Protein AF-A0A3P7FTU2-F1 (afdb_monomer)

Structure (mmCIF, N/CA/C/O backbone):
data_AF-A0A3P7FTU2-F1
#
_entry.id   AF-A0A3P7FTU2-F1
#
loop_
_atom_site.group_PDB
_atom_site.id
_atom_site.type_symbol
_atom_site.label_atom_id
_atom_site.label_alt_id
_atom_site.label_comp_id
_atom_site.label_asym_id
_atom_site.label_entity_id
_atom_site.label_seq_id
_atom_site.pdbx_PDB_ins_code
_atom_site.Cartn_x
_atom_site.Cartn_y
_atom_site.Cartn_z
_atom_site.occupancy
_atom_site.B_iso_or_equiv
_atom_site.auth_seq_id
_atom_site.auth_comp_id
_atom_site.auth_asym_id
_atom_site.auth_atom_id
_atom_site.pdbx_PDB_model_num
ATOM 1 N N . MET A 1 1 ? 25.102 18.356 32.650 1.00 60.94 1 MET A N 1
ATOM 2 C CA . MET A 1 1 ? 26.547 18.235 32.345 1.00 60.94 1 MET A CA 1
ATOM 3 C C . MET A 1 1 ? 26.954 16.904 31.712 1.00 60.94 1 MET A C 1
ATOM 5 O O . MET A 1 1 ? 27.334 16.947 30.557 1.00 60.94 1 MET A O 1
ATOM 9 N N . LYS A 1 2 ? 26.865 15.726 32.367 1.00 75.19 2 LYS A N 1
ATOM 10 C CA . LYS A 1 2 ? 27.402 14.463 31.784 1.00 75.19 2 LYS A CA 1
ATOM 11 C C . LYS A 1 2 ? 26.855 14.095 30.389 1.00 75.19 2 LYS A C 1
ATOM 13 O O . LYS A 1 2 ? 27.632 13.680 29.540 1.00 75.19 2 LYS A O 1
ATOM 18 N N . LYS A 1 3 ? 25.548 14.268 30.141 1.00 79.00 3 LYS A N 1
ATOM 19 C CA . LYS A 1 3 ? 24.943 14.013 28.814 1.00 79.00 3 LYS A CA 1
ATOM 20 C C . LYS A 1 3 ? 25.459 14.963 27.729 1.00 79.00 3 LYS A C 1
ATOM 22 O O . LYS A 1 3 ? 25.665 14.529 26.606 1.00 79.00 3 LYS A O 1
ATOM 27 N N . ASP A 1 4 ? 25.691 16.221 28.085 1.00 86.25 4 ASP A N 1
ATOM 28 C CA . ASP A 1 4 ? 26.122 17.265 27.151 1.00 86.25 4 ASP A CA 1
ATOM 29 C C . ASP A 1 4 ? 27.584 17.053 26.730 1.00 86.25 4 ASP A C 1
ATOM 31 O O . ASP A 1 4 ? 27.903 17.002 25.547 1.00 86.25 4 ASP A O 1
ATOM 35 N N . VAL A 1 5 ? 28.449 16.738 27.704 1.00 85.88 5 VAL A N 1
ATOM 36 C CA . VAL A 1 5 ? 29.833 16.307 27.449 1.00 85.88 5 VAL A CA 1
ATOM 37 C C . VAL A 1 5 ? 29.863 15.029 26.605 1.00 85.88 5 VAL A C 1
ATOM 39 O O . VAL A 1 5 ? 30.659 14.926 25.679 1.00 85.88 5 VAL A O 1
ATOM 42 N N . HIS A 1 6 ? 28.979 14.059 26.871 1.00 85.12 6 HIS A N 1
ATOM 43 C CA . HIS A 1 6 ? 28.893 12.850 26.047 1.00 85.12 6 HIS A CA 1
ATOM 44 C C . HIS A 1 6 ? 28.474 13.162 24.604 1.00 85.12 6 HIS A C 1
ATOM 46 O O . HIS A 1 6 ? 29.084 12.635 23.678 1.00 85.12 6 HIS A O 1
ATOM 52 N N . SER A 1 7 ? 27.488 14.042 24.405 1.00 86.75 7 SER A N 1
ATOM 53 C CA . SER A 1 7 ? 27.058 14.478 23.073 1.00 86.75 7 SER A CA 1
ATOM 54 C C . SER A 1 7 ? 28.194 15.160 22.312 1.00 86.75 7 SER A C 1
ATOM 56 O O . SER A 1 7 ? 28.455 14.805 21.167 1.00 86.75 7 SER A O 1
ATOM 58 N N . GLN A 1 8 ? 28.925 16.071 22.960 1.00 86.25 8 GLN A N 1
ATOM 59 C CA . GLN A 1 8 ? 30.087 16.739 22.362 1.00 86.25 8 GLN A CA 1
ATOM 60 C C . GLN A 1 8 ? 31.198 15.745 21.994 1.00 86.25 8 GLN A C 1
ATOM 62 O O . GLN A 1 8 ? 31.789 15.856 20.926 1.00 86.25 8 GLN A O 1
ATOM 67 N N . VAL A 1 9 ? 31.450 14.727 22.826 1.00 88.56 9 VAL A N 1
ATOM 68 C CA . VAL A 1 9 ? 32.422 13.662 22.517 1.00 88.56 9 VAL A CA 1
ATOM 69 C C . VAL A 1 9 ? 31.963 12.793 21.340 1.00 88.56 9 VAL A C 1
ATOM 71 O O . VAL A 1 9 ? 32.797 12.365 20.543 1.00 88.56 9 VAL A O 1
ATOM 74 N N . VAL A 1 10 ? 30.661 12.515 21.205 1.00 87.06 10 VAL A N 1
ATOM 75 C CA . VAL A 1 10 ? 30.116 11.765 20.059 1.00 87.06 10 VAL A CA 1
ATOM 76 C C . VAL A 1 10 ? 30.242 12.566 18.764 1.00 87.06 10 VAL A C 1
ATOM 78 O O . VAL A 1 10 ? 30.705 12.007 17.772 1.00 87.06 10 VAL A O 1
ATOM 81 N N . GLU A 1 11 ? 29.895 13.853 18.770 1.00 86.50 11 GLU A N 1
ATOM 82 C CA . GLU A 1 11 ? 30.064 14.720 17.596 1.00 86.50 11 GLU A CA 1
ATOM 83 C C . GLU A 1 11 ? 31.545 14.875 17.225 1.00 86.50 11 GLU A C 1
ATOM 85 O O . GLU A 1 11 ? 31.908 14.613 16.083 1.00 86.50 11 GLU A O 1
ATOM 90 N N . ALA A 1 12 ? 32.439 15.106 18.194 1.00 87.56 12 ALA A N 1
ATOM 91 C CA . ALA A 1 12 ? 33.882 15.154 17.938 1.00 87.56 12 ALA A CA 1
ATOM 92 C C . ALA A 1 12 ? 34.432 13.840 17.346 1.00 87.56 12 ALA A C 1
ATOM 94 O O . ALA A 1 12 ? 35.351 13.853 16.528 1.00 87.56 12 ALA A O 1
ATOM 95 N N . ARG A 1 13 ? 33.868 12.683 17.724 1.00 86.31 13 ARG A N 1
ATOM 96 C CA . ARG A 1 13 ? 34.210 11.387 17.110 1.00 86.31 13 ARG A CA 1
ATOM 97 C C . ARG A 1 13 ? 33.697 11.263 15.677 1.00 86.31 13 ARG A C 1
ATOM 99 O O . ARG A 1 13 ? 34.415 10.710 14.848 1.00 86.31 13 ARG A O 1
ATOM 106 N N . LYS A 1 14 ? 32.488 11.750 15.376 1.00 87.88 14 LYS A N 1
ATOM 107 C CA . LYS A 1 14 ? 31.969 11.793 13.997 1.00 87.88 14 LYS A CA 1
ATOM 108 C C . LYS A 1 14 ? 32.829 12.701 13.127 1.00 87.88 14 LYS A C 1
ATOM 110 O O . LYS A 1 14 ? 33.224 12.278 12.046 1.00 87.88 14 LYS A O 1
ATOM 115 N N . ASP A 1 15 ? 33.192 13.875 13.629 1.00 88.56 15 ASP A N 1
ATOM 116 C CA . ASP A 1 15 ? 34.072 14.813 12.932 1.00 88.56 15 ASP A CA 1
ATOM 117 C C . ASP A 1 15 ? 35.461 14.212 12.714 1.00 88.56 15 ASP A C 1
ATOM 119 O O . ASP A 1 15 ? 36.014 14.317 11.623 1.00 88.56 15 ASP A O 1
ATOM 123 N N . SER A 1 16 ? 36.003 13.495 13.704 1.00 89.56 16 SER A N 1
ATOM 124 C CA . SER A 1 16 ? 37.260 12.758 13.546 1.00 89.56 16 SER A CA 1
ATOM 125 C C . SER A 1 16 ? 37.170 11.675 12.465 1.00 89.56 16 SER A C 1
ATOM 127 O O . SER A 1 16 ? 38.133 11.491 11.725 1.00 89.56 16 SER A O 1
ATOM 129 N N . LEU A 1 17 ? 36.040 10.965 12.355 1.00 87.38 17 LEU A N 1
ATOM 130 C CA . LEU A 1 17 ? 35.820 9.960 11.310 1.00 87.38 17 LEU A CA 1
ATOM 131 C C . LEU A 1 17 ? 35.683 10.611 9.926 1.00 87.38 17 LEU A C 1
ATOM 133 O O . LEU A 1 17 ? 36.257 10.122 8.956 1.00 87.38 17 LEU A O 1
ATOM 137 N N . ILE A 1 18 ? 34.960 11.730 9.833 1.00 90.56 18 ILE A N 1
ATOM 138 C CA . ILE A 1 18 ? 34.837 12.520 8.602 1.00 90.56 18 ILE A CA 1
ATOM 139 C C . ILE A 1 18 ? 36.211 13.050 8.175 1.00 90.56 18 ILE A C 1
ATOM 141 O O . ILE A 1 18 ? 36.570 12.927 7.009 1.00 90.56 18 ILE A O 1
ATOM 145 N N . MET A 1 19 ? 37.010 13.574 9.106 1.00 90.19 19 MET A N 1
ATOM 146 C CA . MET A 1 19 ? 38.367 14.052 8.832 1.00 90.19 19 MET A CA 1
ATOM 147 C C . MET A 1 19 ? 39.293 12.938 8.347 1.00 90.19 19 MET A C 1
ATOM 149 O O . MET A 1 19 ? 40.079 13.164 7.427 1.00 90.19 19 MET A O 1
ATOM 153 N N . GLU A 1 20 ? 39.191 11.734 8.910 1.00 91.31 20 GLU A N 1
ATOM 154 C CA . GLU A 1 20 ? 39.967 10.586 8.437 1.00 91.31 20 GLU A CA 1
ATOM 155 C C . GLU A 1 20 ? 39.522 10.142 7.033 1.00 91.31 20 GLU A C 1
ATOM 157 O O . GLU A 1 20 ? 40.360 9.886 6.165 1.00 91.31 20 GLU A O 1
ATOM 162 N N . ASN A 1 21 ? 38.214 10.153 6.751 1.00 92.06 21 ASN A N 1
ATOM 163 C CA . ASN A 1 21 ? 37.684 9.910 5.405 1.00 92.06 21 ASN A CA 1
ATOM 164 C C . ASN A 1 21 ? 38.176 10.964 4.397 1.00 92.06 21 ASN A C 1
ATOM 166 O O . ASN A 1 21 ? 38.581 10.622 3.293 1.00 92.06 21 ASN A O 1
ATOM 170 N N . ILE A 1 22 ? 38.224 12.242 4.778 1.00 93.12 22 ILE A N 1
ATOM 171 C CA . ILE A 1 22 ? 38.767 13.309 3.923 1.00 93.12 22 ILE A CA 1
ATOM 172 C C . ILE A 1 22 ? 40.274 13.123 3.709 1.00 93.12 22 ILE A C 1
ATOM 174 O O . ILE A 1 22 ? 40.778 13.325 2.607 1.00 93.12 22 ILE A O 1
ATOM 178 N N . ARG A 1 23 ? 41.026 12.730 4.744 1.00 93.19 23 ARG A N 1
ATOM 179 C CA . ARG A 1 23 ? 42.474 12.497 4.639 1.00 93.19 23 ARG A CA 1
ATOM 180 C C . ARG A 1 23 ? 42.793 11.326 3.711 1.00 93.19 23 ARG A C 1
ATOM 182 O O . ARG A 1 23 ? 43.738 11.409 2.924 1.00 93.19 23 ARG A O 1
ATOM 189 N N . THR A 1 24 ? 42.019 10.249 3.806 1.00 92.94 24 THR A N 1
ATOM 190 C CA . THR A 1 24 ? 42.145 9.075 2.932 1.00 92.94 24 THR A CA 1
ATOM 191 C C . THR A 1 24 ? 41.732 9.393 1.495 1.00 92.94 24 THR A C 1
ATOM 193 O O . THR A 1 24 ? 42.457 9.016 0.572 1.00 92.94 24 THR A O 1
ATOM 196 N N . ASP A 1 25 ? 40.665 10.166 1.293 1.00 94.94 25 ASP A N 1
ATOM 197 C CA . ASP A 1 25 ? 40.243 10.661 -0.023 1.00 94.94 25 ASP A CA 1
ATOM 198 C C . ASP A 1 25 ? 41.306 11.572 -0.656 1.00 94.94 25 ASP A C 1
ATOM 200 O O . ASP A 1 25 ? 41.757 11.325 -1.769 1.00 94.94 25 ASP A O 1
ATOM 204 N N . LEU A 1 26 ? 41.851 12.537 0.093 1.00 94.62 26 LEU A N 1
ATOM 205 C CA . LEU A 1 26 ? 42.943 13.397 -0.378 1.00 94.62 26 LEU A CA 1
ATOM 206 C C . LEU A 1 26 ? 44.194 12.607 -0.773 1.00 94.62 26 LEU A C 1
ATOM 208 O O . LEU A 1 26 ? 44.868 12.959 -1.743 1.00 94.62 26 LEU A O 1
ATOM 212 N N . ASN A 1 27 ? 44.543 11.559 -0.025 1.00 94.81 27 ASN A N 1
ATOM 213 C CA . ASN A 1 27 ? 45.652 10.683 -0.400 1.00 94.81 27 ASN A CA 1
ATOM 214 C C . ASN A 1 27 ? 45.334 9.882 -1.669 1.00 94.81 27 ASN A C 1
ATOM 216 O O . ASN A 1 27 ? 46.203 9.762 -2.532 1.00 94.81 27 ASN A O 1
ATOM 220 N N . SER A 1 28 ? 44.100 9.404 -1.818 1.00 94.19 28 SER A N 1
ATOM 221 C CA . SER A 1 28 ? 43.639 8.705 -3.023 1.00 94.19 28 SER A CA 1
ATOM 222 C C . SER A 1 28 ? 43.673 9.629 -4.244 1.00 94.19 28 SER A C 1
ATOM 224 O O . SER A 1 28 ? 44.323 9.305 -5.235 1.00 94.19 28 SER A O 1
ATOM 226 N N . MET A 1 29 ? 43.131 10.845 -4.134 1.00 95.56 29 MET A N 1
ATOM 227 C CA . MET A 1 29 ? 43.187 11.880 -5.173 1.00 95.56 29 MET A CA 1
ATOM 228 C C . MET A 1 29 ? 44.624 12.255 -5.562 1.00 95.56 29 MET A C 1
ATOM 230 O O . MET A 1 29 ? 44.897 12.532 -6.730 1.00 95.56 29 MET A O 1
ATOM 234 N N . LYS A 1 30 ? 45.573 12.272 -4.613 1.00 94.88 30 LYS A N 1
ATOM 235 C CA . LYS A 1 30 ? 46.998 12.501 -4.923 1.00 94.88 30 LYS A CA 1
ATOM 236 C C . LYS A 1 30 ? 47.573 11.380 -5.784 1.00 94.88 30 LYS A C 1
ATOM 238 O O . LYS A 1 30 ? 48.284 11.673 -6.744 1.00 94.88 30 LYS A O 1
ATOM 243 N N . ILE A 1 31 ? 47.266 10.126 -5.452 1.00 94.94 31 ILE A N 1
ATOM 244 C CA . ILE A 1 31 ? 47.704 8.958 -6.227 1.00 94.94 31 ILE A CA 1
ATOM 245 C C . ILE A 1 31 ? 47.072 8.993 -7.623 1.00 94.94 31 ILE A C 1
ATOM 247 O O . ILE A 1 31 ? 47.780 8.842 -8.616 1.00 94.94 31 ILE A O 1
ATOM 251 N N . GLU A 1 32 ? 45.770 9.262 -7.720 1.00 95.00 32 GLU A N 1
ATOM 252 C CA . GLU A 1 32 ? 45.060 9.374 -8.998 1.00 95.00 32 GLU A CA 1
ATOM 253 C C . GLU A 1 32 ? 45.607 10.505 -9.869 1.00 95.00 32 GLU A C 1
ATOM 255 O O . GLU A 1 32 ? 45.833 10.312 -11.062 1.00 95.00 32 GLU A O 1
ATOM 260 N N . LYS A 1 33 ? 45.895 11.674 -9.286 1.00 95.56 33 LYS A N 1
ATOM 261 C CA . LYS A 1 33 ? 46.522 12.790 -10.003 1.00 95.56 33 LYS A CA 1
ATOM 262 C C . LYS A 1 33 ? 47.866 12.383 -10.604 1.00 95.56 33 LYS A C 1
ATOM 264 O O . LYS A 1 33 ? 48.145 12.721 -11.753 1.00 95.56 33 LYS A O 1
ATOM 269 N N . GLU A 1 34 ? 48.691 11.667 -9.845 1.00 94.62 34 GLU A N 1
ATOM 270 C CA . GLU A 1 34 ? 49.984 11.186 -10.329 1.00 94.62 34 GLU A CA 1
ATOM 271 C C . GLU A 1 34 ? 49.810 10.148 -11.448 1.00 94.62 34 GLU A C 1
ATOM 273 O O . GLU A 1 34 ? 50.480 10.213 -12.479 1.00 94.62 34 GLU A O 1
ATOM 278 N N . GLN A 1 35 ? 48.848 9.233 -11.319 1.00 93.88 35 GLN A N 1
ATOM 279 C CA . GLN A 1 35 ? 48.509 8.282 -12.382 1.00 93.88 35 GLN A CA 1
ATOM 280 C C . GLN A 1 35 ? 48.011 8.980 -13.656 1.00 93.88 35 GLN A C 1
ATOM 282 O O . GLN A 1 35 ? 48.433 8.619 -14.759 1.00 93.88 35 GLN A O 1
ATOM 287 N N . LEU A 1 36 ? 47.151 9.995 -13.525 1.00 95.00 36 LEU A N 1
ATOM 288 C CA . LEU A 1 36 ? 46.667 10.802 -14.645 1.00 95.00 36 LEU A CA 1
ATOM 289 C C . LEU A 1 36 ? 47.816 11.530 -15.333 1.00 95.00 36 LEU A C 1
ATOM 291 O O . LEU A 1 36 ? 47.892 11.499 -16.558 1.00 95.00 36 LEU A O 1
ATOM 295 N N . ARG A 1 37 ? 48.744 12.112 -14.569 1.00 95.00 37 ARG A N 1
ATOM 296 C CA . ARG A 1 37 ? 49.925 12.787 -15.115 1.00 95.00 37 ARG A CA 1
ATOM 297 C C . ARG A 1 37 ? 50.798 11.833 -15.927 1.00 95.00 37 ARG A C 1
ATOM 299 O O . ARG A 1 37 ? 51.060 12.091 -17.095 1.00 95.00 37 ARG A O 1
ATOM 306 N N . ASN A 1 38 ? 51.122 10.671 -15.364 1.00 94.56 38 ASN A N 1
ATOM 307 C CA . ASN A 1 38 ? 51.882 9.634 -16.065 1.00 94.56 38 ASN A CA 1
ATOM 308 C C . ASN A 1 38 ? 51.178 9.151 -17.346 1.00 94.56 38 ASN A C 1
ATOM 310 O O . ASN A 1 38 ? 51.824 8.838 -18.353 1.00 94.56 38 ASN A O 1
ATOM 314 N N . ARG A 1 39 ? 49.840 9.090 -17.334 1.00 93.88 39 ARG A N 1
ATOM 315 C CA . ARG A 1 39 ? 49.038 8.716 -18.504 1.00 93.88 39 ARG A CA 1
ATOM 316 C C . ARG A 1 39 ? 49.018 9.816 -19.564 1.00 93.88 39 ARG A C 1
ATOM 318 O O . ARG A 1 39 ? 49.158 9.485 -20.741 1.00 93.88 39 ARG A O 1
ATOM 325 N N . ILE A 1 40 ? 48.901 11.079 -19.160 1.00 92.44 40 ILE A N 1
ATOM 326 C CA . ILE A 1 40 ? 49.020 12.248 -20.041 1.00 92.44 40 ILE A CA 1
ATOM 327 C C . ILE A 1 40 ? 50.397 12.241 -20.706 1.00 92.44 40 ILE A C 1
ATOM 329 O O . ILE A 1 40 ? 50.458 12.186 -21.929 1.00 92.44 40 ILE A O 1
ATOM 333 N N . ASP A 1 41 ? 51.486 12.110 -19.945 1.00 92.81 41 ASP A N 1
ATOM 334 C CA . ASP A 1 41 ? 52.854 12.072 -20.484 1.00 92.81 41 ASP A CA 1
ATOM 335 C C . ASP A 1 41 ? 53.065 10.922 -21.486 1.00 92.81 41 ASP A C 1
ATOM 337 O O . ASP A 1 41 ? 53.850 11.015 -22.437 1.00 92.81 41 ASP A O 1
ATOM 341 N N . LYS A 1 42 ? 52.394 9.782 -21.278 1.00 91.31 42 LYS A N 1
ATOM 342 C CA . LYS A 1 42 ? 52.424 8.646 -22.212 1.00 91.31 42 LYS A CA 1
ATOM 343 C C . LYS A 1 42 ? 51.651 8.946 -23.499 1.00 91.31 42 LYS A C 1
ATOM 345 O O . LYS A 1 42 ? 52.113 8.559 -24.571 1.00 91.31 42 LYS A O 1
ATOM 350 N N . ILE A 1 43 ? 50.496 9.601 -23.402 1.00 88.06 43 ILE A N 1
ATOM 351 C CA . ILE A 1 43 ? 49.670 9.987 -24.555 1.00 88.06 43 ILE A CA 1
ATOM 352 C C . ILE A 1 43 ? 50.358 11.096 -25.351 1.00 88.06 43 ILE A C 1
ATOM 354 O O . ILE A 1 43 ? 50.502 10.961 -26.562 1.00 88.06 43 ILE A O 1
ATOM 358 N N . GLU A 1 44 ? 50.879 12.125 -24.687 1.00 88.06 44 GLU A N 1
ATOM 359 C CA . GLU A 1 44 ? 51.639 13.203 -25.320 1.00 88.06 44 GLU A CA 1
ATOM 360 C C . GLU A 1 44 ? 52.834 12.659 -26.104 1.00 88.06 44 GLU A C 1
ATOM 362 O O . GLU A 1 44 ? 53.033 13.030 -27.258 1.00 88.06 44 GLU A O 1
ATOM 367 N N . ARG A 1 45 ? 53.590 11.710 -25.529 1.00 88.50 45 ARG A N 1
ATOM 368 C CA . ARG A 1 45 ? 54.692 11.031 -26.232 1.00 88.50 45 ARG A CA 1
ATOM 369 C C . ARG A 1 45 ? 54.252 10.352 -27.526 1.00 88.50 45 ARG A C 1
ATOM 371 O O . ARG A 1 45 ? 54.980 10.442 -28.507 1.00 88.50 45 ARG A O 1
ATOM 378 N N . LYS A 1 46 ? 53.098 9.681 -27.526 1.00 85.75 46 LYS A N 1
ATOM 379 C CA . LYS A 1 46 ? 52.551 9.016 -28.719 1.00 85.75 46 LYS A CA 1
ATOM 380 C C . LYS A 1 46 ? 52.028 10.017 -29.746 1.00 85.75 46 LYS A C 1
ATOM 382 O O . LYS A 1 46 ? 52.182 9.796 -30.941 1.00 85.75 46 LYS A O 1
ATOM 387 N N . LEU A 1 47 ? 51.435 11.114 -29.280 1.00 84.25 47 LEU A N 1
ATOM 388 C CA . LEU A 1 47 ? 50.859 12.133 -30.148 1.00 84.25 47 LEU A CA 1
ATOM 389 C C . LEU A 1 47 ? 51.918 12.968 -30.864 1.00 84.25 47 LEU A C 1
ATOM 391 O O . LEU A 1 47 ? 51.623 13.421 -31.957 1.00 84.25 47 LEU A O 1
ATOM 395 N N . ARG A 1 48 ? 53.143 13.128 -30.334 1.00 81.81 48 ARG A N 1
ATOM 396 C CA . ARG A 1 48 ? 54.207 13.968 -30.936 1.00 81.81 48 ARG A CA 1
ATOM 397 C C . ARG A 1 48 ? 54.453 13.751 -32.440 1.00 81.81 48 ARG A C 1
ATOM 399 O O . ARG A 1 48 ? 54.868 14.693 -33.104 1.00 81.81 48 ARG A O 1
ATOM 406 N N . ASN A 1 49 ? 54.198 12.553 -32.967 1.00 82.31 49 ASN A N 1
ATOM 407 C CA . ASN A 1 49 ? 54.472 12.205 -34.367 1.00 82.31 49 ASN A CA 1
ATOM 408 C C . ASN A 1 49 ? 53.262 12.370 -35.308 1.00 82.31 49 ASN A C 1
ATOM 410 O O . ASN A 1 49 ? 53.384 12.118 -36.504 1.00 82.31 49 ASN A O 1
ATOM 414 N N . VAL A 1 50 ? 52.089 12.754 -34.798 1.00 84.06 50 VAL A N 1
ATOM 415 C CA . VAL A 1 50 ? 50.859 12.870 -35.595 1.00 84.06 50 VAL A CA 1
ATOM 416 C C . VAL A 1 50 ? 50.769 14.274 -36.215 1.00 84.06 50 VAL A C 1
ATOM 418 O O . VAL A 1 50 ? 50.997 15.284 -35.558 1.00 84.06 50 VAL A O 1
ATOM 421 N N . ALA A 1 51 ? 50.427 14.388 -37.497 1.00 83.38 51 ALA A N 1
ATOM 422 C CA . ALA A 1 51 ? 50.198 15.696 -38.119 1.00 83.38 51 ALA A CA 1
ATOM 423 C C . ALA A 1 51 ? 48.814 16.258 -37.735 1.00 83.38 51 ALA A C 1
ATOM 425 O O . ALA A 1 51 ? 47.853 15.510 -37.585 1.00 83.38 51 ALA A O 1
ATOM 426 N N . ASN A 1 52 ? 48.679 17.587 -37.623 1.00 83.00 52 ASN A N 1
ATOM 427 C CA . ASN A 1 52 ? 47.408 18.274 -37.321 1.00 83.00 52 ASN A CA 1
ATOM 428 C C . ASN A 1 52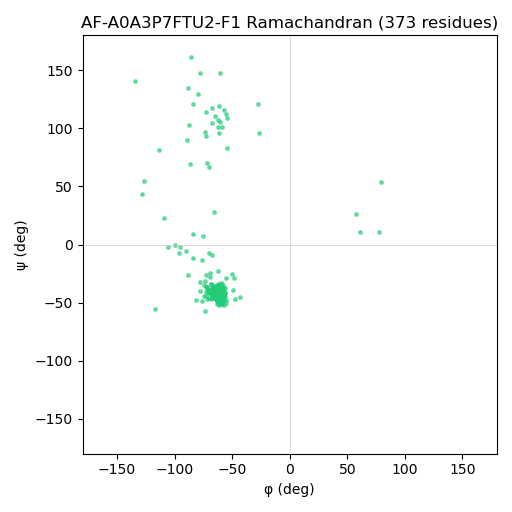 ? 46.713 17.862 -35.999 1.00 83.00 52 ASN A C 1
ATOM 430 O O . ASN A 1 52 ? 45.497 18.033 -35.878 1.00 83.00 52 ASN A O 1
ATOM 434 N N . ILE A 1 53 ? 47.465 17.373 -35.001 1.00 85.25 53 ILE A N 1
ATOM 435 C CA . ILE A 1 53 ? 46.950 16.921 -33.687 1.00 85.25 53 ILE A CA 1
ATOM 436 C C . ILE A 1 53 ? 45.994 17.932 -33.068 1.00 85.25 53 ILE A C 1
ATOM 438 O O . ILE A 1 53 ? 44.913 17.569 -32.629 1.00 85.25 53 ILE A O 1
ATOM 442 N N . GLU A 1 54 ? 46.376 19.206 -33.070 1.00 87.56 54 GLU A N 1
ATOM 443 C CA . GLU A 1 54 ? 45.608 20.278 -32.444 1.00 87.56 54 GLU A CA 1
ATOM 444 C C . GLU A 1 54 ? 44.180 20.377 -33.014 1.00 87.56 54 GLU A C 1
ATOM 446 O O . GLU A 1 54 ? 43.208 20.556 -32.283 1.00 87.56 54 GLU A O 1
ATOM 451 N N . ARG A 1 55 ? 44.014 20.175 -34.328 1.00 90.12 55 ARG A N 1
ATOM 452 C CA . ARG A 1 55 ? 42.684 20.136 -34.953 1.00 90.12 55 ARG A CA 1
ATOM 453 C C . ARG A 1 55 ? 41.900 18.899 -34.514 1.00 90.12 55 ARG A C 1
ATOM 455 O O . ARG A 1 55 ? 40.705 19.016 -34.254 1.00 90.12 55 ARG A O 1
ATOM 462 N N . LEU A 1 56 ? 42.553 17.739 -34.439 1.00 89.00 56 LEU A N 1
ATOM 463 C CA . LEU A 1 56 ? 41.920 16.485 -34.027 1.00 89.00 56 LEU A CA 1
ATOM 464 C C . LEU A 1 56 ? 41.504 16.519 -32.549 1.00 89.00 56 LEU A C 1
ATOM 466 O O . LEU A 1 56 ? 40.390 16.117 -32.232 1.00 89.00 56 LEU A O 1
ATOM 470 N N . LEU A 1 57 ? 42.343 17.068 -31.666 1.00 88.56 57 LEU A N 1
ATOM 471 C CA . LEU A 1 57 ? 42.029 17.262 -30.250 1.00 88.56 57 LEU A CA 1
ATOM 472 C C . LEU A 1 57 ? 40.823 18.181 -30.066 1.00 88.56 57 LEU A C 1
ATOM 474 O O . LEU A 1 57 ? 39.924 17.837 -29.307 1.00 88.56 57 LEU A O 1
ATOM 478 N N . ARG A 1 58 ? 40.738 19.289 -30.814 1.00 92.19 58 ARG A N 1
ATOM 479 C CA . ARG A 1 58 ? 39.551 20.159 -30.788 1.00 92.19 58 ARG A CA 1
ATOM 480 C C . ARG A 1 58 ? 38.281 19.448 -31.256 1.00 92.19 58 ARG A C 1
ATOM 482 O O . ARG A 1 58 ? 37.215 19.657 -30.681 1.00 92.19 58 ARG A O 1
ATOM 489 N N . LEU A 1 59 ? 38.369 18.605 -32.286 1.00 92.56 59 LEU A N 1
ATOM 490 C CA . LEU A 1 59 ? 37.228 17.800 -32.738 1.00 92.56 59 LEU A CA 1
ATOM 491 C C . LEU A 1 59 ? 36.826 16.749 -31.695 1.00 92.56 59 LEU A C 1
ATOM 493 O O . LEU A 1 59 ? 35.637 16.579 -31.433 1.00 92.56 59 LEU A O 1
ATOM 497 N N . ALA A 1 60 ? 37.798 16.090 -31.064 1.00 91.12 60 ALA A N 1
ATOM 498 C CA . ALA A 1 60 ? 37.562 15.128 -29.995 1.00 91.12 60 ALA A CA 1
ATOM 499 C C . ALA A 1 60 ? 36.950 15.793 -28.753 1.00 91.12 60 ALA A C 1
ATOM 501 O O . ALA A 1 60 ? 36.019 15.250 -28.163 1.00 91.12 60 ALA A O 1
ATOM 502 N N . GLU A 1 61 ? 37.417 16.986 -28.382 1.00 93.75 61 GLU A N 1
ATOM 503 C CA . GLU A 1 61 ? 36.831 17.784 -27.307 1.00 93.75 61 GLU A CA 1
ATOM 504 C C . GLU A 1 61 ? 35.381 18.143 -27.623 1.00 93.75 61 GLU A C 1
ATOM 506 O O . GLU A 1 61 ? 34.505 17.917 -26.790 1.00 93.75 61 GLU A O 1
ATOM 511 N N . LYS A 1 62 ? 35.108 18.632 -28.839 1.00 95.94 62 LYS A N 1
ATOM 512 C CA . LYS A 1 62 ? 33.743 18.932 -29.276 1.00 95.94 62 LYS A CA 1
ATOM 513 C C . LYS A 1 62 ? 32.846 17.691 -29.209 1.00 95.94 62 LYS A C 1
ATOM 515 O O . LYS A 1 62 ? 31.754 17.775 -28.658 1.00 95.94 62 LYS A O 1
ATOM 520 N N . CYS A 1 63 ? 33.329 16.542 -29.683 1.00 95.44 63 CYS A N 1
ATOM 521 C CA . CYS A 1 63 ? 32.622 15.261 -29.600 1.00 95.44 63 CYS A CA 1
ATOM 522 C C . CYS A 1 63 ? 32.356 14.836 -28.143 1.00 95.44 63 CYS A C 1
ATOM 524 O O . CYS A 1 63 ? 31.241 14.445 -27.803 1.00 95.44 63 CYS A O 1
ATOM 526 N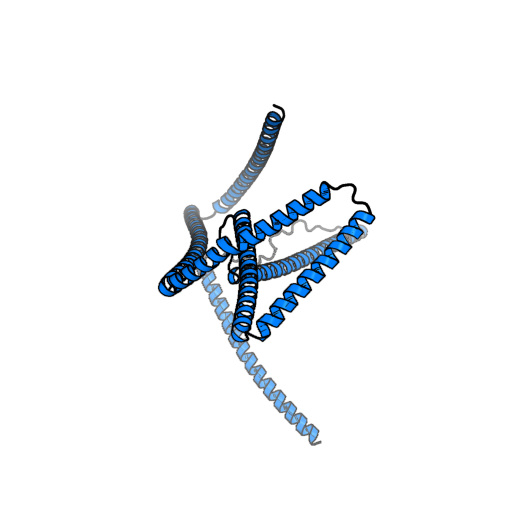 N . ARG A 1 64 ? 33.341 14.974 -27.244 1.00 95.69 64 ARG A N 1
ATOM 527 C CA . ARG A 1 64 ? 33.173 14.702 -25.805 1.00 95.69 64 ARG A CA 1
ATOM 528 C C . ARG A 1 64 ? 32.101 15.599 -25.187 1.00 95.69 64 ARG A C 1
ATOM 530 O O . ARG A 1 64 ? 31.228 15.097 -24.488 1.00 95.69 64 ARG A O 1
ATOM 537 N N . VAL A 1 65 ? 32.153 16.904 -25.453 1.00 96.38 65 VAL A N 1
ATOM 538 C CA . VAL A 1 65 ? 31.174 17.870 -24.932 1.00 96.38 65 VAL A CA 1
ATOM 539 C C . VAL A 1 65 ? 29.774 17.557 -25.459 1.00 96.38 65 VAL A C 1
ATOM 541 O O . VAL A 1 65 ? 28.821 17.568 -24.685 1.00 96.38 65 VAL A O 1
ATOM 544 N N . GLU A 1 66 ? 29.632 17.240 -26.746 1.00 95.44 66 GLU A N 1
ATOM 545 C CA . GLU A 1 66 ? 28.346 16.837 -27.324 1.00 95.44 66 GLU A CA 1
ATOM 546 C C . GLU A 1 66 ? 27.805 15.555 -26.672 1.00 95.44 66 GLU A C 1
ATOM 548 O O . GLU A 1 66 ? 26.635 15.524 -26.287 1.00 95.44 66 GLU A O 1
ATOM 553 N N . ASN A 1 67 ? 28.648 14.545 -26.439 1.00 95.75 67 ASN A N 1
ATOM 554 C CA . ASN A 1 67 ? 28.253 13.326 -25.728 1.00 95.75 67 ASN A CA 1
ATOM 555 C C . ASN A 1 67 ? 27.812 13.605 -24.280 1.00 95.75 67 ASN A C 1
ATOM 557 O O . ASN A 1 67 ? 26.779 13.098 -23.848 1.00 95.75 67 ASN A O 1
ATOM 561 N N . GLU A 1 68 ? 28.517 14.467 -23.544 1.00 96.12 68 GLU A N 1
ATOM 562 C CA . GLU A 1 68 ? 28.121 14.868 -22.184 1.00 96.12 68 GLU A CA 1
ATOM 563 C C . GLU A 1 68 ? 26.765 15.592 -22.160 1.00 96.12 68 GLU A C 1
ATOM 565 O O . GLU A 1 68 ? 25.953 15.378 -21.251 1.00 96.12 68 GLU A O 1
ATOM 570 N N . GLN A 1 69 ? 26.485 16.432 -23.165 1.00 95.62 69 GLN A N 1
ATOM 571 C CA . GLN A 1 69 ? 25.177 17.075 -23.311 1.00 95.62 69 GLN A CA 1
ATOM 572 C C . GLN A 1 69 ? 24.081 16.056 -23.636 1.00 95.62 69 GLN A C 1
ATOM 574 O O . GLN A 1 69 ? 22.998 16.136 -23.052 1.00 95.62 69 GLN A O 1
ATOM 579 N N . LEU A 1 70 ? 24.349 15.084 -24.512 1.00 95.56 70 LEU A N 1
ATOM 580 C CA . LEU A 1 70 ? 23.406 14.008 -24.824 1.00 95.56 70 LEU A CA 1
ATOM 581 C C . LEU A 1 70 ? 23.067 13.184 -23.579 1.00 95.56 70 LEU A C 1
ATOM 583 O O . LEU A 1 70 ? 21.888 13.029 -23.262 1.00 95.56 70 LEU A O 1
ATOM 587 N N . GLU A 1 71 ? 24.065 12.755 -22.805 1.00 95.81 71 GLU A N 1
ATOM 588 C CA . GLU A 1 71 ? 23.837 12.032 -21.549 1.00 95.81 71 GLU A CA 1
ATOM 589 C C . GLU A 1 71 ? 23.031 12.862 -20.538 1.00 95.81 71 GLU A C 1
ATOM 591 O O . GLU A 1 71 ? 22.151 12.348 -19.840 1.00 95.81 71 GLU A O 1
ATOM 596 N N . LYS A 1 72 ? 23.301 14.170 -20.444 1.00 96.25 72 LYS A N 1
ATOM 597 C CA . LYS A 1 72 ? 22.531 15.079 -19.585 1.00 96.25 72 LYS A CA 1
ATOM 598 C C . LYS A 1 72 ? 21.070 15.160 -20.028 1.00 96.25 72 LYS A C 1
ATOM 600 O O . LYS A 1 72 ? 20.177 15.090 -19.181 1.00 96.25 72 LYS A O 1
ATOM 605 N N . ILE A 1 73 ? 20.821 15.291 -21.330 1.00 96.31 73 ILE A N 1
ATOM 606 C CA . ILE A 1 73 ? 19.471 15.316 -21.908 1.00 96.31 73 ILE A CA 1
ATOM 607 C C . ILE A 1 73 ? 18.753 13.988 -21.648 1.00 96.31 73 ILE A C 1
ATOM 609 O O . ILE A 1 73 ? 17.579 13.996 -21.280 1.00 96.31 73 ILE A O 1
ATOM 613 N N . GLU A 1 74 ? 19.434 12.850 -21.774 1.00 95.44 74 GLU A N 1
ATOM 614 C CA . GLU A 1 74 ? 18.859 11.536 -21.475 1.00 95.44 74 GLU A CA 1
ATOM 615 C C . GLU A 1 74 ? 18.439 11.402 -20.010 1.00 95.44 74 GLU A C 1
ATOM 617 O O . GLU A 1 74 ? 17.320 10.952 -19.735 1.00 95.44 74 GLU A O 1
ATOM 622 N N . ARG A 1 75 ? 19.282 11.854 -19.070 1.00 95.38 75 ARG A N 1
ATOM 623 C CA . ARG A 1 75 ? 18.943 11.882 -17.638 1.00 95.38 75 ARG A CA 1
ATOM 624 C C . ARG A 1 75 ? 17.705 12.738 -17.367 1.00 95.38 75 ARG A C 1
ATOM 626 O O . ARG A 1 75 ? 16.768 12.258 -16.731 1.00 95.38 75 ARG A O 1
ATOM 633 N N . LEU A 1 76 ? 17.656 13.956 -17.911 1.00 96.75 76 LEU A N 1
ATOM 634 C CA . LEU A 1 76 ? 16.505 14.857 -17.755 1.00 96.75 76 LEU A CA 1
ATOM 635 C C . LEU A 1 76 ? 15.230 14.282 -18.384 1.00 96.75 76 LEU A C 1
ATOM 637 O O . LEU A 1 76 ? 14.151 14.366 -17.802 1.00 96.75 76 LEU A O 1
ATOM 641 N N . LYS A 1 77 ? 15.339 13.637 -19.549 1.00 96.44 77 LYS A N 1
ATOM 642 C CA . LYS A 1 77 ? 14.213 12.977 -20.220 1.00 96.44 77 LYS A CA 1
ATOM 643 C C . LYS A 1 77 ? 13.654 11.826 -19.384 1.00 96.44 77 LYS A C 1
ATOM 645 O O . LYS A 1 77 ? 12.438 11.633 -19.352 1.00 96.44 77 LYS A O 1
ATOM 650 N N . LEU A 1 78 ? 14.513 11.051 -18.721 1.00 94.69 78 LEU A N 1
ATOM 651 C CA . LEU A 1 78 ? 14.086 9.981 -17.818 1.00 94.69 78 LEU A CA 1
ATOM 652 C C . LEU A 1 78 ? 13.370 10.543 -16.582 1.00 94.69 78 LEU A C 1
ATOM 654 O O . LEU A 1 78 ? 12.299 10.054 -16.222 1.00 94.69 78 LEU A O 1
ATOM 658 N N . GLU A 1 79 ? 13.923 11.587 -15.967 1.00 95.12 79 GLU A N 1
ATOM 659 C CA . GLU A 1 79 ? 13.316 12.274 -14.824 1.00 95.12 79 GLU A CA 1
ATOM 660 C C . GLU A 1 79 ? 11.944 12.864 -15.179 1.00 95.12 79 GLU A C 1
ATOM 662 O O . GLU A 1 79 ? 10.955 12.605 -14.490 1.00 95.12 79 GLU A O 1
ATOM 667 N N . GLN A 1 80 ? 11.844 13.565 -16.311 1.00 95.56 80 GLN A N 1
ATOM 668 C CA . GLN A 1 80 ? 10.594 14.153 -16.782 1.00 95.56 80 GLN A CA 1
ATOM 669 C C . GLN A 1 80 ? 9.529 13.086 -17.067 1.00 95.56 80 GLN A C 1
ATOM 671 O O . GLN A 1 80 ? 8.370 13.266 -16.701 1.00 95.56 80 GLN A O 1
ATOM 676 N N . LYS A 1 81 ? 9.902 11.943 -17.658 1.00 96.12 81 LYS A N 1
ATOM 677 C CA . LYS A 1 81 ? 8.979 10.810 -17.855 1.00 96.12 81 LYS A CA 1
ATOM 678 C C . LYS A 1 81 ? 8.442 10.266 -16.532 1.00 96.12 81 LYS A C 1
ATOM 680 O O . LYS A 1 81 ? 7.248 9.990 -16.431 1.00 96.12 81 LYS A O 1
ATOM 685 N N . ASN A 1 82 ? 9.301 10.130 -15.522 1.00 92.69 82 ASN A N 1
ATOM 686 C CA . ASN A 1 82 ? 8.881 9.679 -14.195 1.00 92.69 82 ASN A CA 1
ATOM 687 C C . ASN A 1 82 ? 7.918 10.683 -13.541 1.00 92.69 82 ASN A C 1
ATOM 689 O O . ASN A 1 82 ? 6.914 10.275 -12.955 1.00 92.69 82 ASN A O 1
ATOM 693 N N . LEU A 1 83 ? 8.183 11.984 -13.689 1.00 93.94 83 LEU A N 1
ATOM 694 C CA . LEU A 1 83 ? 7.323 13.046 -13.170 1.00 93.94 83 LEU A CA 1
ATOM 695 C C . LEU A 1 83 ? 5.957 13.090 -13.874 1.00 93.94 83 LEU A C 1
ATOM 697 O O . LEU A 1 83 ? 4.932 13.229 -13.207 1.00 93.94 83 LEU A O 1
ATOM 701 N N . ILE A 1 84 ? 5.924 12.926 -15.201 1.00 95.12 84 ILE A N 1
ATOM 702 C CA . ILE A 1 84 ? 4.677 12.836 -15.978 1.00 95.12 84 ILE A CA 1
ATOM 703 C C . ILE A 1 84 ? 3.842 11.652 -15.492 1.00 95.12 84 ILE A C 1
ATOM 705 O O . ILE A 1 84 ? 2.681 11.843 -15.145 1.00 95.12 84 ILE A O 1
ATOM 709 N N . LEU A 1 85 ? 4.440 10.462 -15.368 1.00 91.81 85 LEU A N 1
ATOM 710 C CA . LEU A 1 85 ? 3.736 9.273 -14.882 1.00 91.81 85 LEU A CA 1
ATOM 711 C C . LEU A 1 85 ? 3.145 9.485 -13.479 1.00 91.81 85 LEU A C 1
ATOM 713 O O . LEU A 1 85 ? 2.013 9.082 -13.208 1.00 91.81 85 LEU A O 1
ATOM 717 N N . PHE A 1 86 ? 3.896 10.120 -12.576 1.00 91.12 86 PHE A N 1
ATOM 718 C CA . PHE A 1 86 ? 3.408 10.445 -11.236 1.00 91.12 86 PHE A CA 1
ATOM 719 C C . PHE A 1 86 ? 2.213 11.411 -11.277 1.00 91.12 86 PHE A C 1
ATOM 721 O O . PHE A 1 86 ? 1.197 11.183 -10.613 1.00 91.12 86 PHE A O 1
ATOM 728 N N . ASN A 1 87 ? 2.303 12.460 -12.095 1.00 92.62 87 ASN A N 1
ATOM 729 C CA . ASN A 1 87 ? 1.242 13.452 -12.249 1.00 92.62 87 ASN A CA 1
ATOM 730 C C . ASN A 1 87 ? -0.005 12.880 -12.938 1.00 92.62 87 ASN A C 1
ATOM 732 O O . ASN A 1 87 ? -1.116 13.166 -12.497 1.00 92.62 87 ASN A O 1
ATOM 736 N N . GLU A 1 88 ? 0.145 12.020 -13.945 1.00 94.81 88 GLU A N 1
ATOM 737 C CA . GLU A 1 88 ? -0.968 11.310 -14.589 1.00 94.81 88 GLU A CA 1
ATOM 738 C C . GLU A 1 88 ? -1.731 10.438 -13.588 1.00 94.81 88 GLU A C 1
ATOM 740 O O . GLU A 1 88 ? -2.959 10.487 -13.527 1.00 94.81 88 GLU A O 1
ATOM 745 N N . GLN A 1 89 ? -1.023 9.694 -12.732 1.00 89.00 89 GLN A N 1
ATOM 746 C CA . GLN A 1 89 ? -1.664 8.905 -11.675 1.00 89.00 89 GLN A CA 1
ATOM 747 C C . GLN A 1 89 ? -2.392 9.78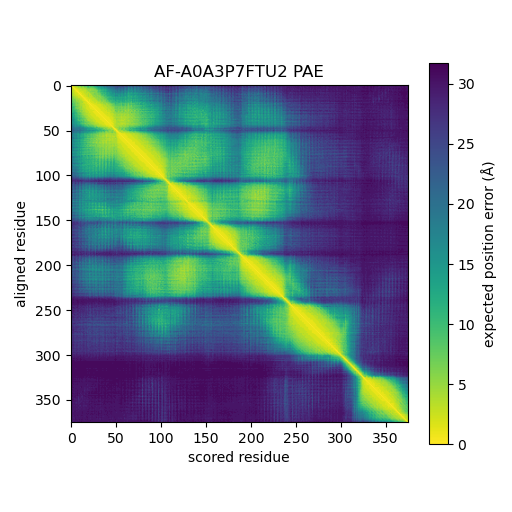4 -10.651 1.00 89.00 89 GLN A C 1
ATOM 749 O O . GLN A 1 89 ? -3.430 9.389 -10.113 1.00 89.00 89 GLN A O 1
ATOM 754 N N . LYS A 1 90 ? -1.852 10.968 -10.342 1.00 91.88 90 LYS A N 1
ATOM 755 C CA . LYS A 1 90 ? -2.514 11.942 -9.466 1.00 91.88 90 LYS A CA 1
ATOM 756 C C . LYS A 1 90 ? -3.788 12.492 -10.114 1.00 91.88 90 LYS A C 1
ATOM 758 O O . LYS A 1 90 ? -4.821 12.526 -9.451 1.00 91.88 90 LYS A O 1
ATOM 763 N N . LEU A 1 91 ? -3.737 12.848 -11.398 1.00 92.50 91 LEU A N 1
ATOM 764 C CA . LEU A 1 91 ? -4.894 13.321 -12.163 1.00 92.50 91 LEU A CA 1
ATOM 765 C C . LEU A 1 91 ? -5.988 12.257 -12.275 1.00 92.50 91 LEU A C 1
ATOM 767 O O . LEU A 1 91 ? -7.149 12.564 -12.029 1.00 92.50 91 LEU A O 1
ATOM 771 N N . GLN A 1 92 ? -5.637 11.001 -12.569 1.00 91.19 92 GLN A N 1
ATOM 772 C CA . GLN A 1 92 ? -6.607 9.901 -12.616 1.00 91.19 92 GLN A CA 1
ATOM 773 C C . GLN A 1 92 ? -7.359 9.745 -11.289 1.00 91.19 92 GLN A C 1
ATOM 775 O O . GLN A 1 92 ? -8.580 9.630 -11.289 1.00 91.19 92 GLN A O 1
ATOM 780 N N . ARG A 1 93 ? -6.652 9.798 -10.154 1.00 85.44 93 ARG A N 1
ATOM 781 C CA . ARG A 1 93 ? -7.279 9.725 -8.824 1.00 85.44 93 ARG A CA 1
ATOM 782 C C . ARG A 1 93 ? -8.177 10.922 -8.530 1.00 85.44 93 ARG A C 1
ATOM 784 O O . ARG A 1 93 ? -9.270 10.738 -8.006 1.00 85.44 93 ARG A O 1
ATOM 791 N N . LEU A 1 94 ? -7.738 12.129 -8.888 1.00 90.69 94 LEU A N 1
ATOM 792 C CA . LEU A 1 94 ? -8.547 13.332 -8.710 1.00 90.69 94 LEU A CA 1
ATOM 793 C C . LEU A 1 94 ? -9.819 13.288 -9.567 1.00 90.69 94 LEU A C 1
ATOM 795 O O . LEU A 1 94 ? -10.880 13.657 -9.081 1.00 90.69 94 LEU A O 1
ATOM 799 N N . ASN A 1 95 ? -9.736 12.773 -10.795 1.00 93.50 95 ASN A N 1
ATOM 800 C CA . ASN A 1 95 ? -10.901 12.587 -11.660 1.00 93.50 95 ASN A CA 1
ATOM 801 C C . ASN A 1 95 ? -11.884 11.558 -11.092 1.00 93.50 95 ASN A C 1
ATOM 803 O O . ASN A 1 95 ? -13.083 11.800 -11.136 1.00 93.50 95 ASN A O 1
ATOM 807 N N . VAL A 1 96 ? -11.397 10.449 -10.521 1.00 89.75 96 VAL A N 1
ATOM 808 C CA . VAL A 1 96 ? -12.260 9.474 -9.830 1.00 89.75 96 VAL A CA 1
ATOM 809 C C . VAL A 1 96 ? -12.951 10.122 -8.632 1.00 89.75 96 VAL A C 1
ATOM 811 O O . VAL A 1 96 ? -14.162 10.012 -8.504 1.00 89.75 96 VAL A O 1
ATOM 814 N N . SER A 1 97 ? -12.216 10.866 -7.803 1.00 88.00 97 SER A N 1
ATOM 815 C CA . SER A 1 97 ? -12.798 11.571 -6.654 1.00 88.00 97 SER A CA 1
ATOM 816 C C . SER A 1 97 ? -13.807 12.649 -7.073 1.00 88.00 97 SER A C 1
ATOM 818 O O . SER A 1 97 ? -14.838 12.811 -6.424 1.00 88.00 97 SER A O 1
ATOM 820 N N . LEU A 1 98 ? -13.552 13.358 -8.177 1.00 86.31 98 LEU A N 1
ATOM 821 C CA . LEU A 1 98 ? -14.497 14.314 -8.751 1.00 86.31 98 LEU A CA 1
ATOM 822 C C . LEU A 1 98 ? -15.760 13.612 -9.262 1.00 86.31 98 LEU A C 1
ATOM 824 O O . LEU A 1 98 ? -16.858 14.116 -9.053 1.00 86.31 98 LEU A O 1
ATOM 828 N N . GLU A 1 99 ? -15.616 12.459 -9.910 1.00 87.06 99 GLU A N 1
ATOM 829 C CA . GLU A 1 99 ? -16.738 11.662 -10.401 1.00 87.06 99 GLU A CA 1
ATOM 830 C C . GLU A 1 99 ? -17.564 11.085 -9.244 1.00 87.06 99 GLU A C 1
ATOM 832 O O . GLU A 1 99 ? -18.789 11.125 -9.278 1.00 87.06 99 GLU A O 1
ATOM 837 N N . GLU A 1 100 ? -16.924 10.619 -8.173 1.00 83.44 100 GLU A N 1
ATOM 838 C CA . GLU A 1 100 ? -17.599 10.209 -6.937 1.00 83.44 100 GLU A CA 1
ATOM 839 C C . GLU A 1 100 ? -18.353 11.380 -6.292 1.00 83.44 100 GLU A C 1
ATOM 841 O O . GLU A 1 100 ? -19.510 11.220 -5.906 1.00 83.44 100 GLU A O 1
ATOM 846 N N . ALA A 1 101 ? -17.744 12.569 -6.230 1.00 82.56 101 ALA A N 1
ATOM 847 C CA . ALA A 1 101 ? -18.383 13.770 -5.694 1.00 82.56 101 ALA A CA 1
ATOM 848 C C . ALA A 1 101 ? -19.572 14.234 -6.553 1.00 82.56 101 ALA A C 1
ATOM 850 O O . ALA A 1 101 ? -20.612 14.594 -6.006 1.00 82.56 101 ALA A O 1
ATOM 851 N N . LYS A 1 102 ? -19.455 14.178 -7.886 1.00 81.62 102 LYS A N 1
ATOM 852 C CA . LYS A 1 102 ? -20.565 14.451 -8.811 1.00 81.62 102 LYS A CA 1
ATOM 853 C C . LYS A 1 102 ? -21.688 13.441 -8.649 1.00 81.62 102 LYS A C 1
ATOM 855 O O . LYS A 1 102 ? -22.828 13.840 -8.476 1.00 81.62 102 LYS A O 1
ATOM 860 N N . ASN A 1 103 ? -21.371 12.148 -8.607 1.00 79.12 103 ASN A N 1
ATOM 861 C CA . ASN A 1 103 ? -22.365 11.103 -8.374 1.00 79.12 103 ASN A CA 1
ATOM 862 C C . ASN A 1 103 ? -23.050 11.254 -7.009 1.00 79.12 103 ASN A C 1
ATOM 864 O O . ASN A 1 103 ? -24.244 10.988 -6.903 1.00 79.12 103 ASN A O 1
ATOM 868 N N . ALA A 1 104 ? -22.327 11.694 -5.977 1.00 75.62 104 ALA A N 1
ATOM 869 C CA . ALA A 1 104 ? -22.908 12.018 -4.679 1.00 75.62 104 ALA A CA 1
ATOM 870 C C . ALA A 1 104 ? -23.792 13.280 -4.721 1.00 75.62 104 ALA A C 1
ATOM 872 O O . ALA A 1 104 ? -24.721 13.380 -3.928 1.00 75.62 104 ALA A O 1
ATOM 873 N N . GLY A 1 105 ? -23.530 14.224 -5.628 1.00 72.31 105 GLY A N 1
ATOM 874 C CA . GLY A 1 105 ? -24.387 15.386 -5.872 1.00 72.31 105 GLY A CA 1
ATOM 875 C C . GLY A 1 105 ? -25.643 15.048 -6.682 1.00 72.31 105 GLY A C 1
ATOM 876 O O . GLY A 1 105 ? -26.744 15.391 -6.266 1.00 72.31 105 GLY A O 1
ATOM 877 N N . ASP A 1 106 ? -25.485 14.332 -7.797 1.00 68.06 106 ASP A N 1
ATOM 878 C CA . ASP A 1 106 ? -26.555 14.066 -8.767 1.00 68.06 106 ASP A CA 1
ATOM 879 C C . ASP A 1 106 ? -27.526 12.966 -8.308 1.00 68.06 106 ASP A C 1
ATOM 881 O O . ASP A 1 106 ? -28.709 13.011 -8.640 1.00 68.06 106 ASP A O 1
ATOM 885 N N . LYS A 1 107 ? -27.058 11.963 -7.546 1.00 62.81 107 LYS A N 1
ATOM 886 C CA . LYS A 1 107 ? -27.896 10.824 -7.110 1.00 62.81 107 LYS A CA 1
ATOM 887 C C . LYS A 1 107 ? -28.609 11.039 -5.781 1.00 62.81 107 LYS A C 1
ATOM 889 O O . LYS A 1 107 ? -29.379 10.175 -5.371 1.00 62.81 107 LYS A O 1
ATOM 894 N N . VAL A 1 108 ? -28.346 12.135 -5.076 1.00 65.75 108 VAL A N 1
ATOM 895 C CA . VAL A 1 108 ? -29.032 12.408 -3.814 1.00 65.75 108 VAL A CA 1
ATOM 896 C C . VAL A 1 108 ? -30.297 13.182 -4.136 1.00 65.75 108 VAL A C 1
ATOM 898 O O . VAL A 1 108 ? -30.285 14.408 -4.155 1.00 65.75 108 VAL A O 1
ATOM 901 N N . ASP A 1 109 ? -31.399 12.465 -4.373 1.00 72.00 109 ASP A N 1
ATOM 902 C CA . ASP A 1 109 ? -32.722 13.084 -4.323 1.00 72.00 109 ASP A CA 1
ATOM 903 C C . ASP A 1 109 ? -32.884 13.709 -2.922 1.00 72.00 109 ASP A C 1
ATOM 905 O O . ASP A 1 109 ? -32.877 12.987 -1.910 1.00 72.00 109 ASP A O 1
ATOM 909 N N . PRO A 1 110 ? -33.001 15.048 -2.813 1.00 72.38 110 PRO A N 1
ATOM 910 C CA . PRO A 1 110 ? -33.163 15.717 -1.529 1.00 72.38 110 PRO A CA 1
ATOM 911 C C . PRO A 1 110 ? -34.355 15.169 -0.740 1.00 72.38 110 PRO A C 1
ATOM 913 O O . PRO A 1 110 ? -34.327 15.167 0.492 1.00 72.38 110 PRO A O 1
ATOM 916 N N . THR A 1 111 ? -35.381 14.670 -1.432 1.00 80.69 111 THR A N 1
ATOM 917 C CA . THR A 1 111 ? -36.587 14.089 -0.838 1.00 80.69 111 THR A CA 1
ATOM 918 C C . THR A 1 111 ? -36.280 12.775 -0.129 1.00 80.69 111 THR A C 1
ATOM 920 O O . THR A 1 111 ? -36.671 12.600 1.028 1.00 80.69 111 THR A O 1
ATOM 923 N N . GLU A 1 112 ? -35.533 11.873 -0.770 1.00 79.19 112 GLU A N 1
ATOM 924 C CA . GLU A 1 112 ? -35.096 10.614 -0.158 1.00 79.19 112 GLU A CA 1
ATOM 925 C C . GLU A 1 112 ? -34.158 10.867 1.021 1.00 79.19 112 GLU A C 1
ATOM 927 O O . GLU A 1 112 ? -34.323 10.269 2.086 1.00 79.19 112 GLU A O 1
ATOM 932 N N . ARG A 1 113 ? -33.224 11.817 0.888 1.00 78.75 113 ARG A N 1
ATOM 933 C CA . ARG A 1 113 ? -32.324 12.176 1.990 1.00 78.75 113 ARG A CA 1
ATOM 934 C C . ARG A 1 113 ? -33.065 12.808 3.162 1.00 78.75 113 ARG A C 1
ATOM 936 O O . ARG A 1 113 ? -32.770 12.486 4.310 1.00 78.75 113 ARG A O 1
ATOM 943 N N . MET A 1 114 ? -34.047 13.667 2.896 1.00 81.62 114 MET A N 1
ATOM 944 C CA . MET A 1 114 ? -34.904 14.247 3.928 1.00 81.62 114 MET A CA 1
ATOM 945 C C . MET A 1 114 ? -35.741 13.170 4.627 1.00 81.62 114 MET A C 1
ATOM 947 O O . MET A 1 114 ? -35.910 13.216 5.845 1.00 81.62 114 MET A O 1
ATOM 951 N N . LYS A 1 115 ? -36.246 12.183 3.880 1.00 86.31 115 LYS A N 1
ATOM 952 C CA . LYS A 1 115 ? -36.966 11.036 4.439 1.00 86.31 115 LYS A CA 1
ATOM 953 C C . LYS A 1 115 ? -36.057 10.194 5.339 1.00 86.31 115 LYS A C 1
ATOM 955 O O . LYS A 1 115 ? -36.425 9.956 6.485 1.00 86.31 115 LYS A O 1
ATOM 960 N N . ALA A 1 116 ? -34.857 9.846 4.877 1.00 83.19 116 ALA A N 1
ATOM 961 C CA . ALA A 1 116 ? -33.873 9.109 5.667 1.00 83.19 116 ALA A CA 1
ATOM 962 C C . ALA A 1 116 ? -33.473 9.864 6.948 1.00 83.19 116 ALA A C 1
ATOM 964 O O . ALA A 1 116 ? -33.424 9.272 8.022 1.00 83.19 116 ALA A O 1
ATOM 965 N N . LEU A 1 117 ? -33.265 11.185 6.867 1.00 85.62 117 LEU A N 1
ATOM 966 C CA . LEU A 1 117 ? -32.983 12.022 8.039 1.00 85.62 117 LEU A CA 1
ATOM 967 C C . LEU A 1 117 ? -34.150 12.042 9.031 1.00 85.62 117 LEU A C 1
ATOM 969 O O . LEU A 1 117 ? -33.927 11.951 10.235 1.00 85.62 117 LEU A O 1
ATOM 973 N N . LYS A 1 118 ? -35.397 12.127 8.554 1.00 89.44 118 LYS A N 1
ATOM 974 C CA . LYS A 1 118 ? -36.581 12.050 9.424 1.00 89.44 118 LYS A CA 1
ATOM 975 C C . LYS A 1 118 ? -36.691 10.689 10.114 1.00 89.44 118 LYS A C 1
ATOM 977 O O . LYS A 1 118 ? -36.974 10.644 11.308 1.00 89.44 118 LYS A O 1
ATOM 982 N N . GLU A 1 119 ? -36.439 9.599 9.395 1.00 87.38 119 GLU A N 1
ATOM 983 C CA . GLU A 1 119 ? -36.425 8.239 9.949 1.00 87.38 119 GLU A CA 1
ATOM 984 C C . GLU A 1 119 ? -35.299 8.054 10.981 1.00 87.38 119 GLU A C 1
ATOM 986 O O . GLU A 1 119 ? -35.514 7.465 12.046 1.00 87.38 119 GLU A O 1
ATOM 991 N N . GLU A 1 120 ? -34.115 8.614 10.725 1.00 87.38 120 GLU A N 1
ATOM 992 C CA . GLU A 1 120 ? -32.998 8.609 11.670 1.00 87.38 120 GLU A CA 1
ATOM 993 C C . GLU A 1 120 ? -33.311 9.438 12.921 1.00 87.38 120 GLU A C 1
ATOM 995 O O . GLU A 1 120 ? -33.078 8.973 14.039 1.00 87.38 120 GLU A O 1
ATOM 1000 N N . MET A 1 121 ? -33.882 10.636 12.761 1.00 88.38 121 MET A N 1
ATOM 1001 C CA . MET A 1 121 ? -34.316 11.476 13.878 1.00 88.38 121 MET A CA 1
ATOM 1002 C C . MET A 1 121 ? -35.353 10.762 14.743 1.00 88.38 121 MET A C 1
ATOM 1004 O O . MET A 1 121 ? -35.238 10.783 15.966 1.00 88.38 121 MET A O 1
ATOM 1008 N N . GLU A 1 122 ? -36.332 10.099 14.129 1.00 89.00 122 GLU A N 1
ATOM 1009 C CA . GLU A 1 122 ? -37.354 9.337 14.847 1.00 89.00 122 GLU A CA 1
ATOM 1010 C C . GLU A 1 122 ? -36.741 8.165 15.625 1.00 89.00 122 GLU A C 1
ATOM 1012 O O . GLU A 1 122 ? -37.049 7.937 16.798 1.00 89.00 122 GLU A O 1
ATOM 1017 N N . THR A 1 123 ? -35.800 7.461 15.000 1.00 84.81 123 THR A N 1
ATOM 1018 C CA . THR A 1 123 ? -35.085 6.348 15.627 1.00 84.81 123 THR A CA 1
ATOM 1019 C C . THR A 1 123 ? -34.216 6.822 16.794 1.00 84.81 123 THR A C 1
ATOM 1021 O O . THR A 1 123 ? -34.246 6.232 17.875 1.00 84.81 123 THR A O 1
ATOM 1024 N N . ASN A 1 124 ? -33.477 7.920 16.616 1.00 87.38 124 ASN A N 1
ATOM 1025 C CA . ASN A 1 124 ? -32.652 8.519 17.663 1.00 87.38 124 ASN A CA 1
ATOM 1026 C C . ASN A 1 124 ? -33.517 9.065 18.809 1.00 87.38 124 ASN A C 1
ATOM 1028 O O . ASN A 1 124 ? -33.169 8.881 19.974 1.00 87.38 124 ASN A O 1
ATOM 1032 N N . ARG A 1 125 ? -34.681 9.654 18.505 1.00 90.38 125 ARG A N 1
ATOM 1033 C CA . ARG A 1 125 ? -35.654 10.094 19.512 1.00 90.38 125 ARG A CA 1
ATOM 1034 C C . ARG A 1 125 ? -36.127 8.928 20.375 1.00 90.38 125 ARG A C 1
ATOM 1036 O O . ARG A 1 125 ? -36.137 9.051 21.595 1.00 90.38 125 ARG A O 1
ATOM 1043 N N . TYR A 1 126 ? -36.468 7.792 19.767 1.00 86.06 126 TYR A N 1
ATOM 1044 C CA . TYR A 1 126 ? -36.847 6.587 20.509 1.00 86.06 126 TYR A CA 1
ATOM 1045 C C . TYR A 1 126 ? -35.707 6.056 21.393 1.00 86.06 126 TYR A C 1
ATOM 1047 O O . TYR A 1 126 ? -35.929 5.722 22.558 1.00 86.06 126 TYR A O 1
ATOM 1055 N N . MET A 1 127 ? -34.479 6.010 20.868 1.00 85.19 127 MET A N 1
ATOM 1056 C CA . MET A 1 127 ? -33.306 5.582 21.636 1.00 85.19 127 MET A CA 1
ATOM 1057 C C . MET A 1 127 ? -33.099 6.447 22.885 1.00 85.19 127 MET A C 1
ATOM 1059 O O . MET A 1 127 ? -32.918 5.908 23.974 1.00 85.19 127 MET A O 1
ATOM 1063 N N . ILE A 1 128 ? -33.156 7.773 22.730 1.00 87.06 128 ILE A N 1
ATOM 1064 C CA . ILE A 1 128 ? -32.877 8.739 23.800 1.00 87.06 128 ILE A CA 1
ATOM 1065 C C . ILE A 1 128 ? -34.016 8.812 24.816 1.00 87.06 128 ILE A C 1
ATOM 1067 O O . ILE A 1 128 ? -33.751 8.834 26.013 1.00 87.06 128 ILE A O 1
ATOM 1071 N N . ASN A 1 129 ? -35.270 8.852 24.363 1.00 88.75 129 ASN A N 1
ATOM 1072 C CA . ASN A 1 129 ? -36.399 9.117 25.255 1.00 88.75 129 ASN A CA 1
ATOM 1073 C C . ASN A 1 129 ? -36.967 7.852 25.903 1.00 88.75 129 ASN A C 1
ATOM 1075 O O . ASN A 1 129 ? -37.545 7.941 26.982 1.00 88.75 129 ASN A O 1
ATOM 1079 N N . GLU A 1 130 ? -36.827 6.682 25.272 1.00 86.00 130 GLU A N 1
ATOM 1080 C CA . GLU A 1 130 ? -37.436 5.449 25.779 1.00 86.00 130 GLU A CA 1
ATOM 1081 C C . GLU A 1 130 ? -36.413 4.381 26.162 1.00 86.00 130 GLU A C 1
ATOM 1083 O O . GLU A 1 130 ? -36.445 3.897 27.293 1.00 86.00 130 GLU A O 1
ATOM 1088 N N . LYS A 1 131 ? -35.518 3.983 25.248 1.00 85.81 131 LYS A N 1
ATOM 1089 C CA . LYS A 1 131 ? -34.654 2.810 25.470 1.00 85.81 131 LYS A CA 1
ATOM 1090 C C . LYS A 1 131 ? -33.535 3.086 26.479 1.00 85.81 131 LYS A C 1
ATOM 1092 O O . LYS A 1 131 ? -33.462 2.412 27.505 1.00 85.81 131 LYS A O 1
ATOM 1097 N N . LEU A 1 132 ? -32.693 4.088 26.221 1.00 89.12 132 LEU A N 1
ATOM 1098 C CA . LEU A 1 132 ? -31.532 4.392 27.066 1.00 89.12 132 LEU A CA 1
ATOM 1099 C C . LEU A 1 132 ? -31.913 4.732 28.516 1.00 89.12 132 LEU A C 1
ATOM 1101 O O . LEU A 1 132 ? -31.257 4.210 29.414 1.00 89.12 132 LEU A O 1
ATOM 1105 N N . PRO A 1 133 ? -32.968 5.521 28.801 1.00 92.69 133 PRO A N 1
ATOM 1106 C CA . PRO A 1 133 ? -33.370 5.791 30.178 1.00 92.69 133 PRO A CA 1
ATOM 1107 C C . PRO A 1 133 ? -33.794 4.525 30.927 1.00 92.69 133 PRO A C 1
ATOM 1109 O O . PRO A 1 133 ? -33.396 4.341 32.074 1.00 92.69 133 PRO A O 1
ATOM 1112 N N . LYS A 1 134 ? -34.535 3.616 30.273 1.00 88.81 134 LYS A N 1
ATOM 1113 C CA . LYS A 1 134 ? -34.930 2.328 30.869 1.00 88.81 134 LYS A CA 1
ATOM 1114 C C . LYS A 1 134 ? -33.721 1.439 31.148 1.00 88.81 134 LYS A C 1
ATOM 1116 O O . LYS A 1 134 ? -33.651 0.835 32.213 1.00 88.81 134 LYS A O 1
ATOM 1121 N N . GLU A 1 135 ? -32.758 1.377 30.231 1.00 88.88 135 GLU A N 1
ATOM 1122 C CA . GLU A 1 135 ? -31.522 0.611 30.431 1.00 88.88 135 GLU A CA 1
ATOM 1123 C C . GLU A 1 135 ? -30.636 1.204 31.529 1.00 88.88 135 GLU A C 1
ATOM 1125 O O . GLU A 1 135 ? -30.068 0.462 32.332 1.00 88.88 135 GLU A O 1
ATOM 1130 N N . ILE A 1 136 ? -30.518 2.534 31.585 1.00 92.25 136 ILE A N 1
ATOM 1131 C CA . ILE A 1 136 ? -29.785 3.237 32.642 1.00 92.25 136 ILE A CA 1
ATOM 1132 C C . ILE A 1 136 ? -30.436 2.950 33.990 1.00 92.25 136 ILE A C 1
ATOM 1134 O O . ILE A 1 136 ? -29.725 2.621 34.936 1.00 92.25 136 ILE A O 1
ATOM 1138 N N . GLU A 1 137 ? -31.762 3.026 34.080 1.00 92.88 137 GLU A N 1
ATOM 1139 C CA . GLU A 1 137 ? -32.473 2.751 35.324 1.00 92.88 137 GLU A CA 1
ATOM 1140 C C . GLU A 1 137 ? -32.361 1.278 35.727 1.00 92.88 137 GLU A C 1
ATOM 1142 O O . GLU A 1 137 ? -32.013 0.981 36.865 1.00 92.88 137 GLU A O 1
ATOM 1147 N N . ALA A 1 138 ? -32.511 0.340 34.788 1.00 90.81 138 ALA A N 1
ATOM 1148 C CA . ALA A 1 138 ? -32.286 -1.081 35.050 1.00 90.81 138 ALA A CA 1
ATOM 1149 C C . ALA A 1 138 ? -30.864 -1.346 35.576 1.00 90.81 138 ALA A C 1
ATOM 1151 O O . ALA A 1 138 ? -30.685 -2.060 36.563 1.00 90.81 138 ALA A O 1
ATOM 1152 N N . LYS A 1 139 ? -29.840 -0.719 34.980 1.00 91.88 139 LYS A N 1
ATOM 1153 C CA . LYS A 1 139 ? -28.456 -0.811 35.470 1.00 91.88 139 LYS A CA 1
ATOM 1154 C C . LYS A 1 139 ? -28.273 -0.138 36.829 1.00 91.88 139 LYS A C 1
ATOM 1156 O O . LYS A 1 139 ? -27.546 -0.677 37.657 1.00 91.88 139 LYS A O 1
ATOM 1161 N N . ARG A 1 140 ? -28.930 0.995 37.095 1.00 93.81 140 ARG A N 1
ATOM 1162 C CA . ARG A 1 140 ? -28.914 1.655 38.413 1.00 93.81 140 ARG A CA 1
ATOM 1163 C C . ARG A 1 140 ? -29.522 0.765 39.488 1.00 93.81 140 ARG A C 1
ATOM 1165 O O . ARG A 1 140 ? -28.921 0.638 40.549 1.00 93.81 140 ARG A O 1
ATOM 1172 N N . VAL A 1 141 ? -30.634 0.093 39.195 1.00 92.44 141 VAL A N 1
ATOM 1173 C CA . VAL A 1 141 ? -31.257 -0.889 40.092 1.00 92.44 141 VAL A CA 1
ATOM 1174 C C . VAL A 1 141 ? -30.316 -2.066 40.349 1.00 92.44 141 VAL A C 1
ATOM 1176 O O . VAL A 1 141 ? -30.118 -2.440 41.502 1.00 92.44 141 VAL A O 1
ATOM 1179 N N . ILE A 1 142 ? -29.667 -2.609 39.313 1.00 89.44 142 ILE A N 1
ATOM 1180 C CA . ILE A 1 142 ? -28.672 -3.683 39.473 1.00 89.44 142 ILE A CA 1
ATOM 1181 C C . ILE A 1 142 ? -27.507 -3.218 40.353 1.00 89.44 142 ILE A C 1
ATOM 1183 O O . ILE A 1 142 ? -27.138 -3.919 41.289 1.00 89.44 142 ILE A O 1
ATOM 1187 N N . VAL A 1 143 ? -26.951 -2.029 40.108 1.00 89.81 143 VAL A N 1
ATOM 1188 C CA . VAL A 1 143 ? -25.858 -1.471 40.919 1.00 89.81 143 VAL A CA 1
ATOM 1189 C C . VAL A 1 143 ? -26.304 -1.230 42.362 1.00 89.81 143 VAL A C 1
ATOM 1191 O O . VAL A 1 143 ? -25.546 -1.522 43.283 1.00 89.81 143 VAL A O 1
ATOM 1194 N N . ALA A 1 144 ? -27.524 -0.738 42.583 1.00 89.06 144 ALA A N 1
ATOM 1195 C CA . ALA A 1 144 ? -28.083 -0.560 43.919 1.00 89.06 144 ALA A CA 1
ATOM 1196 C C . ALA A 1 144 ? -28.258 -1.904 44.645 1.00 89.06 144 ALA A C 1
ATOM 1198 O O . ALA A 1 144 ? -27.932 -2.008 45.824 1.00 89.06 144 ALA A O 1
ATOM 1199 N N . ASN A 1 145 ? -28.707 -2.945 43.943 1.00 82.88 145 ASN A N 1
ATOM 1200 C CA . ASN A 1 145 ? -28.818 -4.293 44.498 1.00 82.88 145 ASN A CA 1
ATOM 1201 C C . ASN A 1 145 ? -27.443 -4.897 44.803 1.00 82.88 145 ASN A C 1
ATOM 1203 O O . ASN A 1 145 ? -27.256 -5.434 45.888 1.00 82.88 145 ASN A O 1
ATOM 1207 N N . LEU A 1 146 ? -26.463 -4.757 43.905 1.00 81.00 146 LEU A N 1
ATOM 1208 C CA . LEU A 1 146 ? -25.088 -5.203 44.148 1.00 81.00 146 LEU A CA 1
ATOM 1209 C C . LEU A 1 146 ? -24.476 -4.492 45.358 1.00 81.00 146 LEU A C 1
ATOM 1211 O O . LEU A 1 146 ? -23.814 -5.135 46.162 1.00 81.00 146 LEU A O 1
ATOM 1215 N N . ARG A 1 147 ? -24.743 -3.192 45.537 1.00 83.81 147 ARG A N 1
ATOM 1216 C CA . ARG A 1 147 ? -24.327 -2.452 46.739 1.00 83.81 147 ARG A CA 1
ATOM 1217 C C . ARG A 1 147 ? -24.965 -3.007 48.008 1.00 83.81 147 ARG A C 1
ATOM 1219 O O . ARG A 1 147 ? -24.238 -3.265 48.955 1.00 83.81 147 ARG A O 1
ATOM 1226 N N . LYS A 1 148 ? -26.277 -3.266 48.006 1.00 79.31 148 LYS A N 1
ATOM 1227 C CA . LYS A 1 148 ? -26.963 -3.900 49.146 1.00 79.31 148 LYS A CA 1
ATOM 1228 C C . LYS A 1 148 ? -26.371 -5.271 49.472 1.00 79.31 148 LYS A C 1
ATOM 1230 O O . LYS A 1 148 ? -26.140 -5.563 50.632 1.00 79.31 148 LYS A O 1
ATOM 1235 N N . VAL A 1 149 ? -26.087 -6.097 48.465 1.00 73.38 149 VAL A N 1
ATOM 1236 C CA . VAL A 1 149 ? -25.456 -7.413 48.671 1.00 73.38 149 VAL A CA 1
ATOM 1237 C C . VAL A 1 149 ? -24.050 -7.274 49.263 1.00 73.38 149 VAL A C 1
ATOM 1239 O O . VAL A 1 149 ? -23.685 -8.059 50.126 1.00 73.38 149 VAL A O 1
ATOM 1242 N N . VAL A 1 150 ? -23.275 -6.270 48.841 1.00 77.25 150 VAL A N 1
ATOM 1243 C CA . VAL A 1 150 ? -21.955 -5.976 49.428 1.00 77.25 150 VAL A CA 1
ATOM 1244 C C . VAL A 1 150 ? -22.069 -5.462 50.871 1.00 77.25 150 VAL A C 1
ATOM 1246 O O . VAL A 1 150 ? -21.199 -5.761 51.682 1.00 77.25 150 VAL A O 1
ATOM 1249 N N . GLU A 1 151 ? -23.122 -4.710 51.208 1.00 72.06 151 GLU A N 1
ATOM 1250 C CA . GLU A 1 151 ? -23.369 -4.197 52.567 1.00 72.06 151 GLU A CA 1
ATOM 1251 C C . GLU A 1 151 ? -23.868 -5.277 53.537 1.00 72.06 151 GLU A C 1
ATOM 1253 O O . GLU A 1 151 ? -23.515 -5.257 54.715 1.00 72.06 151 GLU A O 1
ATOM 1258 N N . ILE A 1 152 ? -24.666 -6.236 53.064 1.00 66.06 152 ILE A N 1
ATOM 1259 C CA . ILE A 1 152 ? -25.200 -7.326 53.887 1.00 66.06 152 ILE A CA 1
ATOM 1260 C C . ILE A 1 152 ? -24.175 -8.474 53.911 1.00 66.06 152 ILE A C 1
ATOM 1262 O O . ILE A 1 1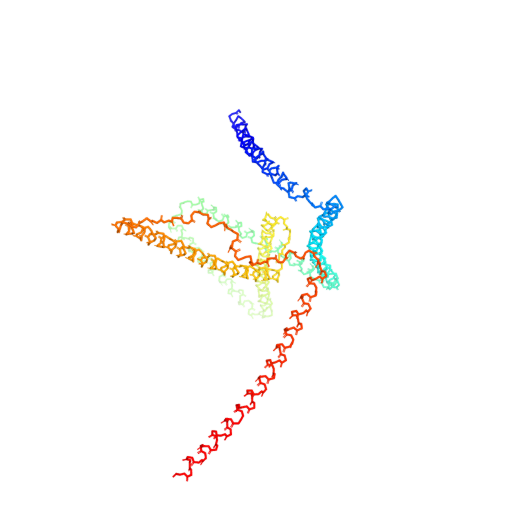52 ? -24.378 -9.527 53.311 1.00 66.06 152 ILE A O 1
ATOM 1266 N N . ALA A 1 153 ? -23.039 -8.261 54.578 1.00 62.44 153 ALA A N 1
ATOM 1267 C CA . ALA A 1 153 ? -21.935 -9.224 54.623 1.00 62.44 153 ALA A CA 1
ATOM 1268 C C . ALA A 1 153 ? -22.222 -10.506 55.443 1.00 62.44 153 ALA A C 1
ATOM 1270 O O . ALA A 1 153 ? -21.444 -11.449 55.350 1.00 62.44 153 ALA A O 1
ATOM 1271 N N . ASP A 1 154 ? -23.347 -10.595 56.165 1.00 65.00 154 ASP A N 1
ATOM 1272 C CA . ASP A 1 154 ? -23.638 -11.704 57.091 1.00 65.00 154 ASP A CA 1
ATOM 1273 C C . ASP A 1 154 ? -25.019 -12.362 56.866 1.00 65.00 154 ASP A C 1
ATOM 1275 O O . ASP A 1 154 ? -25.747 -12.648 57.817 1.00 65.00 154 ASP A O 1
ATOM 1279 N N . ILE A 1 155 ? -25.417 -12.613 55.609 1.00 62.47 155 ILE A N 1
ATOM 1280 C CA . ILE A 1 155 ? -26.658 -13.367 55.330 1.00 62.47 155 ILE A CA 1
ATOM 1281 C C . ILE A 1 155 ? -26.488 -14.817 55.792 1.00 62.47 155 ILE A C 1
ATOM 1283 O O . ILE A 1 155 ? -25.662 -15.571 55.271 1.00 62.47 155 ILE A O 1
ATOM 1287 N N . ASN A 1 156 ? -27.313 -15.227 56.749 1.00 67.50 156 ASN A N 1
ATOM 1288 C CA . ASN A 1 156 ? -27.344 -16.591 57.253 1.00 67.50 156 ASN A CA 1
ATOM 1289 C C . ASN A 1 156 ? -28.269 -17.474 56.378 1.00 67.50 156 ASN A C 1
ATOM 1291 O O . ASN A 1 156 ? -29.095 -16.999 55.598 1.00 67.50 156 ASN A O 1
ATOM 1295 N N . LYS A 1 157 ? -28.122 -18.803 56.463 1.00 72.38 157 LYS A N 1
ATOM 1296 C CA . LYS A 1 157 ? -28.856 -19.753 55.598 1.00 72.38 157 LYS A CA 1
ATOM 1297 C C . LYS A 1 157 ? -30.386 -19.698 55.790 1.00 72.38 157 LYS A C 1
ATOM 1299 O O . LYS A 1 157 ? -31.115 -20.084 54.878 1.00 72.38 157 LYS A O 1
ATOM 1304 N N . ASN A 1 158 ? -30.853 -19.223 56.948 1.00 75.62 158 ASN A N 1
ATOM 1305 C CA . ASN A 1 158 ? -32.276 -19.086 57.264 1.00 75.62 158 ASN A CA 1
ATOM 1306 C C . ASN A 1 158 ? -32.888 -17.854 56.585 1.00 75.62 158 ASN A C 1
ATOM 1308 O O . ASN A 1 158 ? -33.965 -17.978 56.007 1.00 75.62 158 ASN A O 1
ATOM 1312 N N . ASP A 1 159 ? -32.173 -16.725 56.543 1.00 74.25 159 ASP A N 1
ATOM 1313 C CA . ASP A 1 159 ? -32.604 -15.521 55.817 1.00 74.25 159 ASP A CA 1
ATOM 1314 C C . ASP A 1 159 ? -32.847 -15.829 54.329 1.00 74.25 159 ASP A C 1
ATOM 1316 O O . ASP A 1 159 ? -33.824 -15.375 53.733 1.00 74.25 159 ASP A O 1
ATOM 1320 N N . ILE A 1 160 ? -31.987 -16.661 53.724 1.00 75.56 160 ILE A N 1
ATOM 1321 C CA . ILE A 1 160 ? -32.143 -17.107 52.330 1.00 75.56 160 ILE A CA 1
ATOM 1322 C C . ILE A 1 160 ? -33.434 -17.919 52.162 1.00 75.56 160 ILE A C 1
ATOM 1324 O O . ILE A 1 160 ? -34.151 -17.724 51.183 1.00 75.56 160 ILE A O 1
ATOM 1328 N N . ALA A 1 161 ? -33.751 -18.810 53.106 1.00 81.00 161 ALA A N 1
ATOM 1329 C CA . ALA A 1 161 ? -34.946 -19.649 53.039 1.00 81.00 161 ALA A CA 1
ATOM 1330 C C . ALA A 1 161 ? -36.243 -18.833 53.184 1.00 81.00 161 ALA A C 1
ATOM 1332 O O . ALA A 1 161 ? -37.189 -19.054 52.426 1.00 81.00 161 ALA A O 1
ATOM 1333 N N . GLU A 1 162 ? -36.277 -17.853 54.093 1.00 82.88 162 GLU A N 1
ATOM 1334 C CA . GLU A 1 162 ? -37.422 -16.944 54.241 1.00 82.88 162 GLU A CA 1
ATOM 1335 C C . GLU A 1 162 ? -37.625 -16.070 52.999 1.00 82.88 162 GLU A C 1
ATOM 1337 O O . GLU A 1 162 ? -38.754 -15.899 52.527 1.00 82.88 162 GLU A O 1
ATOM 1342 N N . LEU A 1 163 ? -36.534 -15.548 52.425 1.00 82.50 163 LEU A N 1
ATOM 1343 C CA . LEU A 1 163 ? -36.589 -14.802 51.169 1.00 82.50 163 LEU A CA 1
ATOM 1344 C C . LEU A 1 163 ? -37.114 -15.675 50.028 1.00 82.50 163 LEU A C 1
ATOM 1346 O O . LEU A 1 163 ? -37.958 -15.209 49.264 1.00 82.50 163 LEU A O 1
ATOM 1350 N N . GLN A 1 164 ? -36.690 -16.937 49.948 1.00 84.19 164 GLN A N 1
ATOM 1351 C CA . GLN A 1 164 ? -37.175 -17.882 48.945 1.00 84.19 164 GLN A CA 1
ATOM 1352 C C . GLN A 1 164 ? -38.682 -18.133 49.091 1.00 84.19 164 GLN A C 1
ATOM 1354 O O . GLN A 1 164 ? -39.424 -17.991 48.123 1.00 84.19 164 GLN A O 1
ATOM 1359 N N . GLN A 1 165 ? -39.161 -18.397 50.312 1.00 87.00 165 GLN A N 1
ATOM 1360 C CA . GLN A 1 165 ? -40.586 -18.614 50.575 1.00 87.00 165 GLN A CA 1
ATOM 1361 C C . GLN A 1 165 ? -41.426 -17.371 50.243 1.00 87.00 165 GLN A C 1
ATOM 1363 O O . GLN A 1 165 ? -42.534 -17.477 49.712 1.00 87.00 165 GLN A O 1
ATOM 1368 N N . LYS A 1 166 ? -40.901 -16.174 50.528 1.00 88.44 166 LYS A N 1
ATOM 1369 C CA . LYS A 1 166 ? -41.556 -14.911 50.178 1.00 88.44 166 LYS A CA 1
ATOM 1370 C C . LYS A 1 166 ? -41.593 -14.684 48.667 1.00 88.44 166 LYS A C 1
ATOM 1372 O O . LYS A 1 166 ? -42.605 -14.201 48.164 1.00 88.44 166 LYS A O 1
ATOM 1377 N N . ILE A 1 167 ? -40.522 -15.038 47.955 1.00 88.12 167 ILE A N 1
ATOM 1378 C CA . ILE A 1 167 ? -40.466 -15.006 46.488 1.00 88.12 167 ILE A CA 1
ATOM 1379 C C . ILE A 1 167 ? -41.514 -15.956 45.907 1.00 88.12 167 ILE A C 1
ATOM 1381 O O . ILE A 1 167 ? -42.273 -15.539 45.039 1.00 88.12 167 ILE A O 1
ATOM 1385 N N . ASP A 1 168 ? -41.617 -17.182 46.417 1.00 89.62 168 ASP A N 1
ATOM 1386 C CA . ASP A 1 168 ? -42.581 -18.171 45.928 1.00 89.62 168 ASP A CA 1
ATOM 1387 C C . ASP A 1 168 ? -44.027 -17.722 46.164 1.00 89.62 168 ASP A C 1
ATOM 1389 O O . ASP A 1 168 ? -44.849 -17.779 45.249 1.00 89.62 168 ASP A O 1
ATOM 1393 N N . LYS A 1 169 ? -44.329 -17.181 47.352 1.00 91.56 169 LYS A N 1
ATOM 1394 C CA . LYS A 1 169 ? -45.653 -16.619 47.652 1.00 91.56 169 LYS A CA 1
ATOM 1395 C C . LYS A 1 169 ? -45.999 -15.450 46.726 1.00 91.56 169 LYS A C 1
ATOM 1397 O O . LYS A 1 169 ? -47.096 -15.410 46.178 1.00 91.56 169 LYS A O 1
ATOM 1402 N N . MET A 1 170 ? -45.065 -14.521 46.523 1.00 91.75 170 MET A N 1
ATOM 1403 C CA . MET A 1 170 ? -45.274 -13.377 45.632 1.00 91.75 170 MET A CA 1
ATOM 1404 C C . MET A 1 170 ? -45.427 -13.820 44.171 1.00 91.75 170 MET A C 1
ATOM 1406 O O . MET A 1 170 ? -46.274 -13.296 43.456 1.00 91.75 170 MET A O 1
ATOM 1410 N N . ASN A 1 171 ? -44.640 -14.799 43.719 1.00 89.50 171 ASN A N 1
ATOM 1411 C CA . ASN A 1 171 ? -44.767 -15.372 42.380 1.00 89.50 171 ASN A CA 1
ATOM 1412 C C . ASN A 1 171 ? -46.132 -16.037 42.187 1.00 89.50 171 ASN A C 1
ATOM 1414 O O . ASN A 1 171 ? -46.719 -15.894 41.116 1.00 89.50 171 ASN A O 1
ATOM 1418 N N . GLN A 1 172 ? -46.657 -16.709 43.215 1.00 89.88 172 GLN A N 1
ATOM 1419 C CA . GLN A 1 172 ? -48.003 -17.270 43.181 1.00 89.88 172 GLN A CA 1
ATOM 1420 C C . GLN A 1 172 ? -49.065 -16.168 43.078 1.00 89.88 172 GLN A C 1
ATOM 1422 O O . GLN A 1 172 ? -49.918 -16.246 42.202 1.00 89.88 172 GLN A O 1
ATOM 1427 N N . GLU A 1 173 ? -48.964 -15.101 43.877 1.00 92.44 173 GLU A N 1
ATOM 1428 C CA . GLU A 1 173 ? -49.873 -13.946 43.786 1.00 92.44 173 GLU A CA 1
ATOM 1429 C C . GLU A 1 173 ? -49.812 -13.270 42.402 1.00 92.44 173 GLU A C 1
ATOM 1431 O O . GLU A 1 173 ? -50.842 -12.918 41.829 1.00 92.44 173 GLU A O 1
ATOM 1436 N N . ILE A 1 174 ? -48.617 -13.133 41.817 1.00 88.69 174 ILE A N 1
ATOM 1437 C CA . ILE A 1 174 ? -48.443 -12.610 40.455 1.00 88.69 174 ILE A CA 1
ATOM 1438 C C . ILE A 1 174 ? -49.106 -13.539 39.436 1.00 88.69 174 ILE A C 1
ATOM 1440 O O . ILE A 1 174 ? -49.799 -13.052 38.545 1.00 88.69 174 ILE A O 1
ATOM 1444 N N . MET A 1 175 ? -48.924 -14.856 39.553 1.00 84.88 175 MET A N 1
ATOM 1445 C CA . MET A 1 175 ? -49.571 -15.824 38.665 1.00 84.88 175 MET A CA 1
ATOM 1446 C C . MET A 1 175 ? -51.092 -15.779 38.791 1.00 84.88 175 MET A C 1
ATOM 1448 O O . MET A 1 175 ? -51.780 -15.806 37.773 1.00 84.88 175 MET A O 1
ATOM 1452 N N . ASP A 1 176 ? -51.624 -15.638 40.001 1.00 90.25 176 ASP A N 1
ATOM 1453 C CA . ASP A 1 176 ? -53.061 -15.517 40.236 1.00 90.25 176 ASP A CA 1
ATOM 1454 C C . ASP A 1 176 ? -53.619 -14.236 39.591 1.00 90.25 176 ASP A C 1
ATOM 1456 O O . ASP A 1 176 ? -54.629 -14.292 38.888 1.00 90.25 176 ASP A O 1
ATOM 1460 N N . LEU A 1 177 ? -52.915 -13.103 39.712 1.00 87.81 177 LEU A N 1
ATOM 1461 C CA . LEU A 1 177 ? -53.279 -11.841 39.053 1.00 87.81 177 LEU A CA 1
ATOM 1462 C C . LEU A 1 177 ? -53.169 -11.910 37.523 1.00 87.81 177 LEU A C 1
ATOM 1464 O O . LEU A 1 177 ? -54.010 -11.350 36.816 1.00 87.81 177 LEU A O 1
ATOM 1468 N N . VAL A 1 178 ? -52.146 -12.585 36.991 1.00 82.44 178 VAL A N 1
ATOM 1469 C CA . VAL A 1 178 ? -51.989 -12.812 35.545 1.00 82.44 178 VAL A CA 1
ATOM 1470 C C . VAL A 1 178 ? -53.132 -13.681 35.024 1.00 82.44 178 VAL A C 1
ATOM 1472 O O . VAL A 1 178 ? -53.749 -13.319 34.026 1.00 82.44 178 VAL A O 1
ATOM 1475 N N . ASN A 1 179 ? -53.477 -14.756 35.734 1.00 82.50 179 ASN A N 1
ATOM 1476 C CA . ASN A 1 179 ? -54.602 -15.624 35.395 1.00 82.50 179 ASN A CA 1
ATOM 1477 C C . ASN A 1 179 ? -55.940 -14.878 35.470 1.00 82.50 179 ASN A C 1
ATOM 1479 O O . ASN A 1 179 ? -56.802 -15.064 34.613 1.00 82.50 179 ASN A O 1
ATOM 1483 N N . GLU A 1 180 ? -56.135 -14.015 36.468 1.00 83.00 180 GLU A N 1
ATOM 1484 C CA . GLU A 1 180 ? -57.345 -13.200 36.581 1.00 83.00 180 GLU A CA 1
ATOM 1485 C C . GLU A 1 180 ? -57.447 -12.177 35.440 1.00 83.00 180 GLU A C 1
ATOM 1487 O O . GLU A 1 180 ? -58.531 -11.972 34.885 1.00 83.00 180 GLU A O 1
ATOM 1492 N N . ARG A 1 181 ? -56.321 -11.571 35.043 1.00 77.75 181 ARG A N 1
ATOM 1493 C CA . ARG A 1 181 ? -56.245 -10.719 33.851 1.00 77.75 181 ARG A CA 1
ATOM 1494 C C . ARG A 1 181 ? -56.597 -11.511 32.595 1.00 77.75 181 ARG A C 1
ATOM 1496 O O . ARG A 1 181 ? -57.414 -11.037 31.815 1.00 77.75 181 ARG A O 1
ATOM 1503 N N . ASP A 1 182 ? -56.023 -12.696 32.409 1.00 73.62 182 ASP A N 1
ATOM 1504 C CA . ASP A 1 182 ? -56.262 -13.520 31.219 1.00 73.62 182 ASP A CA 1
ATOM 1505 C C . ASP A 1 182 ? -57.713 -14.000 31.125 1.00 73.62 182 ASP A C 1
ATOM 1507 O O . ASP A 1 182 ? -58.319 -13.907 30.060 1.00 73.62 182 ASP A O 1
ATOM 1511 N N . ARG A 1 183 ? -58.332 -14.366 32.254 1.00 74.38 183 ARG A N 1
ATOM 1512 C CA . ARG A 1 183 ? -59.774 -14.663 32.326 1.00 74.38 183 ARG A CA 1
ATOM 1513 C C . ARG A 1 183 ? -60.651 -13.456 31.983 1.00 74.38 183 ARG A C 1
ATOM 1515 O O . ARG A 1 183 ? -61.682 -13.602 31.334 1.00 74.38 183 ARG A O 1
ATOM 1522 N N . LYS A 1 184 ? -60.276 -12.250 32.424 1.00 69.81 184 LYS A N 1
ATOM 1523 C CA . LYS A 1 184 ? -60.987 -11.010 32.054 1.00 69.81 184 LYS A CA 1
ATOM 1524 C C . LYS A 1 184 ? -60.804 -10.673 30.569 1.00 69.81 184 LYS A C 1
ATOM 1526 O O . LYS A 1 184 ? -61.731 -10.149 29.946 1.00 69.81 184 LYS A O 1
ATOM 1531 N N . ASP A 1 185 ? -59.640 -10.993 30.008 1.00 65.56 185 ASP A N 1
ATOM 1532 C CA . ASP A 1 185 ? -59.301 -10.758 28.605 1.00 65.56 185 ASP A CA 1
ATOM 1533 C C . ASP A 1 185 ? -60.016 -11.739 27.653 1.00 65.56 185 ASP A C 1
ATOM 1535 O O . ASP A 1 185 ? -60.401 -11.311 26.565 1.00 65.56 185 ASP A O 1
ATOM 1539 N N . GLU A 1 186 ? -60.303 -12.984 28.063 1.00 65.00 186 GLU A N 1
ATOM 1540 C CA . GLU A 1 186 ? -61.145 -13.940 27.304 1.00 65.00 186 GLU A CA 1
ATOM 1541 C C . GLU A 1 186 ? -62.542 -13.379 26.991 1.00 65.00 186 GLU A C 1
ATOM 1543 O O . GLU A 1 186 ? -63.056 -13.552 25.888 1.00 65.00 186 GLU A O 1
ATOM 1548 N N . ASN A 1 187 ? -63.133 -12.622 27.920 1.00 66.44 187 ASN A N 1
ATOM 1549 C CA . ASN A 1 187 ? -64.436 -11.980 27.708 1.00 66.44 187 ASN A CA 1
ATOM 1550 C C . ASN A 1 187 ? -64.358 -10.740 26.796 1.00 66.44 187 ASN A C 1
ATOM 1552 O O . ASN A 1 187 ? -65.389 -10.239 26.343 1.00 66.44 187 ASN A O 1
ATOM 1556 N N . THR A 1 188 ? -63.153 -10.226 26.524 1.00 65.62 188 THR A N 1
ATOM 1557 C CA . THR A 1 188 ? -62.920 -8.976 25.785 1.00 65.62 188 THR A CA 1
ATOM 1558 C C . THR A 1 188 ? -61.965 -9.195 24.608 1.00 65.62 188 THR A C 1
ATOM 1560 O O . THR A 1 188 ? -60.951 -8.507 24.458 1.00 65.62 188 THR A O 1
ATOM 1563 N N . ASP A 1 189 ? -62.323 -10.146 23.746 1.00 66.19 189 ASP A N 1
ATOM 1564 C CA . ASP A 1 189 ? -61.516 -10.689 22.641 1.00 66.19 189 ASP A CA 1
ATOM 1565 C C . ASP A 1 189 ? -60.760 -9.614 21.822 1.00 66.19 189 ASP A C 1
ATOM 1567 O O . ASP A 1 189 ? -59.546 -9.677 21.616 1.00 66.19 189 ASP A O 1
ATOM 1571 N N . LYS A 1 190 ? -61.433 -8.510 21.466 1.00 74.94 190 LYS A N 1
ATOM 1572 C CA . LYS A 1 190 ? -60.816 -7.418 20.686 1.00 74.94 190 LYS A CA 1
ATOM 1573 C C . LYS A 1 190 ? -59.666 -6.707 21.412 1.00 74.94 190 LYS A C 1
ATOM 1575 O O . LYS A 1 190 ? -58.654 -6.401 20.783 1.00 74.94 190 LYS A O 1
ATOM 1580 N N . LEU A 1 191 ? -59.802 -6.409 22.709 1.00 73.25 191 LEU A N 1
ATOM 1581 C CA . LEU A 1 191 ? -58.768 -5.681 23.462 1.00 73.25 191 LEU A CA 1
ATOM 1582 C C . LEU A 1 191 ? -57.550 -6.565 23.738 1.00 73.25 191 LEU A C 1
ATOM 1584 O O . LEU A 1 191 ? -56.418 -6.078 23.654 1.00 73.25 191 LEU A O 1
ATOM 1588 N N . SER A 1 192 ? -57.772 -7.856 23.996 1.00 75.38 192 SER A N 1
ATOM 1589 C CA . SER A 1 192 ? -56.694 -8.835 24.133 1.00 75.38 192 SER A CA 1
ATOM 1590 C C . SER A 1 192 ? -55.842 -8.890 22.862 1.00 75.38 192 SER A C 1
ATOM 1592 O O . SER A 1 192 ? -54.617 -8.760 22.937 1.00 75.38 192 SER A O 1
ATOM 1594 N N . ILE A 1 193 ? -56.467 -8.947 21.679 1.00 80.19 193 ILE A N 1
ATOM 1595 C CA . ILE A 1 193 ? -55.761 -8.945 20.389 1.00 80.19 193 ILE A CA 1
ATOM 1596 C C . ILE A 1 193 ? -54.870 -7.701 20.238 1.00 80.19 193 ILE A C 1
ATOM 1598 O O . ILE A 1 193 ? -53.692 -7.840 19.904 1.00 80.19 193 ILE A O 1
ATOM 1602 N N . TYR A 1 194 ? -55.370 -6.493 20.529 1.00 82.75 194 TYR A N 1
ATOM 1603 C CA . TYR A 1 194 ? -54.563 -5.267 20.421 1.00 82.75 194 TYR A CA 1
ATOM 1604 C C . TYR A 1 194 ? -53.395 -5.221 21.414 1.00 82.75 194 TYR A C 1
ATOM 1606 O O . TYR A 1 194 ? -52.314 -4.751 21.058 1.00 82.75 194 TYR A O 1
ATOM 1614 N N . ARG A 1 195 ? -53.557 -5.738 22.638 1.00 79.94 195 ARG A N 1
ATOM 1615 C CA . ARG A 1 195 ? -52.460 -5.840 23.619 1.00 79.94 195 ARG A CA 1
ATOM 1616 C C . ARG A 1 195 ? -51.382 -6.818 23.164 1.00 79.94 195 ARG A C 1
ATOM 1618 O O . ARG A 1 195 ? -50.195 -6.493 23.227 1.00 79.94 195 ARG A O 1
ATOM 1625 N N . HIS A 1 196 ? -51.784 -7.981 22.656 1.00 81.62 196 HIS A N 1
ATOM 1626 C CA . HIS A 1 196 ? -50.861 -8.956 22.079 1.00 81.62 196 HIS A CA 1
ATOM 1627 C C . HIS A 1 196 ? -50.131 -8.365 20.868 1.00 81.62 196 HIS A C 1
ATOM 1629 O O . HIS A 1 196 ? -48.906 -8.458 20.786 1.00 81.62 196 HIS A O 1
ATOM 1635 N N . GLN A 1 197 ? -50.846 -7.672 19.976 1.00 86.56 197 GLN A N 1
ATOM 1636 C CA . GLN A 1 197 ? -50.247 -6.959 18.847 1.00 86.56 197 GLN A CA 1
ATOM 1637 C C . GLN A 1 197 ? -49.254 -5.889 19.313 1.00 86.56 197 GLN A C 1
ATOM 1639 O O . GLN A 1 197 ? -48.132 -5.858 18.813 1.00 86.56 197 GLN A O 1
ATOM 1644 N N . ALA A 1 198 ? -49.604 -5.064 20.303 1.00 86.50 198 ALA A N 1
ATOM 1645 C CA . ALA A 1 198 ? -48.712 -4.050 20.862 1.00 86.50 198 ALA A CA 1
ATOM 1646 C C . ALA A 1 198 ? -47.453 -4.670 21.492 1.00 86.50 198 ALA A C 1
ATOM 1648 O O . ALA A 1 198 ? -46.350 -4.188 21.244 1.00 86.50 198 ALA A O 1
ATOM 1649 N N . SER A 1 199 ? -47.588 -5.777 22.232 1.00 85.25 199 SER A N 1
ATOM 1650 C CA . SER A 1 199 ? -46.450 -6.517 22.797 1.00 85.25 199 SER A CA 1
ATOM 1651 C C . SER A 1 199 ? -45.545 -7.093 21.704 1.00 85.25 199 SER A C 1
ATOM 1653 O O . SER A 1 199 ? -44.322 -6.968 21.771 1.00 85.25 199 SER A O 1
ATOM 1655 N N . VAL A 1 200 ? -46.128 -7.669 20.647 1.00 88.44 200 VAL A N 1
ATOM 1656 C CA . VAL A 1 200 ? -45.379 -8.181 19.489 1.00 88.44 200 VAL A CA 1
ATOM 1657 C C . VAL A 1 200 ? -44.664 -7.048 18.753 1.00 88.44 200 VAL A C 1
ATOM 1659 O O . VAL A 1 200 ? -43.493 -7.202 18.406 1.00 88.44 200 VAL A O 1
ATOM 1662 N N . VAL A 1 201 ? -45.327 -5.909 18.531 1.00 89.06 201 VAL A N 1
ATOM 1663 C CA . VAL A 1 201 ? -44.730 -4.720 17.903 1.00 89.06 201 VAL A CA 1
ATOM 1664 C C . VAL A 1 201 ? -43.599 -4.167 18.763 1.00 89.06 201 VAL A C 1
ATOM 1666 O O . VAL A 1 201 ? -42.531 -3.889 18.226 1.00 89.06 201 VAL A O 1
ATOM 1669 N N . TYR A 1 202 ? -43.776 -4.080 20.082 1.00 85.12 202 TYR A N 1
ATOM 1670 C CA . TYR A 1 202 ? -42.737 -3.631 21.009 1.00 85.12 202 TYR A CA 1
ATOM 1671 C C . TYR A 1 202 ? -41.512 -4.551 20.970 1.00 85.12 202 TYR A C 1
ATOM 1673 O O . TYR A 1 202 ? -40.405 -4.077 20.737 1.00 85.12 202 TYR A O 1
ATOM 1681 N N . LYS A 1 203 ? -41.706 -5.873 21.074 1.00 87.12 203 LYS A N 1
ATOM 1682 C CA . LYS A 1 203 ? -40.615 -6.860 20.965 1.00 87.12 203 LYS A CA 1
ATOM 1683 C C . LYS A 1 203 ? -39.916 -6.799 19.606 1.00 87.12 203 LYS A C 1
ATOM 1685 O O . LYS A 1 203 ? -38.698 -6.933 19.526 1.00 87.12 203 LYS A O 1
ATOM 1690 N N . LYS A 1 204 ? -40.665 -6.604 18.515 1.00 89.06 204 LYS A N 1
ATOM 1691 C CA . LYS A 1 204 ? -40.086 -6.405 17.176 1.00 89.06 204 LYS A CA 1
ATOM 1692 C C . LYS A 1 204 ? -39.272 -5.111 17.108 1.00 89.06 204 LYS A C 1
ATOM 1694 O O . LYS A 1 204 ? -38.165 -5.142 16.581 1.00 89.06 204 LYS A O 1
ATOM 1699 N N . LYS A 1 205 ? -39.789 -4.007 17.659 1.00 86.56 205 LYS A N 1
ATOM 1700 C CA . LYS A 1 205 ? -39.103 -2.709 17.733 1.00 86.56 205 LYS A CA 1
ATOM 1701 C C . LYS A 1 205 ? -37.807 -2.829 18.532 1.00 86.56 205 LYS A C 1
ATOM 1703 O O . LYS A 1 205 ? -36.767 -2.404 18.050 1.00 86.56 205 LYS A O 1
ATOM 1708 N N . GLU A 1 206 ? -37.842 -3.478 19.691 1.00 84.94 206 GLU A N 1
ATOM 1709 C CA . GLU A 1 206 ? -36.672 -3.738 20.534 1.00 84.94 206 GLU A CA 1
ATOM 1710 C C . GLU A 1 206 ? -35.594 -4.547 19.798 1.00 84.94 206 GLU A C 1
ATOM 1712 O O . GLU A 1 206 ? -34.455 -4.088 19.708 1.00 84.94 206 GLU A O 1
ATOM 1717 N N . LYS A 1 207 ? -35.967 -5.664 19.155 1.00 89.44 207 LYS A N 1
ATOM 1718 C CA . LYS A 1 207 ? -35.046 -6.487 18.347 1.00 89.44 207 LYS A CA 1
ATOM 1719 C C . LYS A 1 207 ? -34.445 -5.737 17.157 1.00 89.44 207 LYS A C 1
ATOM 1721 O O . LYS A 1 207 ? -33.265 -5.897 16.861 1.00 89.44 207 LYS A O 1
ATOM 1726 N N . LEU A 1 208 ? -35.243 -4.946 16.437 1.00 86.81 208 LEU A N 1
ATOM 1727 C CA . LEU A 1 208 ? -34.745 -4.136 15.317 1.00 86.81 208 LEU A CA 1
ATOM 1728 C C . LEU A 1 208 ? -33.742 -3.087 15.794 1.00 86.81 208 LEU A C 1
ATOM 1730 O O . LEU A 1 208 ? -32.740 -2.837 15.134 1.00 86.81 208 LEU A O 1
ATOM 1734 N N . VAL A 1 209 ? -33.998 -2.504 16.959 1.00 84.25 209 VAL A N 1
ATOM 1735 C CA . VAL A 1 209 ? -33.146 -1.488 17.569 1.00 84.25 209 VAL A CA 1
ATOM 1736 C C . VAL A 1 209 ? -31.842 -2.088 18.100 1.00 84.25 209 VAL A C 1
ATOM 1738 O O . VAL A 1 209 ? -30.798 -1.459 17.973 1.00 84.25 209 VAL A O 1
ATOM 1741 N N . GLU A 1 210 ? -31.866 -3.303 18.652 1.00 86.12 210 GLU A N 1
ATOM 1742 C CA . GLU A 1 210 ? -30.645 -4.058 18.977 1.00 86.12 210 GLU A CA 1
ATOM 1743 C C . GLU A 1 210 ? -29.801 -4.332 17.734 1.00 86.12 210 GLU A C 1
ATOM 1745 O O . GLU A 1 210 ? -28.623 -3.989 17.723 1.00 86.12 210 GLU A O 1
ATOM 1750 N N . LYS A 1 211 ? -30.409 -4.840 16.654 1.00 88.50 211 LYS A N 1
ATOM 1751 C CA . LYS A 1 211 ? -29.706 -5.055 15.379 1.00 88.50 211 LYS A CA 1
ATOM 1752 C C . LYS A 1 211 ? -29.128 -3.764 14.804 1.00 88.50 211 LYS A C 1
ATOM 1754 O O . LYS A 1 211 ? -28.017 -3.762 14.288 1.00 88.50 211 LYS A O 1
ATOM 1759 N N . LEU A 1 212 ? -29.867 -2.657 14.898 1.00 86.44 212 LEU A N 1
ATOM 1760 C CA . LEU A 1 212 ? -29.376 -1.347 14.477 1.00 86.44 212 LEU A CA 1
ATOM 1761 C C . LEU A 1 212 ? -28.177 -0.900 15.323 1.00 86.44 212 LEU A C 1
ATOM 1763 O O . LEU A 1 212 ? -27.226 -0.341 14.782 1.00 86.44 212 LEU A O 1
ATOM 1767 N N . GLN A 1 213 ? -28.210 -1.135 16.635 1.00 86.12 213 GLN A N 1
ATOM 1768 C CA . GLN A 1 213 ? -27.106 -0.801 17.531 1.00 86.12 213 GLN A CA 1
ATOM 1769 C C . GLN A 1 213 ? -25.868 -1.662 17.248 1.00 86.12 213 GLN A C 1
ATOM 1771 O O . GLN A 1 213 ? -24.760 -1.131 17.224 1.00 86.12 213 GLN A O 1
ATOM 1776 N N . GLU A 1 214 ? -26.052 -2.956 16.990 1.00 90.62 214 GLU A N 1
ATOM 1777 C CA . GLU A 1 214 ? -24.986 -3.877 16.590 1.00 90.62 214 GLU A CA 1
ATOM 1778 C C . GLU A 1 214 ? -24.352 -3.444 15.262 1.00 90.62 214 GLU A C 1
ATOM 1780 O O . GLU A 1 214 ? -23.138 -3.268 15.196 1.00 90.62 214 GLU A O 1
ATOM 1785 N N . ALA A 1 215 ? -25.163 -3.138 14.246 1.00 91.06 215 ALA A N 1
ATOM 1786 C CA . ALA A 1 215 ? -24.677 -2.634 12.963 1.00 91.06 215 ALA A CA 1
ATOM 1787 C C . ALA A 1 215 ? -23.954 -1.280 13.093 1.00 91.06 215 ALA A C 1
ATOM 1789 O O . ALA A 1 215 ? -22.931 -1.057 12.447 1.00 91.06 215 ALA A O 1
ATOM 1790 N N . ARG A 1 216 ? -24.443 -0.369 13.950 1.00 88.62 216 ARG A N 1
ATOM 1791 C CA . ARG A 1 216 ? -23.759 0.902 14.259 1.00 88.62 216 ARG A CA 1
ATOM 1792 C C . ARG A 1 216 ? -22.408 0.662 14.930 1.00 88.62 216 ARG A C 1
ATOM 1794 O O . ARG A 1 216 ? -21.436 1.325 14.575 1.00 88.62 216 ARG A O 1
ATOM 1801 N N . PHE A 1 217 ? -22.336 -0.281 15.867 1.00 90.00 217 PHE A N 1
ATOM 1802 C CA . PHE A 1 217 ? -21.090 -0.651 16.535 1.00 90.00 217 PHE A CA 1
ATOM 1803 C C . PHE A 1 217 ? -20.096 -1.292 15.561 1.00 90.00 217 PHE A C 1
ATOM 1805 O O . PHE A 1 217 ? -18.923 -0.923 15.551 1.00 90.00 217 PHE A O 1
ATOM 1812 N N . GLU A 1 218 ? -20.558 -2.193 14.695 1.00 92.94 218 GLU A N 1
ATOM 1813 C CA . GLU A 1 218 ? -19.732 -2.810 13.659 1.00 92.94 218 GLU A CA 1
ATOM 1814 C C . GLU A 1 218 ? -19.209 -1.764 12.665 1.00 92.94 218 GLU A C 1
ATOM 1816 O O . GLU A 1 218 ? -18.009 -1.723 12.393 1.00 92.94 218 GLU A O 1
ATOM 1821 N N . LEU A 1 219 ? -20.065 -0.850 12.196 1.00 91.12 219 LEU A N 1
ATOM 1822 C CA . LEU A 1 219 ? -19.667 0.248 11.314 1.00 91.12 219 LEU A CA 1
ATOM 1823 C C . LEU A 1 219 ? -18.646 1.175 11.983 1.00 91.12 219 LEU A C 1
ATOM 1825 O O . LEU A 1 219 ? -17.661 1.558 11.351 1.00 91.12 219 LEU A O 1
ATOM 1829 N N . GLN A 1 220 ? -18.833 1.509 13.261 1.00 92.62 220 GLN A N 1
ATOM 1830 C CA . GLN A 1 220 ? -17.868 2.298 14.027 1.00 92.62 220 GLN A CA 1
ATOM 1831 C C . GLN A 1 220 ? -16.532 1.559 14.174 1.00 92.62 220 GLN A C 1
ATOM 1833 O O . GLN A 1 220 ? -15.474 2.157 13.981 1.00 92.62 220 GLN A O 1
ATOM 1838 N N . ASN A 1 221 ? -16.562 0.259 14.471 1.00 93.50 221 ASN A N 1
ATOM 1839 C CA . ASN A 1 221 ? -15.365 -0.564 14.589 1.00 93.50 221 ASN A CA 1
ATOM 1840 C C . ASN A 1 221 ? -14.601 -0.632 13.257 1.00 93.50 221 ASN A C 1
ATOM 1842 O O . ASN A 1 221 ? -13.405 -0.352 13.215 1.00 93.50 221 ASN A O 1
ATOM 1846 N N . ILE A 1 222 ? -15.298 -0.909 12.151 1.00 93.38 222 ILE A N 1
ATOM 1847 C CA . ILE A 1 222 ? -14.710 -0.929 10.807 1.00 93.38 222 ILE A CA 1
ATOM 1848 C C . ILE A 1 222 ? -14.144 0.450 10.451 1.00 93.38 222 ILE A C 1
ATOM 1850 O O . ILE A 1 222 ? -13.017 0.531 9.969 1.00 93.38 222 ILE A O 1
ATOM 1854 N N . THR A 1 223 ? -14.865 1.536 10.740 1.00 90.81 223 THR A N 1
ATOM 1855 C CA . THR A 1 223 ? -14.396 2.910 10.489 1.00 90.81 223 THR A CA 1
ATOM 1856 C C . THR A 1 223 ? -13.111 3.209 11.263 1.00 90.81 223 THR A C 1
ATOM 1858 O O . THR A 1 223 ? -12.135 3.678 10.679 1.00 90.81 223 THR A O 1
ATOM 1861 N N . ASN A 1 224 ? -13.047 2.849 12.547 1.00 92.69 224 ASN A N 1
ATOM 1862 C CA . ASN A 1 224 ? -11.838 2.995 13.360 1.00 92.69 224 ASN A CA 1
ATOM 1863 C C . ASN A 1 224 ? -10.680 2.132 12.830 1.00 92.69 224 ASN A C 1
ATOM 1865 O O . ASN A 1 224 ? -9.528 2.569 12.806 1.00 92.69 224 ASN A O 1
ATOM 1869 N N . MET A 1 225 ? -10.955 0.912 12.362 1.00 90.69 225 MET A N 1
ATOM 1870 C CA . MET A 1 225 ? -9.945 0.047 11.744 1.00 90.69 225 MET A CA 1
ATOM 1871 C C . MET A 1 225 ? -9.415 0.621 10.423 1.00 90.69 225 MET A C 1
ATOM 1873 O O . MET A 1 225 ? -8.227 0.490 10.127 1.00 90.69 225 MET A O 1
ATOM 1877 N N . VAL A 1 226 ? -10.270 1.251 9.617 1.00 87.06 226 VAL A N 1
ATOM 1878 C CA . VAL A 1 226 ? -9.865 1.936 8.381 1.00 87.06 226 VAL A CA 1
ATOM 1879 C C . VAL A 1 226 ? -9.004 3.152 8.713 1.00 87.06 226 VAL A C 1
ATOM 1881 O O . VAL A 1 226 ? -7.928 3.299 8.138 1.00 87.06 226 VAL A O 1
ATOM 1884 N N . GLU A 1 227 ? -9.414 3.967 9.682 1.00 85.25 227 GLU A N 1
ATOM 1885 C CA . GLU A 1 227 ? -8.688 5.178 10.071 1.00 85.25 227 GLU A CA 1
ATOM 1886 C C . GLU A 1 227 ? -7.322 4.860 10.700 1.00 85.25 227 GLU A C 1
ATOM 1888 O O . GLU A 1 227 ? -6.310 5.470 10.360 1.00 85.25 227 GLU A O 1
ATOM 1893 N N . THR A 1 228 ? -7.241 3.833 11.549 1.00 86.81 228 THR A N 1
ATOM 1894 C CA . THR A 1 228 ? -5.957 3.358 12.098 1.00 86.81 228 THR A CA 1
ATOM 1895 C C . THR A 1 228 ? -5.035 2.814 11.008 1.00 86.81 228 THR A C 1
ATOM 1897 O O . THR A 1 228 ? -3.844 3.124 11.001 1.00 86.81 228 THR A O 1
ATOM 1900 N N . LYS A 1 229 ? -5.557 2.058 10.031 1.00 85.12 229 LYS A N 1
ATOM 1901 C CA . LYS A 1 229 ? -4.770 1.612 8.867 1.00 85.12 229 LYS A CA 1
ATOM 1902 C C . LYS A 1 229 ? -4.302 2.783 8.006 1.00 85.12 229 LYS A C 1
ATOM 1904 O O . LYS A 1 229 ? -3.154 2.770 7.570 1.00 85.12 229 LYS A O 1
ATOM 1909 N N . LYS A 1 230 ? -5.151 3.789 7.788 1.00 80.75 230 LYS A N 1
ATOM 1910 C CA . LYS A 1 230 ? -4.803 5.009 7.052 1.00 80.75 230 LYS A CA 1
ATOM 1911 C C . LYS A 1 230 ? -3.676 5.768 7.755 1.00 80.75 230 LYS A C 1
ATOM 1913 O O . LYS A 1 230 ? -2.686 6.107 7.116 1.00 80.75 230 LYS A O 1
ATOM 1918 N N . ASN A 1 231 ? -3.764 5.946 9.071 1.00 80.81 231 ASN A N 1
ATOM 1919 C CA . ASN A 1 231 ? -2.719 6.610 9.852 1.00 80.81 231 ASN A CA 1
ATOM 1920 C C . ASN A 1 231 ? -1.399 5.821 9.872 1.00 80.81 231 ASN A C 1
ATOM 1922 O O . ASN A 1 231 ? -0.346 6.410 9.647 1.00 80.81 231 ASN A O 1
ATOM 1926 N N . ASN A 1 232 ? -1.448 4.491 10.004 1.00 80.88 232 ASN A N 1
ATOM 1927 C CA . ASN A 1 232 ? -0.257 3.638 9.901 1.00 80.88 232 ASN A CA 1
ATOM 1928 C C . ASN A 1 232 ? 0.415 3.713 8.515 1.00 80.88 232 ASN A C 1
ATOM 1930 O O . ASN A 1 232 ? 1.637 3.609 8.415 1.00 80.88 232 ASN A O 1
ATOM 1934 N N . LEU A 1 233 ? -0.366 3.868 7.439 1.00 72.62 233 LEU A N 1
ATOM 1935 C CA . LEU A 1 233 ? 0.168 4.068 6.087 1.00 72.62 233 LEU A CA 1
ATOM 1936 C C . LEU A 1 233 ? 0.815 5.448 5.941 1.00 72.62 233 LEU A C 1
ATOM 1938 O O . LEU A 1 233 ? 1.913 5.544 5.399 1.00 72.62 233 LEU A O 1
ATOM 1942 N N . ARG A 1 234 ? 0.191 6.498 6.490 1.00 72.38 234 ARG A N 1
ATOM 1943 C CA . ARG A 1 234 ? 0.766 7.852 6.507 1.00 72.38 234 ARG A CA 1
ATOM 1944 C C . ARG A 1 234 ? 2.098 7.906 7.254 1.00 72.38 234 ARG A C 1
ATOM 1946 O O . ARG A 1 234 ? 3.003 8.593 6.794 1.00 72.38 234 ARG A O 1
ATOM 1953 N N . GLU A 1 235 ? 2.231 7.181 8.365 1.00 75.00 235 GLU A N 1
ATOM 1954 C CA . GLU A 1 235 ? 3.476 7.114 9.144 1.00 75.00 235 GLU A CA 1
ATOM 1955 C C . GLU A 1 235 ? 4.598 6.372 8.400 1.00 75.00 235 GLU A C 1
ATOM 1957 O O . GLU A 1 235 ? 5.744 6.813 8.422 1.00 75.00 235 GLU A O 1
ATOM 1962 N N . LYS A 1 236 ? 4.280 5.267 7.709 1.00 75.94 236 LYS A N 1
ATOM 1963 C CA . LYS A 1 236 ? 5.283 4.438 7.015 1.00 75.94 236 LYS A CA 1
ATOM 1964 C C . LYS A 1 236 ? 5.698 4.977 5.652 1.00 75.94 236 LYS A C 1
ATOM 1966 O O . LYS A 1 236 ? 6.889 5.035 5.363 1.00 75.94 236 LYS A O 1
ATOM 1971 N N . ASP A 1 237 ? 4.728 5.345 4.821 1.00 62.38 237 ASP A N 1
ATOM 1972 C CA . ASP A 1 237 ? 4.969 5.722 3.424 1.00 62.38 237 ASP A CA 1
ATOM 1973 C C . ASP A 1 237 ? 5.009 7.248 3.231 1.00 62.38 237 ASP A C 1
ATOM 1975 O O . ASP A 1 237 ? 5.166 7.719 2.103 1.00 62.38 237 ASP A O 1
ATOM 1979 N N . GLY A 1 238 ? 4.822 8.040 4.300 1.00 61.75 238 GLY A N 1
ATOM 1980 C CA . GLY A 1 238 ? 4.788 9.509 4.249 1.00 61.75 238 GLY A CA 1
ATOM 1981 C C . GLY A 1 238 ? 3.672 10.071 3.362 1.00 61.75 238 GLY A C 1
ATOM 1982 O O . GLY A 1 238 ? 3.659 11.258 3.037 1.00 61.75 238 GLY A O 1
ATOM 1983 N N . THR A 1 239 ? 2.748 9.218 2.923 1.00 57.59 239 THR A N 1
ATOM 1984 C CA . THR A 1 239 ? 1.763 9.539 1.904 1.00 57.59 239 THR A CA 1
ATOM 1985 C C . THR A 1 239 ? 0.376 9.074 2.318 1.00 57.59 239 THR A C 1
ATOM 1987 O O . THR A 1 239 ? 0.196 7.995 2.871 1.00 57.59 239 THR A O 1
ATOM 1990 N N . ASP A 1 240 ? -0.634 9.893 2.018 1.00 54.66 240 ASP A N 1
ATOM 1991 C CA . ASP A 1 240 ? -2.050 9.572 2.262 1.00 54.66 240 ASP A CA 1
ATOM 1992 C C . ASP A 1 240 ? -2.610 8.549 1.248 1.00 54.66 240 ASP A C 1
ATOM 1994 O O . ASP A 1 240 ? -3.814 8.308 1.165 1.00 54.66 240 ASP A O 1
ATOM 1998 N N . TYR A 1 241 ? -1.743 7.976 0.408 1.00 58.84 241 TYR A N 1
ATOM 1999 C CA . TYR A 1 241 ? -2.150 7.228 -0.771 1.00 58.84 241 TYR A CA 1
ATOM 2000 C C . TYR A 1 241 ? -2.412 5.763 -0.424 1.00 58.84 241 TYR A C 1
ATOM 2002 O O . TYR A 1 241 ? -1.503 4.942 -0.333 1.00 58.84 241 TYR A O 1
ATOM 2010 N N . VAL A 1 242 ? -3.692 5.409 -0.324 1.00 60.91 242 VAL A N 1
ATOM 2011 C CA . VAL A 1 242 ? -4.126 4.011 -0.362 1.00 60.91 242 VAL A CA 1
ATOM 2012 C C . VAL A 1 242 ? -3.796 3.450 -1.749 1.00 60.91 242 VAL A C 1
ATOM 2014 O O . VAL A 1 242 ? -4.381 3.849 -2.758 1.00 60.91 242 VAL A O 1
ATOM 2017 N N . ILE A 1 243 ? -2.825 2.537 -1.813 1.00 64.31 243 ILE A N 1
ATOM 2018 C CA . ILE A 1 243 ? -2.488 1.803 -3.036 1.00 64.31 243 ILE A CA 1
ATOM 2019 C C . ILE A 1 243 ? -3.725 1.002 -3.458 1.00 64.31 243 ILE A C 1
ATOM 2021 O O . ILE A 1 243 ? -4.191 0.130 -2.726 1.00 64.31 243 ILE A O 1
ATOM 2025 N N . THR A 1 244 ? -4.260 1.279 -4.648 1.00 65.38 244 THR A N 1
ATOM 2026 C CA . THR A 1 244 ? -5.413 0.543 -5.186 1.00 65.38 244 THR A CA 1
ATOM 2027 C C . THR A 1 244 ? -5.073 -0.943 -5.340 1.00 65.38 244 THR A C 1
ATOM 2029 O O . THR A 1 244 ? -3.947 -1.290 -5.703 1.00 65.38 244 THR A O 1
ATOM 2032 N N . THR A 1 245 ? -6.052 -1.836 -5.172 1.00 72.50 245 THR A N 1
ATOM 2033 C CA . THR A 1 245 ? -5.885 -3.296 -5.323 1.00 72.50 245 THR A CA 1
ATOM 2034 C C . THR A 1 245 ? -5.169 -3.687 -6.623 1.00 72.50 245 THR A C 1
ATOM 2036 O O . THR A 1 245 ? -4.288 -4.549 -6.619 1.00 72.50 245 THR A O 1
ATOM 2039 N N . THR A 1 246 ? -5.469 -3.008 -7.735 1.00 75.81 246 THR A N 1
ATOM 2040 C CA . THR A 1 246 ? -4.806 -3.225 -9.032 1.00 75.81 246 THR A CA 1
ATOM 2041 C C . THR A 1 246 ? -3.330 -2.817 -9.014 1.00 75.81 246 THR A C 1
ATOM 2043 O O . THR A 1 246 ? -2.481 -3.545 -9.528 1.00 75.81 246 THR A O 1
ATOM 2046 N N . GLN A 1 247 ? -2.994 -1.686 -8.386 1.00 75.69 247 GLN A N 1
ATOM 2047 C CA . GLN A 1 247 ? -1.609 -1.227 -8.241 1.00 75.69 247 GLN A CA 1
ATOM 2048 C C . GLN A 1 247 ? -0.807 -2.181 -7.354 1.00 75.69 247 GLN A C 1
ATOM 2050 O O . GLN A 1 247 ? 0.308 -2.553 -7.719 1.00 75.69 247 GLN A O 1
ATOM 2055 N N . PHE A 1 248 ? -1.395 -2.650 -6.250 1.00 78.19 248 PHE A N 1
ATOM 2056 C CA . PHE A 1 248 ? -0.771 -3.640 -5.375 1.00 78.19 248 PHE A CA 1
ATOM 2057 C C . PHE A 1 248 ? -0.529 -4.965 -6.108 1.00 78.19 248 PHE A C 1
ATOM 2059 O O . PHE A 1 248 ? 0.575 -5.504 -6.060 1.00 78.19 248 PHE A O 1
ATOM 2066 N N . LYS A 1 249 ? -1.506 -5.456 -6.882 1.00 80.25 249 LYS A N 1
ATOM 2067 C CA . LYS A 1 249 ? -1.346 -6.664 -7.710 1.00 80.25 249 LYS A CA 1
ATOM 2068 C C . LYS A 1 249 ? -0.208 -6.517 -8.725 1.00 80.25 249 LYS A C 1
ATOM 2070 O O . LYS A 1 249 ? 0.604 -7.430 -8.867 1.00 80.25 249 LYS A O 1
ATOM 2075 N N . ASN A 1 250 ? -0.114 -5.362 -9.385 1.00 82.75 250 ASN A N 1
ATOM 2076 C CA . ASN A 1 250 ? 0.966 -5.052 -10.325 1.00 82.75 250 ASN A CA 1
ATOM 2077 C C . ASN A 1 250 ? 2.328 -4.915 -9.630 1.00 82.75 250 ASN A C 1
ATOM 2079 O O . ASN A 1 250 ? 3.357 -5.291 -10.187 1.00 82.75 250 ASN A O 1
ATOM 2083 N N . TYR A 1 251 ? 2.360 -4.384 -8.411 1.00 81.50 251 TYR A N 1
ATOM 2084 C CA . TYR A 1 251 ? 3.572 -4.322 -7.605 1.00 81.50 251 TYR A CA 1
ATOM 2085 C C . TYR A 1 251 ? 4.037 -5.726 -7.193 1.00 81.50 251 TYR A C 1
ATOM 2087 O O . TYR A 1 251 ? 5.203 -6.068 -7.383 1.00 81.50 251 TYR A O 1
ATOM 2095 N N . VAL A 1 252 ? 3.119 -6.583 -6.736 1.00 85.94 252 VAL A N 1
ATOM 2096 C CA . VAL A 1 252 ? 3.402 -7.983 -6.383 1.00 85.94 252 VAL A CA 1
ATOM 2097 C C . VAL A 1 252 ? 3.888 -8.781 -7.595 1.00 85.94 252 VAL A C 1
ATOM 2099 O O . VAL A 1 252 ? 4.835 -9.557 -7.466 1.00 85.94 252 VAL A O 1
ATOM 2102 N N . SER A 1 253 ? 3.305 -8.590 -8.783 1.00 88.75 253 SER A N 1
ATOM 2103 C CA . SER A 1 253 ? 3.788 -9.257 -10.000 1.00 88.75 253 SER A CA 1
ATOM 2104 C C . SER A 1 253 ? 5.191 -8.782 -10.385 1.00 88.75 253 SER A C 1
ATOM 2106 O O . SER A 1 253 ? 6.067 -9.615 -10.612 1.00 88.75 253 SER A O 1
ATOM 2108 N N . LYS A 1 254 ? 5.454 -7.466 -10.350 1.00 89.69 254 LYS A N 1
ATOM 2109 C CA . LYS A 1 254 ? 6.797 -6.898 -10.563 1.00 89.69 254 LYS A CA 1
ATOM 2110 C C . LYS A 1 254 ? 7.814 -7.450 -9.566 1.00 89.69 254 LYS A C 1
ATOM 2112 O O . LYS A 1 254 ? 8.927 -7.784 -9.969 1.00 89.69 254 LYS A O 1
ATOM 2117 N N . LEU A 1 255 ? 7.447 -7.577 -8.290 1.00 92.50 25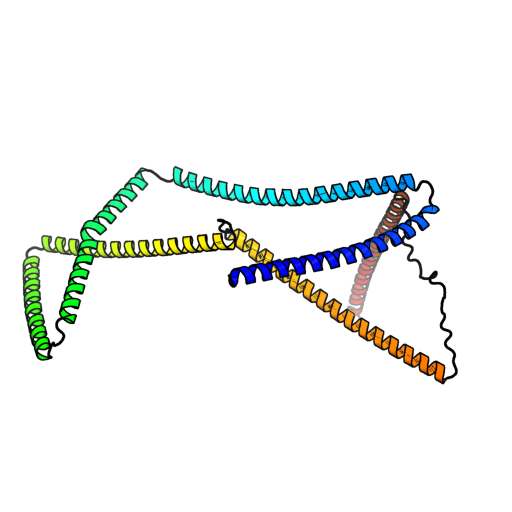5 LEU A N 1
ATOM 2118 C CA . LEU A 1 255 ? 8.303 -8.181 -7.269 1.00 92.50 255 LEU A CA 1
ATOM 2119 C C . LEU A 1 255 ? 8.602 -9.648 -7.579 1.00 92.50 255 LEU A C 1
ATOM 2121 O O . LEU A 1 255 ? 9.767 -10.024 -7.568 1.00 92.50 255 LEU A O 1
ATOM 2125 N N . ARG A 1 256 ? 7.599 -10.461 -7.935 1.00 93.19 256 ARG A N 1
ATOM 2126 C CA . ARG A 1 256 ? 7.813 -11.870 -8.320 1.00 93.19 256 ARG A CA 1
ATOM 2127 C C . ARG A 1 256 ? 8.772 -11.997 -9.502 1.00 93.19 256 ARG A C 1
ATOM 2129 O O . ARG A 1 256 ? 9.696 -12.807 -9.445 1.00 93.19 256 ARG A O 1
ATOM 2136 N N . THR A 1 257 ? 8.610 -11.163 -10.529 1.00 93.75 257 THR A N 1
ATOM 2137 C CA . THR A 1 257 ? 9.524 -11.127 -11.680 1.00 93.75 257 THR A CA 1
ATOM 2138 C C . THR A 1 257 ? 10.937 -10.728 -11.259 1.00 93.75 257 THR A C 1
ATOM 2140 O O . THR A 1 257 ? 11.898 -11.389 -11.652 1.00 93.75 257 THR A O 1
ATOM 2143 N N . LYS A 1 258 ? 11.088 -9.701 -10.410 1.00 95.25 258 LYS A N 1
ATOM 2144 C CA . LYS A 1 258 ? 12.393 -9.296 -9.861 1.00 95.25 258 LYS A CA 1
ATOM 2145 C C . LYS A 1 258 ? 13.040 -10.409 -9.036 1.00 95.25 258 LYS A C 1
ATOM 2147 O O . LYS A 1 258 ? 14.214 -10.689 -9.244 1.00 95.25 258 LYS A O 1
ATOM 2152 N N . THR A 1 259 ? 12.296 -11.079 -8.158 1.00 96.19 259 THR A N 1
ATOM 2153 C CA . THR A 1 259 ? 12.794 -12.208 -7.359 1.00 96.19 259 THR A CA 1
ATOM 2154 C C . THR A 1 259 ? 13.219 -13.377 -8.245 1.00 96.19 259 THR A C 1
ATOM 2156 O O . THR A 1 259 ? 14.267 -13.969 -8.004 1.00 96.19 259 THR A O 1
ATOM 2159 N N . SER A 1 260 ? 12.454 -13.700 -9.292 1.00 95.50 260 SER A N 1
ATOM 2160 C CA . SER A 1 260 ? 12.831 -14.741 -10.255 1.00 95.50 260 SER A CA 1
ATOM 2161 C C . SER A 1 260 ? 14.100 -14.372 -11.024 1.00 95.50 260 SER A C 1
ATOM 2163 O O . SER A 1 260 ? 14.971 -15.219 -11.207 1.00 95.50 260 SER A O 1
ATOM 2165 N N . ASN A 1 261 ? 14.228 -13.111 -11.447 1.00 97.12 261 ASN A N 1
ATOM 2166 C CA . ASN A 1 261 ? 15.420 -12.634 -12.142 1.00 97.12 261 ASN A CA 1
ATOM 2167 C C . ASN A 1 261 ? 16.649 -12.654 -11.222 1.00 97.12 261 ASN A C 1
ATOM 2169 O O . ASN A 1 261 ? 17.684 -13.187 -11.602 1.00 97.12 261 ASN A O 1
ATOM 2173 N N . TYR A 1 262 ? 16.506 -12.181 -9.982 1.00 97.12 262 TYR A N 1
ATOM 2174 C CA . TYR A 1 262 ? 17.550 -12.264 -8.962 1.00 97.12 262 TYR A CA 1
ATOM 2175 C C . TYR A 1 262 ? 18.016 -13.708 -8.741 1.00 97.12 262 TYR A C 1
ATOM 2177 O O . TYR A 1 262 ? 19.212 -13.967 -8.778 1.00 97.12 262 TYR A O 1
ATOM 2185 N N . LYS A 1 263 ? 17.090 -14.666 -8.583 1.00 97.31 263 LYS A N 1
ATOM 2186 C CA . LYS A 1 263 ? 17.434 -16.090 -8.427 1.00 97.31 263 LYS A CA 1
ATOM 2187 C C . LYS A 1 263 ? 18.204 -16.638 -9.630 1.00 97.31 263 LYS A C 1
ATOM 2189 O O . LYS A 1 263 ? 19.177 -17.359 -9.439 1.00 97.31 263 LYS A O 1
ATOM 2194 N N . ARG A 1 264 ? 17.798 -16.278 -10.852 1.00 97.06 264 ARG A N 1
ATOM 2195 C CA . ARG A 1 264 ? 18.492 -16.674 -12.086 1.00 97.06 264 ARG A CA 1
ATOM 2196 C C . ARG A 1 264 ? 19.907 -16.097 -12.148 1.00 97.06 264 ARG A C 1
ATOM 2198 O O . ARG A 1 264 ? 20.849 -16.857 -12.323 1.00 97.06 264 ARG A O 1
ATOM 2205 N N . MET A 1 265 ? 20.058 -14.789 -11.941 1.00 96.75 265 MET A N 1
ATOM 2206 C CA . MET A 1 265 ? 21.370 -14.130 -11.936 1.00 96.75 265 MET A CA 1
ATOM 2207 C C . MET A 1 265 ? 22.274 -14.672 -10.823 1.00 96.75 265 MET A C 1
ATOM 2209 O O . MET A 1 265 ? 23.466 -14.860 -11.021 1.00 96.75 265 MET A O 1
ATOM 2213 N N . HIS A 1 266 ? 21.714 -14.968 -9.649 1.00 96.94 266 HIS A N 1
ATOM 2214 C CA . HIS A 1 266 ? 22.460 -15.573 -8.551 1.00 96.94 266 HIS A CA 1
ATOM 2215 C C . HIS A 1 266 ? 22.942 -16.990 -8.899 1.00 96.94 266 HIS A C 1
ATOM 2217 O O . HIS A 1 266 ? 24.069 -17.351 -8.568 1.00 96.94 266 HIS A O 1
ATOM 2223 N N . ALA A 1 267 ? 22.114 -17.790 -9.579 1.00 97.06 267 ALA A N 1
ATOM 2224 C CA . ALA A 1 267 ? 22.510 -19.109 -10.068 1.00 97.06 267 ALA A CA 1
ATOM 2225 C C . ALA A 1 267 ? 23.630 -19.013 -11.118 1.00 97.06 267 ALA A C 1
ATOM 2227 O O . ALA A 1 267 ? 24.597 -19.763 -11.037 1.00 97.06 267 ALA A O 1
ATOM 2228 N N . GLU A 1 268 ? 23.545 -18.053 -12.039 1.00 96.31 268 GLU A N 1
ATOM 2229 C CA . GLU A 1 268 ? 24.584 -17.780 -13.040 1.00 96.31 268 GLU A CA 1
ATOM 2230 C C . GLU A 1 268 ? 25.909 -17.350 -12.393 1.00 96.31 268 GLU A C 1
ATOM 2232 O O . GLU A 1 268 ? 26.951 -17.934 -12.674 1.00 96.31 268 GLU A O 1
ATOM 2237 N N . ILE A 1 269 ? 25.871 -16.414 -11.436 1.00 97.56 269 ILE A N 1
ATOM 2238 C CA . ILE A 1 269 ? 27.052 -16.015 -10.653 1.00 97.56 269 ILE A CA 1
ATOM 2239 C C . ILE A 1 269 ? 27.636 -17.212 -9.896 1.00 97.56 269 ILE A C 1
ATOM 2241 O O . ILE A 1 269 ? 28.854 -17.362 -9.825 1.00 97.56 269 ILE A O 1
ATOM 2245 N N . SER A 1 270 ? 26.792 -18.070 -9.319 1.00 96.31 270 SER A N 1
ATOM 2246 C CA . SER A 1 270 ? 27.256 -19.291 -8.658 1.00 96.31 270 SER A CA 1
ATOM 2247 C C . SER A 1 270 ? 27.928 -20.253 -9.642 1.00 96.31 270 SER A C 1
ATOM 2249 O O . SER A 1 270 ? 28.936 -20.857 -9.287 1.00 96.31 270 SER A O 1
ATOM 2251 N N . GLY A 1 271 ? 27.404 -20.376 -10.865 1.00 96.75 271 GLY A N 1
ATOM 2252 C CA . GLY A 1 271 ? 28.010 -21.154 -11.946 1.00 96.75 271 GLY A CA 1
ATOM 2253 C C . GLY A 1 271 ? 29.391 -20.623 -12.323 1.00 96.75 271 GLY A C 1
ATOM 2254 O O . GLY A 1 271 ? 30.368 -21.361 -12.242 1.00 96.75 271 GLY A O 1
ATOM 2255 N N . LEU A 1 272 ? 29.497 -19.321 -12.598 1.00 97.19 272 LEU A N 1
ATOM 2256 C CA . LEU A 1 272 ? 30.766 -18.662 -12.928 1.00 97.19 272 LEU A CA 1
ATOM 2257 C C . LEU A 1 272 ? 31.805 -18.788 -11.806 1.00 97.19 272 LEU A C 1
ATOM 2259 O O . LEU A 1 272 ? 32.987 -18.991 -12.072 1.00 97.19 272 LEU A O 1
ATOM 2263 N N . LYS A 1 273 ? 31.386 -18.710 -10.537 1.00 96.50 273 LYS A N 1
ATOM 2264 C CA . LYS A 1 273 ? 32.282 -18.947 -9.392 1.00 96.50 273 LYS A CA 1
ATOM 2265 C C . LYS A 1 273 ? 32.807 -20.382 -9.354 1.00 96.50 273 LYS A C 1
ATOM 2267 O O . LYS A 1 273 ? 33.987 -20.581 -9.070 1.00 96.50 273 LYS A O 1
ATOM 2272 N N . ASN A 1 274 ? 31.958 -21.366 -9.646 1.00 96.44 274 ASN A N 1
ATOM 2273 C CA . ASN A 1 274 ? 32.368 -22.767 -9.712 1.00 96.44 274 ASN A CA 1
ATOM 2274 C C . ASN A 1 274 ? 33.342 -23.005 -10.874 1.00 96.44 274 ASN A C 1
ATOM 2276 O O . ASN A 1 274 ? 34.367 -23.653 -10.682 1.00 96.44 274 ASN A O 1
ATOM 2280 N N . GLU A 1 275 ? 33.069 -22.440 -12.050 1.00 95.50 275 GLU A N 1
ATOM 2281 C CA . GLU A 1 275 ? 33.972 -22.507 -13.204 1.00 95.50 275 GLU A CA 1
ATOM 2282 C C . GLU A 1 275 ? 35.320 -21.855 -12.902 1.00 95.50 275 GLU A C 1
ATOM 2284 O O . GLU A 1 275 ? 36.361 -22.463 -13.137 1.00 95.50 275 GLU A O 1
ATOM 2289 N N . HIS A 1 276 ? 35.323 -20.666 -12.296 1.00 95.81 276 HIS A N 1
ATOM 2290 C CA . HIS A 1 276 ? 36.550 -20.008 -11.857 1.00 95.81 276 HIS A CA 1
ATOM 2291 C C . HIS A 1 276 ? 37.348 -20.884 -10.878 1.00 95.81 276 HIS A C 1
ATOM 2293 O O . HIS A 1 276 ? 38.568 -20.985 -10.992 1.00 95.81 276 HIS A O 1
ATOM 2299 N N . ALA A 1 277 ? 36.682 -21.557 -9.934 1.00 95.81 277 ALA A N 1
ATOM 2300 C CA . ALA A 1 277 ? 37.346 -22.480 -9.014 1.00 95.81 277 ALA A CA 1
ATOM 2301 C C . ALA A 1 277 ? 37.964 -23.692 -9.742 1.00 95.81 277 ALA A C 1
ATOM 2303 O O . ALA A 1 277 ? 39.090 -24.087 -9.434 1.00 95.81 277 ALA A O 1
ATOM 2304 N N . VAL A 1 278 ? 37.270 -24.257 -10.736 1.00 96.06 278 VAL A N 1
ATOM 2305 C CA . VAL A 1 278 ? 37.790 -25.352 -11.575 1.00 96.06 278 VAL A CA 1
ATOM 2306 C C . VAL A 1 278 ? 38.981 -24.889 -12.415 1.00 96.06 278 VAL A C 1
ATOM 2308 O O . VAL A 1 278 ? 39.995 -25.586 -12.472 1.00 96.06 278 VAL A O 1
ATOM 2311 N N . LEU A 1 279 ? 38.896 -23.709 -13.030 1.00 96.25 279 LEU A N 1
ATOM 2312 C CA . LEU A 1 279 ? 39.977 -23.126 -13.824 1.00 96.25 279 LEU A CA 1
ATOM 2313 C C . LEU A 1 279 ? 41.206 -22.829 -12.964 1.00 96.25 279 LEU A C 1
ATOM 2315 O O . LEU A 1 279 ? 42.310 -23.185 -13.364 1.00 96.25 279 LEU A O 1
ATOM 2319 N N . SER A 1 280 ? 41.023 -22.273 -11.764 1.00 95.75 280 SER A N 1
ATOM 2320 C CA . SER A 1 280 ? 42.114 -22.051 -10.808 1.00 95.75 280 SER A CA 1
ATOM 2321 C C . SER A 1 280 ? 42.804 -23.365 -10.443 1.00 95.75 280 SER A C 1
ATOM 2323 O O . SER A 1 280 ? 44.019 -23.474 -10.563 1.00 95.75 280 SER A O 1
ATOM 2325 N N . ARG A 1 281 ? 42.034 -24.408 -10.101 1.00 95.25 281 ARG A N 1
ATOM 2326 C CA . ARG A 1 281 ? 42.595 -25.737 -9.812 1.00 95.25 281 ARG A CA 1
ATOM 2327 C C . ARG A 1 281 ? 43.337 -26.322 -11.014 1.00 95.25 281 ARG A C 1
ATOM 2329 O O . ARG A 1 281 ? 44.361 -26.976 -10.848 1.00 95.25 281 ARG A O 1
ATOM 2336 N N . THR A 1 282 ? 42.814 -26.121 -12.219 1.00 96.00 282 THR A N 1
ATOM 2337 C CA . THR A 1 282 ? 43.445 -26.606 -13.453 1.00 96.00 282 THR A CA 1
ATOM 2338 C C . THR A 1 282 ? 44.758 -25.874 -13.717 1.00 96.00 282 THR A C 1
ATOM 2340 O O . THR A 1 282 ? 45.750 -26.519 -14.052 1.00 96.00 282 THR A O 1
ATOM 2343 N N . ALA A 1 283 ? 44.799 -24.557 -13.496 1.00 95.69 283 ALA A N 1
ATOM 2344 C CA . ALA A 1 283 ? 46.020 -23.764 -13.570 1.00 95.69 283 ALA A CA 1
ATOM 2345 C C . ALA A 1 283 ? 47.073 -24.253 -12.560 1.00 95.69 283 ALA A C 1
ATOM 2347 O O . ALA A 1 283 ? 48.226 -24.443 -12.941 1.00 95.69 283 ALA A O 1
ATOM 2348 N N . ASP A 1 284 ? 46.675 -24.566 -11.322 1.00 94.94 284 ASP A N 1
ATOM 2349 C CA . ASP A 1 284 ? 47.579 -25.119 -10.304 1.00 94.94 284 ASP A CA 1
ATOM 2350 C C . ASP A 1 284 ? 48.116 -26.508 -10.690 1.00 94.94 284 ASP A C 1
ATOM 2352 O O . ASP A 1 284 ? 49.297 -26.806 -10.507 1.00 94.94 284 ASP A O 1
ATOM 2356 N N . ILE A 1 285 ? 47.271 -27.380 -11.256 1.00 95.62 285 ILE A N 1
ATOM 2357 C CA . ILE A 1 285 ? 47.694 -28.701 -11.751 1.00 95.62 285 ILE A CA 1
ATOM 2358 C C . ILE A 1 285 ? 48.719 -28.543 -12.874 1.00 95.62 285 ILE A C 1
ATOM 2360 O O . ILE A 1 285 ? 49.751 -29.213 -12.849 1.00 95.62 285 ILE A O 1
ATOM 2364 N N . LEU A 1 286 ? 48.458 -27.655 -13.836 1.00 95.12 286 LEU A N 1
ATOM 2365 C CA . LEU A 1 286 ? 49.375 -27.379 -14.941 1.00 95.12 286 LEU A CA 1
ATOM 2366 C C . LEU A 1 286 ? 50.697 -26.793 -14.438 1.00 95.12 286 LEU A C 1
ATOM 2368 O O . LEU A 1 286 ? 51.754 -27.238 -14.877 1.00 95.12 286 LEU A O 1
ATOM 2372 N N . ALA A 1 287 ? 50.660 -25.873 -13.473 1.00 94.56 287 ALA A N 1
ATOM 2373 C CA . ALA A 1 287 ? 51.860 -25.329 -12.841 1.00 94.56 287 ALA A CA 1
ATOM 2374 C C . ALA A 1 287 ? 52.675 -26.424 -12.128 1.00 94.56 287 ALA A C 1
ATOM 2376 O O . ALA A 1 287 ? 53.896 -26.490 -12.268 1.00 94.56 287 ALA A O 1
ATOM 2377 N N . ASN A 1 288 ? 52.015 -27.347 -11.425 1.00 94.62 288 ASN A N 1
ATOM 2378 C CA . ASN A 1 288 ? 52.680 -28.478 -10.774 1.00 94.62 288 ASN A CA 1
ATOM 2379 C C . ASN A 1 288 ? 53.265 -29.479 -11.781 1.00 94.62 288 ASN A C 1
ATOM 2381 O O . ASN A 1 288 ? 54.375 -29.981 -11.582 1.00 94.62 288 ASN A O 1
ATOM 2385 N N . GLN A 1 289 ? 52.551 -29.766 -12.871 1.00 94.19 289 GLN A N 1
ATOM 2386 C CA . GLN A 1 289 ? 53.054 -30.606 -13.961 1.00 94.19 289 GLN A CA 1
ATOM 2387 C C . GLN A 1 289 ? 54.265 -29.963 -14.637 1.00 94.19 289 GLN A C 1
ATOM 2389 O O . GLN A 1 289 ? 55.265 -30.648 -14.854 1.00 94.19 289 GLN A O 1
ATOM 2394 N N . TRP A 1 290 ? 54.208 -28.655 -14.897 1.00 92.00 290 TRP A N 1
ATOM 2395 C CA . TRP A 1 290 ? 55.326 -27.875 -15.414 1.00 92.00 290 TRP A CA 1
ATOM 2396 C C . TRP A 1 290 ? 56.542 -27.971 -14.491 1.00 92.00 290 TRP A C 1
ATOM 2398 O O . TRP A 1 290 ? 57.602 -28.402 -14.930 1.00 92.00 290 TRP A O 1
ATOM 2408 N N . ASN A 1 291 ? 56.375 -27.707 -13.193 1.00 91.50 291 ASN A N 1
ATOM 2409 C CA . ASN A 1 291 ? 57.453 -27.826 -12.206 1.00 91.50 291 ASN A CA 1
ATOM 2410 C C . ASN A 1 291 ? 58.035 -29.248 -12.138 1.00 91.50 291 ASN A C 1
ATOM 2412 O O . ASN A 1 291 ? 59.247 -29.426 -12.033 1.00 91.50 291 ASN A O 1
ATOM 2416 N N . THR A 1 292 ? 57.191 -30.275 -12.254 1.00 91.38 292 THR A N 1
ATOM 2417 C CA . THR A 1 292 ? 57.633 -31.678 -12.280 1.00 91.38 292 THR A CA 1
ATOM 2418 C C . THR A 1 292 ? 58.448 -31.992 -13.536 1.00 91.38 292 THR A C 1
ATOM 2420 O O . THR A 1 292 ? 59.450 -32.705 -13.462 1.00 91.38 292 THR A O 1
ATOM 2423 N N . LEU A 1 293 ? 58.028 -31.488 -14.700 1.00 87.75 293 LEU A N 1
ATOM 2424 C CA . LEU A 1 293 ? 58.763 -31.639 -15.956 1.00 87.75 293 LEU A CA 1
ATOM 2425 C C . LEU A 1 293 ? 60.097 -30.895 -15.903 1.00 87.75 293 LEU A C 1
ATOM 2427 O O . LEU A 1 293 ? 61.117 -31.487 -16.245 1.00 87.75 293 LEU A O 1
ATOM 2431 N N . MET A 1 294 ? 60.105 -29.664 -15.390 1.00 83.81 294 MET A N 1
ATOM 2432 C CA . MET A 1 294 ? 61.319 -28.873 -15.175 1.00 83.81 294 MET A CA 1
ATOM 2433 C C . MET A 1 294 ? 62.332 -29.640 -14.314 1.00 83.81 294 MET A C 1
ATOM 2435 O O . MET A 1 294 ? 63.462 -29.855 -14.745 1.00 83.81 294 MET A O 1
ATOM 2439 N N . GLN A 1 295 ? 61.906 -30.185 -13.168 1.00 84.75 295 GLN A N 1
ATOM 2440 C CA . GLN A 1 295 ? 62.774 -30.994 -12.300 1.00 84.75 295 GLN A CA 1
ATOM 2441 C C . GLN A 1 295 ? 63.291 -32.277 -12.971 1.00 84.75 295 GLN A C 1
ATOM 2443 O O . GLN A 1 295 ? 64.410 -32.713 -12.699 1.00 84.75 295 GLN A O 1
ATOM 2448 N N . LYS A 1 296 ? 62.489 -32.928 -13.825 1.00 84.94 296 LYS A N 1
ATOM 2449 C CA . LYS A 1 296 ? 62.928 -34.115 -14.581 1.00 84.94 296 LYS A CA 1
ATOM 2450 C C . LYS A 1 296 ? 63.973 -33.759 -15.635 1.00 84.94 296 LYS A C 1
ATOM 2452 O O . LYS A 1 296 ? 64.928 -34.510 -15.805 1.00 84.94 296 LYS A O 1
ATOM 2457 N N . ILE A 1 297 ? 63.800 -32.636 -16.329 1.00 80.81 297 ILE A N 1
ATOM 2458 C CA . ILE A 1 297 ? 64.751 -32.172 -17.342 1.00 80.81 297 ILE A CA 1
ATOM 2459 C C . ILE A 1 297 ? 66.085 -31.803 -16.679 1.00 80.81 297 ILE A C 1
ATOM 2461 O O . ILE A 1 297 ? 67.125 -32.260 -17.148 1.00 80.81 297 ILE A O 1
ATOM 2465 N N . GLU A 1 298 ? 66.059 -31.096 -15.544 1.00 77.62 298 GLU A N 1
ATOM 2466 C CA . GLU A 1 298 ? 67.267 -30.780 -14.765 1.00 77.62 298 GLU A CA 1
ATOM 2467 C C . GLU A 1 298 ? 67.990 -32.044 -14.269 1.00 77.62 298 GLU A C 1
ATOM 2469 O O . GLU A 1 298 ? 69.208 -32.154 -14.411 1.00 77.62 298 GLU A O 1
ATOM 2474 N N . LYS A 1 299 ? 67.255 -33.043 -13.752 1.00 79.44 299 LYS A N 1
ATOM 2475 C CA . LYS A 1 299 ? 67.831 -34.337 -13.330 1.00 79.44 299 LYS A CA 1
ATOM 2476 C C . LYS A 1 299 ? 68.467 -35.121 -14.478 1.00 79.44 299 LYS A C 1
ATOM 2478 O O . LYS A 1 299 ? 69.465 -35.801 -14.260 1.00 79.44 299 LYS A O 1
ATOM 2483 N N . ASN A 1 300 ? 67.916 -35.023 -15.685 1.00 78.94 300 ASN A N 1
ATOM 2484 C CA . ASN A 1 300 ? 68.440 -35.695 -16.875 1.00 78.94 300 ASN A CA 1
ATOM 2485 C C . ASN A 1 300 ? 69.581 -34.910 -17.556 1.00 78.94 300 ASN A C 1
ATOM 2487 O O . ASN A 1 300 ? 69.999 -35.273 -18.653 1.00 78.94 300 ASN A O 1
ATOM 2491 N N . GLY A 1 301 ? 70.088 -33.840 -16.931 1.00 67.44 301 GLY A N 1
ATOM 2492 C CA . GLY A 1 301 ? 71.183 -33.025 -17.464 1.00 67.44 301 GLY A CA 1
ATOM 2493 C C . GLY A 1 301 ? 70.763 -32.049 -18.568 1.00 67.44 301 GLY A C 1
ATOM 2494 O O . GLY A 1 301 ? 71.623 -31.457 -19.220 1.00 67.44 301 GLY A O 1
ATOM 2495 N N . GLY A 1 302 ? 69.460 -31.857 -18.790 1.00 56.50 302 GLY A N 1
ATOM 2496 C CA . GLY A 1 302 ? 68.949 -30.858 -19.719 1.00 56.50 302 GLY A CA 1
ATOM 2497 C C . GLY A 1 302 ? 68.950 -29.465 -19.089 1.00 56.50 302 GLY A C 1
ATOM 2498 O O . GLY A 1 302 ? 68.415 -29.267 -18.002 1.00 56.50 302 GLY A O 1
ATOM 2499 N N . ARG A 1 303 ? 69.517 -28.473 -19.784 1.00 56.41 303 ARG A N 1
ATOM 2500 C CA . ARG A 1 303 ? 69.249 -27.056 -19.496 1.00 56.41 303 ARG A CA 1
ATOM 2501 C C . ARG A 1 303 ? 67.968 -26.653 -20.209 1.00 56.41 303 ARG A C 1
ATOM 2503 O O . ARG A 1 303 ? 67.909 -26.727 -21.435 1.00 56.41 303 ARG A O 1
ATOM 2510 N N . ILE A 1 304 ? 66.972 -26.191 -19.457 1.00 53.72 304 ILE A N 1
ATOM 2511 C CA . ILE A 1 304 ? 65.849 -25.471 -20.052 1.00 53.72 304 ILE A CA 1
ATOM 2512 C C . ILE A 1 304 ? 66.356 -24.093 -20.466 1.00 53.72 304 ILE A C 1
ATOM 2514 O O . ILE A 1 304 ? 66.734 -23.275 -19.629 1.00 53.72 304 ILE A O 1
ATOM 2518 N N . ILE A 1 305 ? 66.381 -23.854 -21.775 1.00 55.06 305 ILE A N 1
ATOM 2519 C CA . ILE A 1 305 ? 66.454 -22.505 -22.321 1.00 55.06 305 ILE A CA 1
ATOM 2520 C C . ILE A 1 305 ? 65.064 -21.932 -22.088 1.00 55.06 305 ILE A C 1
ATOM 2522 O O . ILE A 1 305 ? 64.126 -22.217 -22.833 1.00 55.06 305 ILE A O 1
ATOM 2526 N N . GLU A 1 306 ? 64.913 -21.180 -21.002 1.00 50.25 306 GLU A N 1
ATOM 2527 C CA . GLU A 1 306 ? 63.829 -20.221 -20.926 1.00 50.25 306 GLU A CA 1
ATOM 2528 C C . GLU A 1 306 ? 64.016 -19.343 -22.163 1.00 50.25 306 GLU A C 1
ATOM 2530 O O . GLU A 1 306 ? 65.045 -18.685 -22.321 1.00 50.25 306 GLU A O 1
ATOM 2535 N N . ILE A 1 307 ? 63.091 -19.428 -23.118 1.00 47.31 307 ILE A N 1
ATOM 2536 C CA . ILE A 1 307 ? 63.045 -18.492 -24.238 1.00 47.31 307 ILE A CA 1
ATOM 2537 C C . ILE A 1 307 ? 62.550 -17.180 -23.626 1.00 47.31 307 ILE A C 1
ATOM 2539 O O . ILE A 1 307 ? 61.400 -16.770 -23.773 1.00 47.31 307 ILE A O 1
ATOM 2543 N N . SER A 1 308 ? 63.416 -16.569 -22.825 1.00 42.00 308 SER A N 1
ATOM 2544 C CA . SER A 1 308 ? 63.237 -15.260 -22.254 1.00 42.00 308 SER A CA 1
ATOM 2545 C C . SER A 1 308 ? 63.310 -14.327 -23.451 1.00 42.00 308 SER A C 1
ATOM 2547 O O . SER A 1 308 ? 64.383 -14.062 -23.988 1.00 42.00 308 SER A O 1
ATOM 2549 N N . SER A 1 309 ? 62.157 -13.824 -23.874 1.00 39.88 309 SER A N 1
ATOM 2550 C CA . SER A 1 309 ? 62.050 -12.795 -24.910 1.00 39.88 309 SER A CA 1
ATOM 2551 C C . SER A 1 309 ? 62.180 -13.293 -26.356 1.00 39.88 309 SER A C 1
ATOM 2553 O O . SER A 1 309 ? 62.871 -12.657 -27.152 1.00 39.88 309 SER A O 1
ATOM 2555 N N . ILE A 1 310 ? 61.384 -14.295 -26.774 1.00 43.66 310 ILE A N 1
ATOM 2556 C CA . ILE A 1 310 ? 60.685 -14.014 -28.041 1.00 43.66 310 ILE A CA 1
ATOM 2557 C C . ILE A 1 310 ? 59.847 -12.777 -27.719 1.00 43.66 310 ILE A C 1
ATOM 2559 O O . ILE A 1 310 ? 58.924 -12.799 -26.897 1.00 43.66 310 ILE A O 1
ATOM 2563 N N . SER A 1 311 ? 60.337 -11.660 -28.245 1.00 43.56 311 SER A N 1
ATOM 2564 C CA . SER A 1 311 ? 59.632 -10.407 -28.419 1.00 43.56 311 SER A CA 1
ATOM 2565 C C . SER A 1 311 ? 58.152 -10.705 -28.564 1.00 43.56 311 SER A C 1
ATOM 2567 O O . SER A 1 311 ? 57.731 -11.465 -29.434 1.00 43.56 311 SER A O 1
ATOM 2569 N N . SER A 1 312 ? 57.367 -10.137 -27.662 1.00 45.75 312 SER A N 1
ATOM 2570 C CA . SER A 1 312 ? 55.915 -10.271 -27.594 1.00 45.75 312 SER A CA 1
ATOM 2571 C C . SER A 1 312 ? 55.185 -9.644 -28.795 1.00 45.75 312 SER A C 1
ATOM 2573 O O . SER A 1 312 ? 54.031 -9.249 -28.657 1.00 45.75 312 SER A O 1
ATOM 2575 N N . ASP A 1 313 ? 55.841 -9.586 -29.953 1.00 43.81 313 ASP A N 1
ATOM 2576 C CA . ASP A 1 313 ? 55.382 -8.977 -31.197 1.00 43.81 313 ASP A CA 1
ATOM 2577 C C . ASP A 1 313 ? 54.753 -10.000 -32.156 1.00 43.81 313 ASP A C 1
ATOM 2579 O O . ASP A 1 313 ? 54.135 -9.611 -33.136 1.00 43.81 313 ASP A O 1
ATOM 2583 N N . GLU A 1 314 ? 54.810 -11.304 -31.858 1.00 41.56 314 GLU A N 1
ATOM 2584 C CA . GLU A 1 314 ? 54.070 -12.330 -32.620 1.00 41.56 314 GLU A CA 1
ATOM 2585 C C . GLU A 1 314 ? 52.899 -12.930 -31.833 1.00 41.56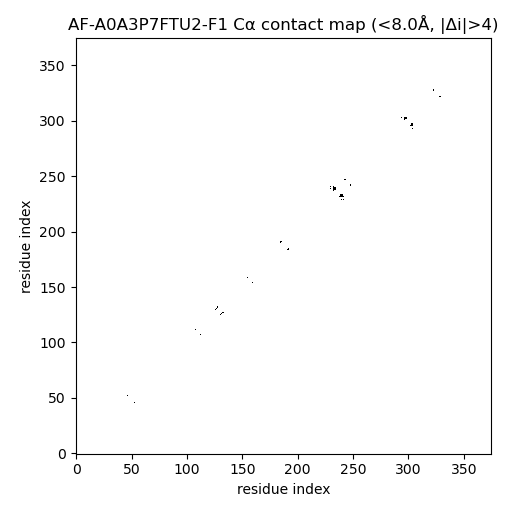 314 GLU A C 1
ATOM 2587 O O . GLU A 1 314 ? 52.390 -14.011 -32.139 1.00 41.56 314 GLU A O 1
ATOM 2592 N N . LYS A 1 315 ? 52.383 -12.202 -30.833 1.00 37.53 315 LYS A N 1
ATOM 2593 C CA . LYS A 1 315 ? 50.963 -12.367 -30.525 1.00 37.53 315 LYS A CA 1
ATOM 2594 C C . LYS A 1 315 ? 50.238 -11.927 -31.774 1.00 37.53 315 LYS A C 1
ATOM 2596 O O . LYS A 1 315 ? 50.130 -10.727 -31.980 1.00 37.53 315 LYS A O 1
ATOM 2601 N N . PHE A 1 316 ? 49.797 -12.914 -32.560 1.00 39.84 316 PHE A N 1
ATOM 2602 C CA . PHE A 1 316 ? 48.800 -12.800 -33.610 1.00 39.84 316 PHE A CA 1
ATOM 2603 C C . PHE A 1 316 ? 47.894 -11.633 -33.263 1.00 39.84 316 PHE A C 1
ATOM 2605 O O . PHE A 1 316 ? 46.997 -11.755 -32.419 1.00 39.84 316 PHE A O 1
ATOM 2612 N N . GLU A 1 317 ? 48.210 -10.476 -33.842 1.00 39.47 317 GLU A N 1
ATOM 2613 C CA . GLU A 1 317 ? 47.314 -9.355 -33.854 1.00 39.47 317 GLU A CA 1
ATOM 2614 C C . GLU A 1 317 ? 46.132 -9.914 -34.624 1.00 39.47 317 GLU A C 1
ATOM 2616 O O . GLU A 1 317 ? 46.101 -9.976 -35.851 1.00 39.47 317 GLU A O 1
ATOM 2621 N N . ILE A 1 318 ? 45.144 -10.383 -33.863 1.00 41.19 318 ILE A N 1
ATOM 2622 C CA . ILE A 1 318 ? 43.749 -10.198 -34.199 1.00 41.19 318 ILE A CA 1
ATOM 2623 C C . ILE A 1 318 ? 43.675 -8.691 -34.365 1.00 41.19 318 ILE A C 1
ATOM 2625 O O . ILE A 1 318 ? 43.463 -7.963 -33.393 1.00 41.19 318 ILE A O 1
ATOM 2629 N N . ALA A 1 319 ? 44.055 -8.245 -35.563 1.00 40.44 319 ALA A N 1
ATOM 2630 C CA . ALA A 1 319 ? 44.194 -6.865 -35.920 1.00 40.44 319 ALA A CA 1
ATOM 2631 C C . ALA A 1 319 ? 42.809 -6.308 -35.676 1.00 40.44 319 ALA A C 1
ATOM 2633 O O . ALA A 1 319 ? 41.879 -6.554 -36.439 1.00 40.44 319 ALA A O 1
ATOM 2634 N N . LYS A 1 320 ? 42.648 -5.631 -34.538 1.00 42.03 320 LYS A N 1
ATOM 2635 C CA . LYS A 1 320 ? 41.648 -4.591 -34.417 1.00 42.03 320 LYS A CA 1
ATOM 2636 C C . LYS A 1 320 ? 42.000 -3.685 -35.586 1.00 42.03 320 LYS A C 1
ATOM 2638 O O . LYS A 1 320 ? 43.088 -3.115 -35.540 1.00 42.03 320 LYS A O 1
ATOM 2643 N N . PRO A 1 321 ? 41.190 -3.632 -36.654 1.00 47.91 321 PRO A N 1
ATOM 2644 C CA . PRO A 1 321 ? 41.518 -2.760 -37.753 1.00 47.91 321 PRO A CA 1
ATOM 2645 C C . PRO A 1 321 ? 41.494 -1.352 -37.169 1.00 47.91 321 PRO A C 1
ATOM 2647 O O . PRO A 1 321 ? 40.437 -0.841 -36.803 1.00 47.91 321 PRO A O 1
ATOM 2650 N N . GLU A 1 322 ? 42.673 -0.758 -37.005 1.00 47.91 322 GLU A N 1
ATOM 2651 C CA . GLU A 1 322 ? 42.853 0.672 -36.782 1.00 47.91 322 GLU A CA 1
ATOM 2652 C C . GLU A 1 322 ? 42.498 1.360 -38.109 1.00 47.91 322 GLU A C 1
ATOM 2654 O O . GLU A 1 322 ? 43.337 1.854 -38.851 1.00 47.91 322 GLU A O 1
ATOM 2659 N N . ILE A 1 323 ? 41.223 1.280 -38.481 1.00 53.66 323 ILE A N 1
ATOM 2660 C CA . ILE A 1 323 ? 40.662 1.937 -39.652 1.00 53.66 323 ILE A CA 1
ATOM 2661 C C . ILE A 1 323 ? 39.701 2.977 -39.087 1.00 53.66 323 ILE A C 1
ATOM 2663 O O . ILE A 1 323 ? 38.504 2.746 -38.960 1.00 53.66 323 ILE A O 1
ATOM 2667 N N . ASP A 1 324 ? 40.269 4.111 -38.673 1.00 59.41 324 ASP A N 1
ATOM 2668 C CA . ASP A 1 324 ? 39.531 5.313 -38.249 1.00 59.41 324 ASP A CA 1
ATOM 2669 C C . ASP A 1 324 ? 38.788 5.976 -39.434 1.00 59.41 324 ASP A C 1
ATOM 2671 O O . ASP A 1 324 ? 37.936 6.848 -39.270 1.00 59.41 324 ASP A O 1
ATOM 2675 N N . ASP A 1 325 ? 39.045 5.508 -40.661 1.00 66.50 325 ASP A N 1
ATOM 2676 C CA . ASP A 1 325 ? 38.281 5.883 -41.845 1.00 66.50 325 ASP A CA 1
ATOM 2677 C C . ASP A 1 325 ? 36.898 5.209 -41.808 1.00 66.50 325 ASP A C 1
ATOM 2679 O O . ASP A 1 325 ? 36.702 4.087 -42.284 1.00 66.50 325 ASP A O 1
ATOM 2683 N N . THR A 1 326 ? 35.907 5.924 -41.271 1.00 73.50 326 THR A N 1
ATOM 2684 C CA . THR A 1 326 ? 34.485 5.515 -41.273 1.00 73.50 326 THR A CA 1
ATOM 2685 C C . THR A 1 326 ? 33.962 5.085 -42.654 1.00 73.50 326 THR A C 1
ATOM 2687 O O . THR A 1 326 ? 33.037 4.276 -42.735 1.00 73.50 326 THR A O 1
ATOM 2690 N N . GLU A 1 327 ? 34.568 5.581 -43.736 1.00 77.75 327 GLU A N 1
ATOM 2691 C CA . GLU A 1 327 ? 34.250 5.225 -45.122 1.00 77.75 327 GLU A CA 1
ATOM 2692 C C . GLU A 1 327 ? 34.713 3.804 -45.481 1.00 77.75 327 GLU A C 1
ATOM 2694 O O . GLU A 1 327 ? 33.904 2.997 -45.929 1.00 77.75 327 GLU A O 1
ATOM 2699 N N . LYS A 1 328 ? 35.950 3.418 -45.142 1.00 77.38 328 LYS A N 1
ATOM 2700 C CA . LYS A 1 328 ? 36.433 2.041 -45.355 1.00 77.38 328 LYS A CA 1
ATOM 2701 C C . LYS A 1 328 ? 35.693 1.025 -44.492 1.00 77.38 328 LYS A C 1
ATOM 2703 O O . LYS A 1 328 ? 35.428 -0.082 -44.947 1.00 77.38 328 LYS A O 1
ATOM 2708 N N . LEU A 1 329 ? 35.333 1.386 -43.255 1.00 74.25 329 LEU A N 1
ATOM 2709 C CA . LEU A 1 329 ? 34.488 0.526 -42.418 1.00 74.25 329 LEU A CA 1
ATOM 2710 C C . LEU A 1 329 ? 33.116 0.302 -43.060 1.00 74.25 329 LEU A C 1
ATOM 2712 O O . LEU A 1 329 ? 32.602 -0.814 -43.026 1.00 74.25 329 LEU A O 1
ATOM 2716 N N . ARG A 1 330 ? 32.532 1.342 -43.668 1.00 81.00 330 ARG A N 1
ATOM 2717 C CA . ARG A 1 330 ? 31.281 1.222 -44.422 1.00 81.00 330 ARG A CA 1
ATOM 2718 C C . ARG A 1 330 ? 31.453 0.300 -45.631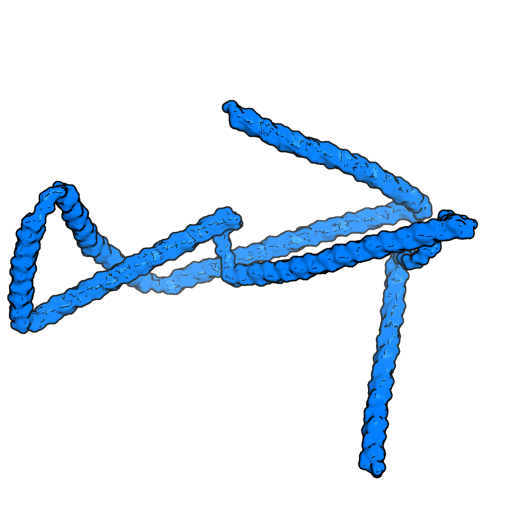 1.00 81.00 330 ARG A C 1
ATOM 2720 O O . ARG A 1 330 ? 30.599 -0.560 -45.828 1.00 81.00 330 ARG A O 1
ATOM 2727 N N . ASP A 1 331 ? 32.550 0.419 -46.371 1.00 85.69 331 ASP A N 1
ATOM 2728 C CA . ASP A 1 331 ? 32.833 -0.443 -47.524 1.00 85.69 331 ASP A CA 1
ATOM 2729 C C . ASP A 1 331 ? 33.031 -1.906 -47.113 1.00 85.69 331 ASP A C 1
ATOM 2731 O O . ASP A 1 331 ? 32.402 -2.790 -47.687 1.00 85.69 331 ASP A O 1
ATOM 2735 N N . MET A 1 332 ? 33.792 -2.172 -46.047 1.00 83.44 332 MET A N 1
ATOM 2736 C CA . MET A 1 332 ? 33.966 -3.526 -45.509 1.00 83.44 332 MET A CA 1
ATOM 2737 C C . MET A 1 332 ? 32.650 -4.131 -45.009 1.00 83.44 332 MET A C 1
ATOM 2739 O O . MET A 1 332 ? 32.410 -5.325 -45.185 1.00 83.44 332 MET A O 1
ATOM 2743 N N . ILE A 1 333 ? 31.786 -3.330 -44.374 1.00 85.12 333 ILE A N 1
ATOM 2744 C CA . ILE A 1 333 ? 30.457 -3.781 -43.941 1.00 85.12 333 ILE A CA 1
ATOM 2745 C C . ILE A 1 333 ? 29.587 -4.106 -45.156 1.00 85.12 333 ILE A C 1
ATOM 2747 O O . ILE A 1 333 ? 28.902 -5.128 -45.149 1.00 85.12 333 ILE A O 1
ATOM 2751 N N . ASN A 1 334 ? 29.621 -3.276 -46.198 1.00 87.62 334 ASN A N 1
ATOM 2752 C CA . ASN A 1 334 ? 28.872 -3.516 -47.428 1.00 87.62 334 ASN A CA 1
ATOM 2753 C C . ASN A 1 334 ? 29.363 -4.782 -48.141 1.00 87.62 334 ASN A C 1
ATOM 2755 O O . ASN A 1 334 ? 28.545 -5.640 -48.455 1.00 87.62 334 ASN A O 1
ATOM 2759 N N . GLU A 1 335 ? 30.675 -4.960 -48.291 1.00 92.19 335 GLU A N 1
ATOM 2760 C CA . GLU A 1 335 ? 31.271 -6.160 -48.887 1.00 92.19 335 GLU A CA 1
ATOM 2761 C C . GLU A 1 335 ? 30.960 -7.418 -48.059 1.00 92.19 335 GLU A C 1
ATOM 2763 O O . GLU A 1 335 ? 30.614 -8.471 -48.597 1.00 92.19 335 GLU A O 1
ATOM 2768 N N . SER A 1 336 ? 31.006 -7.317 -46.727 1.00 88.69 336 SER A N 1
ATOM 2769 C CA . SER A 1 336 ? 30.624 -8.420 -45.844 1.00 88.69 336 SER A CA 1
ATOM 2770 C C . SER A 1 336 ? 29.137 -8.765 -45.973 1.00 88.69 336 SER A C 1
ATOM 2772 O O . SER A 1 336 ? 28.786 -9.945 -46.030 1.00 88.69 336 SER A O 1
ATOM 2774 N N . ASN A 1 337 ? 28.261 -7.763 -46.084 1.00 90.50 337 ASN A N 1
ATOM 2775 C CA . ASN A 1 337 ? 26.832 -7.969 -46.322 1.00 90.50 337 ASN A CA 1
ATOM 2776 C C . ASN A 1 337 ? 26.570 -8.610 -47.692 1.00 90.50 337 ASN A C 1
ATOM 2778 O O . ASN A 1 337 ? 25.795 -9.563 -47.766 1.00 90.50 337 ASN A O 1
ATOM 2782 N N . GLU A 1 338 ? 27.266 -8.180 -48.746 1.00 93.44 338 GLU A N 1
ATOM 2783 C CA . GLU A 1 338 ? 27.194 -8.814 -50.067 1.00 93.44 338 GLU A CA 1
ATOM 2784 C C . GLU A 1 338 ? 27.642 -10.279 -50.013 1.00 93.44 338 GLU A C 1
ATOM 2786 O O . GLU A 1 338 ? 26.957 -11.161 -50.535 1.00 93.44 338 GLU A O 1
ATOM 2791 N N . GLN A 1 339 ? 28.736 -10.585 -49.307 1.00 93.50 339 GLN A N 1
ATOM 2792 C CA . GLN A 1 339 ? 29.164 -11.970 -49.105 1.00 93.50 339 GLN A CA 1
ATOM 2793 C C . GLN A 1 339 ? 28.145 -12.794 -48.312 1.00 93.50 339 GLN A C 1
ATOM 2795 O O . GLN A 1 339 ? 27.945 -13.976 -48.608 1.00 93.50 339 GLN A O 1
ATOM 2800 N N . ILE A 1 340 ? 27.502 -12.207 -47.300 1.00 91.88 340 ILE A N 1
ATOM 2801 C CA . ILE A 1 340 ? 26.440 -12.868 -46.534 1.00 91.88 340 ILE A CA 1
ATOM 2802 C C . ILE A 1 340 ? 25.255 -13.185 -47.448 1.00 91.88 340 ILE A C 1
ATOM 2804 O O . ILE A 1 340 ? 24.728 -14.297 -47.386 1.00 91.88 340 ILE A O 1
ATOM 2808 N N . ASP A 1 341 ? 24.854 -12.259 -48.313 1.00 92.06 341 ASP A N 1
ATOM 2809 C CA . ASP A 1 341 ? 23.713 -12.456 -49.203 1.00 92.06 341 ASP A CA 1
ATOM 2810 C C . ASP A 1 341 ? 24.021 -13.464 -50.319 1.00 92.06 341 ASP A C 1
ATOM 2812 O O . ASP A 1 341 ? 23.210 -14.360 -50.568 1.00 92.06 341 ASP A O 1
ATOM 2816 N N . LEU A 1 342 ? 25.233 -13.456 -50.883 1.00 92.44 342 LEU A N 1
ATOM 2817 C CA . LEU A 1 342 ? 25.701 -14.508 -51.796 1.00 92.44 342 LEU A CA 1
ATOM 2818 C C . LEU A 1 342 ? 25.708 -15.890 -51.125 1.00 92.44 342 LEU A C 1
ATOM 2820 O O . LEU A 1 342 ? 25.263 -16.885 -51.712 1.00 92.44 342 LEU A O 1
ATOM 2824 N N . LYS A 1 343 ? 26.164 -15.975 -49.869 1.00 93.88 343 LYS A N 1
ATOM 2825 C CA . LYS A 1 343 ? 26.148 -17.231 -49.103 1.00 93.88 343 LYS A CA 1
ATOM 2826 C C . LYS A 1 343 ? 24.728 -17.688 -48.786 1.00 93.88 343 LYS A C 1
ATOM 2828 O O . LYS A 1 343 ? 24.468 -18.885 -48.881 1.00 93.88 343 LYS A O 1
ATOM 2833 N N . LYS A 1 344 ? 23.797 -16.783 -48.469 1.00 92.44 344 LYS A N 1
ATOM 2834 C CA . LYS A 1 344 ? 22.374 -17.125 -48.288 1.00 92.44 344 LYS A CA 1
ATOM 2835 C C . LYS A 1 344 ? 21.773 -17.700 -49.569 1.00 92.44 344 LYS A C 1
ATOM 2837 O O . LYS A 1 344 ? 21.192 -18.778 -49.511 1.00 92.44 344 LYS A O 1
ATOM 2842 N N . ILE A 1 345 ? 21.996 -17.059 -50.719 1.00 93.12 345 ILE A N 1
ATOM 2843 C CA . ILE A 1 345 ? 21.525 -17.555 -52.026 1.00 93.12 345 ILE A CA 1
ATOM 2844 C C . ILE A 1 345 ? 22.097 -18.951 -52.314 1.00 93.12 345 ILE A C 1
ATOM 2846 O O . ILE A 1 345 ? 21.381 -19.857 -52.754 1.00 93.12 345 ILE A O 1
ATOM 2850 N N . THR A 1 346 ? 23.380 -19.160 -52.012 1.00 92.75 346 THR A N 1
ATOM 2851 C CA . THR A 1 346 ? 24.040 -20.464 -52.178 1.00 92.75 346 THR A CA 1
ATOM 2852 C C . THR A 1 346 ? 23.434 -21.526 -51.252 1.00 92.75 346 THR A C 1
ATOM 2854 O O . THR A 1 346 ? 23.148 -22.640 -51.691 1.00 92.75 346 THR A O 1
ATOM 2857 N N . ILE A 1 347 ? 23.176 -21.187 -49.984 1.00 92.00 347 ILE A N 1
ATOM 2858 C CA . ILE A 1 347 ? 22.524 -22.076 -49.010 1.00 92.00 347 ILE A CA 1
ATOM 2859 C C . ILE A 1 347 ? 21.107 -22.439 -49.462 1.00 92.00 347 ILE A C 1
ATOM 2861 O O . ILE A 1 347 ? 20.722 -23.604 -49.369 1.00 92.00 347 ILE A O 1
ATOM 2865 N N . ASP A 1 348 ? 20.333 -21.479 -49.958 1.00 92.44 348 ASP A N 1
ATOM 2866 C CA . ASP A 1 348 ? 18.966 -21.727 -50.418 1.00 92.44 348 ASP A CA 1
ATOM 2867 C C . ASP A 1 348 ? 18.946 -22.609 -51.667 1.00 92.44 348 ASP A C 1
ATOM 2869 O O . ASP A 1 348 ? 18.132 -23.531 -51.760 1.00 92.44 348 ASP A O 1
ATOM 2873 N N . THR A 1 349 ? 19.910 -22.418 -52.569 1.00 92.94 349 THR A N 1
ATOM 2874 C CA . THR A 1 349 ? 20.120 -23.311 -53.713 1.00 92.94 349 THR A CA 1
ATOM 2875 C C . THR A 1 349 ? 20.423 -24.730 -53.234 1.00 92.94 349 THR A C 1
ATOM 2877 O O . THR A 1 349 ? 19.726 -25.663 -53.626 1.00 92.94 349 THR A O 1
ATOM 2880 N N . LEU A 1 350 ? 21.384 -24.906 -52.317 1.00 90.94 350 LEU A N 1
ATOM 2881 C CA . LEU A 1 350 ? 21.735 -26.214 -51.747 1.00 90.94 350 LEU A CA 1
ATOM 2882 C C . LEU A 1 350 ? 20.558 -26.876 -51.019 1.00 90.94 350 LEU A C 1
ATOM 2884 O O . LEU A 1 350 ? 20.357 -28.085 -51.145 1.00 90.94 350 LEU A O 1
ATOM 2888 N N . LYS A 1 351 ? 19.742 -26.105 -50.289 1.00 92.38 351 LYS A N 1
ATOM 2889 C CA . LYS A 1 351 ? 18.509 -26.604 -49.665 1.00 92.38 351 LYS A CA 1
ATOM 2890 C C . LYS A 1 351 ? 17.527 -27.118 -50.711 1.00 92.38 351 LYS A C 1
ATOM 2892 O O . LYS A 1 351 ? 16.973 -28.201 -50.527 1.00 92.38 351 LYS A O 1
ATOM 2897 N N . GLN A 1 352 ? 17.333 -26.398 -51.815 1.00 90.81 352 GLN A N 1
ATOM 2898 C CA . GLN A 1 352 ? 16.471 -26.855 -52.906 1.00 90.81 352 GLN A CA 1
ATOM 2899 C C . GLN A 1 352 ? 16.997 -28.143 -53.553 1.00 90.81 352 GLN A C 1
ATOM 2901 O O . GLN A 1 352 ? 16.206 -29.052 -53.816 1.00 90.81 352 GLN A O 1
ATOM 2906 N N . THR A 1 353 ? 18.309 -28.270 -53.774 1.00 91.88 353 THR A N 1
ATOM 2907 C CA . THR A 1 353 ? 18.909 -29.505 -54.307 1.00 91.88 353 THR A CA 1
ATOM 2908 C C . THR A 1 353 ? 18.740 -30.672 -53.339 1.00 91.88 353 THR A C 1
ATOM 2910 O O . THR A 1 353 ? 18.315 -31.748 -53.758 1.00 91.88 353 THR A O 1
ATOM 2913 N N . ASN A 1 354 ? 18.968 -30.455 -52.040 1.00 88.56 354 ASN A N 1
ATOM 2914 C CA . ASN A 1 354 ? 18.736 -31.468 -51.006 1.00 88.56 354 ASN A CA 1
ATOM 2915 C C . ASN A 1 354 ? 17.268 -31.904 -50.941 1.00 88.56 354 ASN A C 1
ATOM 2917 O O . ASN A 1 354 ? 16.980 -33.092 -50.826 1.00 88.56 354 ASN A O 1
ATOM 2921 N N . MET A 1 355 ? 16.320 -30.973 -51.075 1.00 89.31 355 MET A N 1
ATOM 2922 C CA . MET A 1 355 ? 14.898 -31.320 -51.147 1.00 89.31 355 MET A CA 1
ATOM 2923 C C . MET A 1 355 ? 14.573 -32.173 -52.380 1.00 89.31 355 MET A C 1
ATOM 2925 O O . MET A 1 355 ? 13.777 -33.106 -52.276 1.00 89.31 355 MET A O 1
ATOM 2929 N N . LYS A 1 356 ? 15.179 -31.888 -53.541 1.00 88.94 356 LYS A N 1
ATOM 2930 C CA . LYS A 1 356 ? 15.006 -32.702 -54.758 1.00 88.94 356 LYS A CA 1
ATOM 2931 C C . LYS A 1 356 ? 15.592 -34.106 -54.591 1.00 88.94 356 LYS A C 1
ATOM 2933 O O . LYS A 1 356 ? 14.907 -35.074 -54.914 1.00 88.94 356 LYS A O 1
ATOM 2938 N N . LEU A 1 357 ? 16.803 -34.221 -54.043 1.00 88.1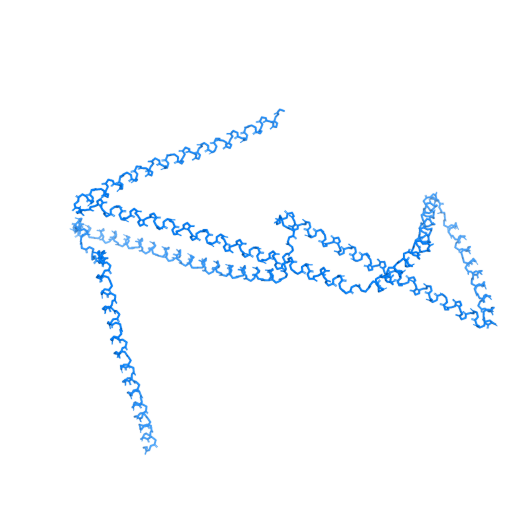9 357 LEU A N 1
ATOM 2939 C CA . LEU A 1 357 ? 17.447 -35.508 -53.762 1.00 88.19 357 LEU A CA 1
ATOM 2940 C C . LEU A 1 357 ? 16.633 -36.342 -52.770 1.00 88.19 357 LEU A C 1
ATOM 2942 O O . LEU A 1 357 ? 16.362 -37.505 -53.045 1.00 88.19 357 LEU A O 1
ATOM 2946 N N . ASN A 1 358 ? 16.142 -35.746 -51.679 1.00 84.00 358 ASN A N 1
ATOM 2947 C CA . ASN A 1 358 ? 15.289 -36.448 -50.713 1.00 84.00 358 ASN A CA 1
ATOM 2948 C C . ASN A 1 358 ? 13.981 -36.953 -51.339 1.00 84.00 358 ASN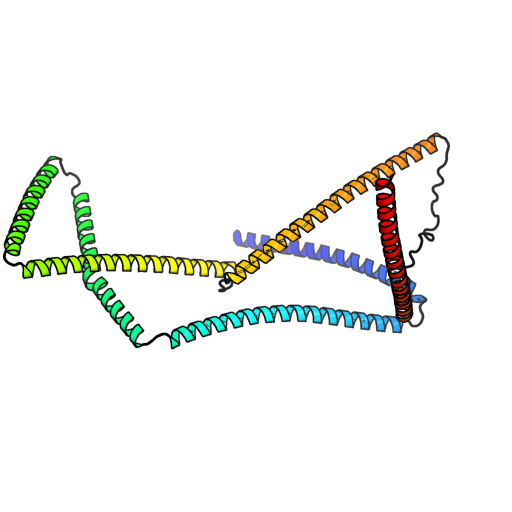 A C 1
ATOM 2950 O O . ASN A 1 358 ? 13.537 -38.062 -51.035 1.00 84.00 358 ASN A O 1
ATOM 2954 N N . LYS A 1 359 ? 13.375 -36.183 -52.253 1.00 84.88 359 LYS A N 1
ATOM 2955 C CA . LYS A 1 359 ? 12.212 -36.651 -53.022 1.00 84.88 359 LYS A CA 1
ATOM 2956 C C . LYS A 1 359 ? 12.565 -37.849 -53.905 1.00 84.88 359 LYS A C 1
ATOM 2958 O O . LYS A 1 359 ? 11.817 -38.821 -53.901 1.00 84.88 359 LYS A O 1
ATOM 2963 N N . GLN A 1 360 ? 13.699 -37.822 -54.609 1.00 83.81 360 GLN A N 1
ATOM 2964 C CA . GLN A 1 360 ? 14.148 -38.964 -55.418 1.00 83.81 360 GLN A CA 1
ATOM 2965 C C . GLN A 1 360 ? 14.445 -40.201 -54.566 1.00 83.81 360 GLN A C 1
ATOM 2967 O O . GLN A 1 360 ? 14.015 -41.293 -54.919 1.00 83.81 360 GLN A O 1
ATOM 2972 N N . LEU A 1 361 ? 15.097 -40.034 -53.414 1.00 80.06 361 LEU A N 1
ATOM 2973 C CA . LEU A 1 361 ? 15.389 -41.123 -52.478 1.00 80.06 361 LEU A CA 1
ATOM 2974 C C . LEU A 1 361 ? 14.104 -41.766 -51.939 1.00 80.06 361 LEU A C 1
ATOM 2976 O O . LEU A 1 361 ? 14.023 -42.984 -51.825 1.00 80.06 361 LEU A O 1
ATOM 2980 N N . THR A 1 362 ? 13.068 -40.961 -51.689 1.00 77.38 362 THR A N 1
ATOM 2981 C CA . THR A 1 362 ? 11.744 -41.458 -51.280 1.00 77.38 362 THR A CA 1
ATOM 2982 C C . THR A 1 362 ? 11.084 -42.276 -52.395 1.00 77.38 362 THR A C 1
ATOM 2984 O O . THR A 1 362 ? 10.520 -43.334 -52.129 1.00 77.38 362 THR A O 1
ATOM 2987 N N . VAL A 1 363 ? 11.189 -41.833 -53.655 1.00 79.88 363 VAL A N 1
ATOM 2988 C CA . VAL A 1 363 ? 10.676 -42.584 -54.814 1.00 79.88 363 VAL A CA 1
ATOM 2989 C C . VAL A 1 363 ? 11.449 -43.891 -55.009 1.00 79.88 363 VAL A C 1
ATOM 2991 O O . VAL A 1 363 ? 10.821 -44.931 -55.185 1.00 79.88 363 VAL A O 1
ATOM 2994 N N . CYS A 1 364 ? 12.782 -43.872 -54.914 1.00 74.31 364 CYS A N 1
ATOM 2995 C CA . CYS A 1 364 ? 13.608 -45.078 -55.000 1.00 74.31 364 CYS A CA 1
ATOM 2996 C C . CYS A 1 364 ? 13.301 -46.065 -53.870 1.00 74.31 364 CYS A C 1
ATOM 2998 O O . CYS A 1 364 ? 13.160 -47.251 -54.142 1.00 74.31 364 CYS A O 1
ATOM 3000 N N . ASN A 1 365 ? 13.136 -45.593 -52.630 1.00 70.25 365 ASN A N 1
ATOM 3001 C CA . ASN A 1 365 ? 12.747 -46.454 -51.512 1.00 70.25 365 ASN A CA 1
ATOM 3002 C C . ASN A 1 365 ? 11.362 -47.068 -51.726 1.00 70.25 365 ASN A C 1
ATOM 3004 O O . ASN A 1 365 ? 11.198 -48.257 -51.480 1.00 70.25 365 ASN A O 1
ATOM 3008 N N . ASN A 1 366 ? 10.391 -46.304 -52.238 1.00 71.44 366 ASN A N 1
ATOM 3009 C CA . ASN A 1 366 ? 9.069 -46.842 -52.564 1.00 71.44 366 ASN A CA 1
ATOM 3010 C C . ASN A 1 366 ? 9.132 -47.878 -53.697 1.00 71.44 366 ASN A C 1
ATOM 3012 O O . ASN A 1 366 ? 8.457 -48.900 -53.614 1.00 71.44 366 ASN A O 1
ATOM 3016 N N . PHE A 1 367 ? 9.958 -47.657 -54.726 1.00 68.94 367 PHE A N 1
ATOM 3017 C CA . PHE A 1 367 ? 10.178 -48.639 -55.793 1.00 68.94 367 PHE A CA 1
ATOM 3018 C C . PHE A 1 367 ? 10.879 -49.901 -55.287 1.00 68.94 367 PHE A C 1
ATOM 3020 O O . PHE A 1 367 ? 10.476 -50.998 -55.661 1.00 68.94 367 PHE A O 1
ATOM 3027 N N . LEU A 1 368 ? 11.884 -49.765 -54.416 1.00 62.69 368 LEU A N 1
ATOM 3028 C CA . LEU A 1 368 ? 12.573 -50.905 -53.811 1.00 62.69 368 LEU A CA 1
ATOM 3029 C C . LEU A 1 368 ? 11.618 -51.714 -52.925 1.00 62.69 368 LEU A C 1
ATOM 3031 O O . LEU A 1 368 ? 11.642 -52.938 -52.978 1.00 62.69 368 LEU A O 1
ATOM 3035 N N . PHE A 1 369 ? 10.737 -51.043 -52.174 1.00 63.34 369 PHE A N 1
ATOM 3036 C CA . PHE A 1 369 ? 9.684 -51.694 -51.389 1.00 63.34 369 PHE A CA 1
ATOM 3037 C C . PHE A 1 369 ? 8.690 -52.444 -52.281 1.00 63.34 369 PHE A C 1
ATOM 3039 O O . PHE A 1 369 ? 8.344 -53.583 -51.987 1.00 63.34 369 PHE A O 1
ATOM 3046 N N . PHE A 1 370 ? 8.272 -51.845 -53.402 1.00 62.38 370 PHE A N 1
ATOM 3047 C CA . PHE A 1 370 ? 7.409 -52.519 -54.376 1.00 62.38 370 PHE A CA 1
ATOM 3048 C C . PHE A 1 370 ? 8.088 -53.736 -55.013 1.00 62.38 370 PHE A C 1
ATOM 3050 O O . PHE A 1 370 ? 7.439 -54.765 -55.169 1.00 62.38 370 PHE A O 1
ATOM 3057 N N . PHE A 1 371 ? 9.381 -53.649 -55.339 1.00 58.84 371 PHE A N 1
ATOM 3058 C CA . PHE A 1 371 ? 10.135 -54.775 -55.896 1.00 58.84 371 PHE A CA 1
ATOM 3059 C C . PHE A 1 371 ? 10.341 -55.898 -54.872 1.00 58.84 371 PHE A C 1
ATOM 3061 O O . PHE A 1 371 ? 10.188 -57.063 -55.224 1.00 58.84 371 PHE A O 1
ATOM 3068 N N . LEU A 1 372 ? 10.629 -55.567 -53.607 1.00 55.50 372 LEU A N 1
ATOM 3069 C CA . LEU A 1 372 ? 10.753 -56.557 -52.531 1.00 55.50 372 LEU A CA 1
ATOM 3070 C C . LEU A 1 372 ? 9.419 -57.210 -52.151 1.00 55.50 372 LEU A C 1
ATOM 3072 O O . LEU A 1 372 ? 9.437 -58.311 -51.621 1.00 55.50 372 LEU A O 1
ATOM 3076 N N . CYS A 1 373 ? 8.280 -56.555 -52.388 1.00 57.19 373 CYS A N 1
ATOM 3077 C CA . CYS A 1 373 ? 6.966 -57.166 -52.176 1.00 57.19 373 CYS A CA 1
ATOM 3078 C C . CYS A 1 373 ? 6.480 -58.022 -53.358 1.00 57.19 373 CYS A C 1
ATOM 3080 O O . CYS A 1 373 ? 5.482 -58.720 -53.201 1.00 57.19 373 CYS A O 1
ATOM 3082 N N . PHE A 1 374 ? 7.128 -57.952 -54.527 1.00 52.50 374 PHE A N 1
ATOM 3083 C CA . PHE A 1 374 ? 6.754 -58.732 -55.718 1.00 52.50 374 PHE A CA 1
ATOM 3084 C C . PHE A 1 374 ? 7.708 -59.900 -56.031 1.00 52.50 374 PHE A C 1
ATOM 3086 O O . PHE A 1 374 ? 7.450 -60.646 -56.976 1.00 52.50 374 PHE A O 1
ATOM 3093 N N . ILE A 1 375 ? 8.780 -60.060 -55.249 1.00 50.31 375 ILE A N 1
ATOM 3094 C CA . ILE A 1 375 ? 9.624 -61.266 -55.173 1.00 50.31 375 ILE A CA 1
ATOM 3095 C C . ILE A 1 375 ? 9.174 -62.058 -53.950 1.00 50.31 375 ILE A C 1
ATOM 3097 O O . ILE A 1 375 ? 9.042 -63.295 -54.079 1.00 50.31 375 ILE A O 1
#

pLDDT: mean 83.14, std 13.51, range [37.53, 97.56]

Sequence (375 aa):
MKKDVHSQVVEARKDSLIMENIRTDLNSMKIEKEQLRNRIDKIERKLRNVANIERLLRLAEKCRVENEQLEKIERLKLEQKNLILFNEQKLQRLNVSLEEAKNAGDKVDPTERMKALKEEMETNRYMINEKLPKEIEAKRVIVANLRKVVEIADINKNDIAELQQKIDKMNQEIMDLVNERDRKDENTDKLSIYRHQASVVYKKKEKLVEKLQEARFELQNITNMVETKKNNLREKDGTDYVITTTQFKNYVSKLRTKTSNYKRMHAEISGLKNEHAVLSRTADILANQWNTLMQKIEKNGGRIIEISSISSDEKFEIAKPEIDDTEKLRDMINESNEQIDLKKITIDTLKQTNMKLNKQLTVCNNFLFFFLCFI

Secondary structure (DSSP, 8-state):
-HHHHHHHHHHHHHHHHHHHHHHHHHHHHHHHHHHHHHHHHHHHHHHTT-TTHHHHHHHHHHHHHHHHHHHHHHHHHHHHHHHHHHHHHHHHHHHHHHHHHHHHHHS--HHHHHHHHHHHHHHHHHIIIIIHHHHHHHHHHHHHHHHHHHH-TT--HHHHHHHHHHHHHHHHHHHHHHHHHHHHHHTTHHHHHHHHHHHHHHHHHHHHHHHHHHHHHHHHHHHHHHHHHHHHHHHHHSS-----HHHHHHHHHHHHHHHHHHHHHHHHHHHHHHHHHHHHHHHHHHHHHHHHHHHHHHHTT------TT--TT-S----------HHHHHHHHHHHHHHHHHHHHHHHHHHHHHHHHHHHHHHHHHHHHHHHHH-

Radius of gyration: 49.16 Å; Cα contacts (8 Å, |Δi|>4): 28; chains: 1; bounding box: 136×82×113 Å

Foldseek 3Di:
DVVVVVVVVVVVVVVVVVVVVVVVVVVVVVVVVVVVVVVVVVVCVVCPPDPPVVVVVVVVVVVVVVVVVVVVVVVVVVVVVVVVVVVVVVVVVVVVVVVVVVCVVPVDPVVVVVVVVVVVVVLVCCCVVPPVVVVVVVVVVVVVVVVVVVVPPDDDPVNVVVVVVVVVVVVVVVVVVVVVVVVVCVVVVVVVVVVVVVVVVVVVSVVVSVVVVVVVVVVVVVVVVVVVVQVVCCVPVVDSDDQDPVNVVVVVVVVVVVVVVVVVVVVVVVVVVVVVVVVVVVVVVVVVVVVVVVVVCVVVVHDDPPPPDPPPPPPPPPPPPPCPPPPVVVVVVVVVVVVVVVVVVVVVVVVVVVVVVVVVVVVVVVVVVVVVVVD

Mean predicted aligned error: 20.21 Å

Organism: Wuchereria bancrofti (NCBI:txid6293)

Solvent-accessible surface area (backbone atoms only — not comparable to full-atom values): 20658 Å² total; per-residue (Å²): 106,73,68,57,56,48,51,54,52,51,50,54,49,52,50,51,51,52,52,50,52,51,52,52,48,53,50,50,52,51,53,49,51,51,53,50,48,57,50,48,56,54,49,52,65,64,48,73,81,52,82,67,48,72,61,52,51,52,51,49,50,51,51,51,54,52,50,55,51,50,54,50,50,51,53,52,52,53,53,50,50,54,51,48,55,53,50,50,56,50,49,54,52,51,50,51,53,50,50,52,52,47,50,58,58,73,68,54,53,66,66,60,53,51,49,52,49,51,53,49,50,53,52,51,47,45,42,62,73,52,49,49,53,52,52,51,48,52,50,50,52,50,52,52,51,53,50,50,57,67,69,54,77,77,80,48,78,62,60,55,50,55,51,48,54,50,50,52,52,50,51,49,53,51,49,51,52,50,49,53,49,51,59,58,31,66,80,36,57,73,60,44,52,52,52,53,50,50,51,51,49,48,53,50,51,51,53,52,50,50,52,49,50,50,51,51,50,50,51,49,51,52,49,51,53,49,51,51,51,51,51,55,41,30,72,74,69,75,37,90,71,79,74,48,72,69,56,48,52,52,49,54,50,52,48,53,53,50,52,53,49,50,53,51,52,50,50,50,53,51,48,54,52,52,49,50,51,51,50,50,52,49,50,52,50,51,52,52,52,49,53,52,50,53,53,50,37,50,74,73,72,44,79,81,76,73,77,78,69,72,65,84,78,74,61,74,68,77,66,71,76,89,60,86,49,67,65,57,53,49,51,53,50,51,53,50,49,51,52,52,50,53,49,50,55,50,50,54,50,51,50,52,52,50,54,51,50,53,52,51,52,52,51,50,51,52,51,51,49,53,52,64,73,73,107

InterPro domains:
  IPR029600 Intraflagellar transport protein 81 [PTHR15614] (3-350)